Protein AF-A0A956QEX3-F1 (afdb_monomer)

Secondary structure (DSSP, 8-state):
-HHHHHHHHHHHHHHHHHHHHHHHHHHHHHHHHTT-HHHHHHHHHHHHHHHHHHHHT--HHHHHHHHHHHHHHHHHHHH--THHHHHHHHHHHHHHHHTT-SSS-TT-TTSHHHHHHHHHHHHHHHHHHHHHHHHHHHHHHHHHHHHHHHHHHHHHHTT---SSHHHHHHHHHT-B-TTSSBHHHHHHHHS-HHHHTTBTPBP--S--EEE--THHHH-S-TTS--HHHHHHHHHHHSSBTTEEEEEEEETTEEEEEEEEEE-GGG-EEEE---TTSHHHHHHHHHHHHHHHHHHH-TT--HHHHHHHHHHHHHHHHHH--BSB-HHHHHHHHHHHHHHHHTEE--PBPTT--HHHHHHTS-HHHHHHHGGGGBSS--EE-

Mean predicted aligned error: 12.86 Å

Nearest PDB structures (foldseek):
  8twj-assembly1_A  TM=7.775E-01  e=5.749E-11  Pseudomonas syringae
  2nun-assembly1_A  TM=7.610E-01  e=4.253E-11  Pseudomonas savastanoi pv. glycinea
  2nud-assembly2_B  TM=7.488E-01  e=9.501E-11  Pseudomonas savastanoi pv. glycinea
  8two-assembly1_A  TM=7.344E-01  e=5.513E-10  Pseudomonas syringae
  4bes-assembly1_A-2  TM=5.367E-01  e=1.456E-01  Legionella pneumophila subsp. pneumophila str. Philadelphia 1

Foldseek 3Di:
DVVVVLLLVLLLQLVLLVLQLLVLVLQLVVCVVVVNPVSNVSSVVSNVVSNVRNVVSDDPVNVVVVVVVVVLVVVCVVPVDPVSVVVVVVVLVVSLVVLCVDDPPVPDPDVNVVSNVSSVVSVVSVVVSVVSVVVVLVVVLVVQLVQLLVVQLVCLLVVNHDLFDLRLLVSSQQPQGPVRGGVLQSVLVVDDVVCSVQASAFDQDQADKDACDDLNQQFDFPPDHGLQVLLVVQQVVDPDRQKHWAWDDDPNDIATFWIWGQPDVSGIMIRGGRCNPVVSVVSLRVVLRVLLVQLQDLPDDDLSNQLSLQLSLLSQLRHVRGSDDSQSSSVSSSSSSCVSNQKDFAAFHPSDRSSSVSVSDHSNRRSNCVLVRTPDGIDHD

Solvent-accessible surface area (backbone atoms only — not comparable to full-atom values): 19869 Å² total; per-residue (Å²): 106,70,71,56,52,55,49,50,53,28,33,52,50,17,52,54,20,50,48,46,17,48,54,9,52,52,38,22,52,50,10,65,76,65,76,30,66,70,45,19,55,49,10,48,54,39,20,54,54,19,47,55,48,18,60,74,29,56,46,77,65,41,51,53,51,51,49,56,53,48,53,51,50,51,50,33,73,75,64,73,46,74,64,48,61,54,46,50,55,44,48,56,48,48,52,51,43,67,77,54,58,78,76,88,57,77,84,61,91,77,59,65,66,57,51,54,50,53,51,53,48,44,58,50,48,54,55,45,51,56,47,53,57,45,54,56,51,50,54,53,48,54,52,50,52,48,50,23,25,53,53,53,16,51,32,40,65,71,75,59,51,58,95,32,50,69,52,42,48,49,49,43,37,62,22,75,37,100,82,80,39,29,46,41,57,50,54,24,68,73,47,60,77,90,53,25,78,36,49,69,31,75,39,66,68,42,87,48,67,47,70,55,48,68,73,58,19,66,26,28,41,86,97,51,74,28,44,42,57,40,45,51,53,44,22,71,68,23,94,46,86,42,31,24,75,43,62,49,75,60,89,95,41,79,42,82,38,32,31,38,36,56,55,66,97,76,38,40,31,38,38,41,20,61,46,55,45,65,67,60,33,48,55,52,51,55,50,39,26,51,32,49,56,57,41,66,41,87,84,55,52,71,69,58,31,45,27,33,41,25,41,38,41,37,51,43,41,41,48,37,64,25,64,29,61,32,54,62,48,40,54,38,50,48,49,18,45,32,55,43,71,41,34,47,67,49,59,63,28,68,49,52,48,73,45,61,50,37,77,61,39,59,59,70,60,40,12,72,46,36,53,70,47,27,69,38,69,63,41,78,111

pLDDT: mean 80.99, std 20.62, range [28.41, 98.81]

Sequence (381 aa):
VRQTVDGLQAAASHYHARAAAGLGRTLAKTGRWTDSQRLENFGHRVDEGCQRLAERTRNGMTQGLDQAVSDRWHEYKTNGSYAVSRDLARVATEVGTLVVGPETLLGKAGSAGRAAEGLSDLGRAARFEVRAAGFARDGQWGRYANEAVQGLCAEMKAGQAPAGVESALGRLADSPLSNGKSLREYRGSLGDQTDSLQFYATRTRDNLHTPVRGRYAEAGPPGLPSVAERTQTLLAKGEVPGLHLMTGTIGERTIELTRTVDRGAKGAVWHHTPLGNPSTRGQIMDHLDSLYRKSLDPKLGLDQTVASVGEMHWWLAQAMPLERGSASLSDMLARSIFDARGIETGPWKRGVLPDLEAFVTEQGDFAKGYGQLFESAPRWQ

Structure (mmCIF, N/CA/C/O backbone):
data_AF-A0A956QEX3-F1
#
_entry.id   AF-A0A956QEX3-F1
#
loop_
_atom_site.group_PDB
_atom_site.id
_atom_site.type_symbol
_atom_site.label_atom_id
_atom_site.label_alt_id
_atom_site.label_comp_id
_atom_site.label_asym_id
_atom_site.label_entity_id
_atom_site.label_seq_id
_atom_site.pdbx_PDB_ins_code
_atom_site.Cartn_x
_atom_site.Cartn_y
_atom_site.Cartn_z
_atom_site.occupancy
_atom_site.B_iso_or_equiv
_atom_site.auth_seq_id
_atom_site.auth_comp_id
_atom_site.auth_asym_id
_atom_site.auth_atom_id
_atom_site.pdbx_PDB_model_num
ATOM 1 N N . VAL A 1 1 ? 55.744 -12.583 -21.925 1.00 63.16 1 VAL A N 1
ATOM 2 C CA . VAL A 1 1 ? 54.758 -13.695 -21.919 1.00 63.16 1 VAL A CA 1
ATOM 3 C C . VAL A 1 1 ? 54.694 -14.405 -20.570 1.00 63.16 1 VAL A C 1
ATOM 5 O O . VAL A 1 1 ? 53.686 -14.240 -19.905 1.00 63.16 1 VAL A O 1
ATOM 8 N N . ARG A 1 2 ? 55.733 -15.126 -20.106 1.00 70.62 2 ARG A N 1
ATOM 9 C CA . ARG A 1 2 ? 55.703 -15.836 -18.803 1.00 70.62 2 ARG A CA 1
ATOM 10 C C . ARG A 1 2 ? 55.353 -14.923 -17.617 1.00 70.62 2 ARG A C 1
ATOM 12 O O . ARG A 1 2 ? 54.361 -15.162 -16.951 1.00 70.62 2 ARG A O 1
ATOM 19 N N . GLN A 1 3 ? 56.068 -13.805 -17.474 1.00 71.44 3 GLN A N 1
ATOM 20 C CA . GLN A 1 3 ? 55.803 -12.784 -16.449 1.00 71.44 3 GLN A CA 1
ATOM 21 C C . GLN A 1 3 ? 54.365 -12.230 -16.496 1.00 71.44 3 GLN A C 1
ATOM 23 O O . GLN A 1 3 ? 53.767 -11.947 -15.464 1.00 71.44 3 GLN A O 1
ATOM 28 N N . THR A 1 4 ? 53.793 -12.097 -17.695 1.00 61.12 4 THR A N 1
ATOM 29 C CA . THR A 1 4 ? 52.406 -11.653 -17.897 1.00 61.12 4 THR A CA 1
ATOM 30 C C . THR A 1 4 ? 51.409 -12.711 -17.421 1.00 61.12 4 THR A C 1
ATOM 32 O O . THR A 1 4 ? 50.441 -12.378 -16.746 1.00 61.12 4 THR A O 1
ATOM 35 N N . VAL A 1 5 ? 51.660 -13.986 -17.736 1.00 66.44 5 VAL A N 1
ATOM 36 C CA . VAL A 1 5 ? 50.832 -15.122 -17.298 1.00 66.44 5 VAL A CA 1
ATOM 37 C C . VAL A 1 5 ? 50.878 -15.277 -15.777 1.00 66.44 5 VAL A C 1
ATOM 39 O O . VAL A 1 5 ? 49.829 -15.418 -15.153 1.00 66.44 5 VAL A O 1
ATOM 42 N N . ASP A 1 6 ? 52.062 -15.171 -15.173 1.00 73.00 6 ASP A N 1
ATOM 43 C CA . ASP A 1 6 ? 52.233 -15.238 -13.717 1.00 73.00 6 ASP A CA 1
ATOM 44 C C . ASP A 1 6 ? 51.517 -14.060 -13.025 1.00 73.00 6 ASP A C 1
ATOM 46 O O . ASP A 1 6 ? 50.846 -14.230 -12.004 1.00 73.00 6 ASP A O 1
ATOM 50 N N . GLY A 1 7 ? 51.575 -12.867 -13.632 1.00 71.12 7 GLY A N 1
ATOM 51 C CA . GLY A 1 7 ? 50.845 -11.683 -13.177 1.00 71.12 7 GLY A CA 1
ATOM 52 C C . GLY A 1 7 ? 49.322 -11.867 -13.182 1.00 71.12 7 GLY A C 1
ATOM 53 O O . GLY A 1 7 ? 48.661 -11.510 -12.205 1.00 71.12 7 GLY A O 1
ATOM 54 N N . LEU A 1 8 ? 48.776 -12.475 -14.240 1.00 65.62 8 LEU A N 1
ATOM 55 C CA . LEU A 1 8 ? 47.346 -12.781 -14.364 1.00 65.62 8 LEU A CA 1
ATOM 56 C C . LEU A 1 8 ? 46.890 -13.851 -13.362 1.00 65.62 8 LEU A C 1
ATOM 58 O O . LEU A 1 8 ? 45.827 -13.715 -12.761 1.00 65.62 8 LEU A O 1
ATOM 62 N N . GLN A 1 9 ? 47.693 -14.894 -13.137 1.00 70.94 9 GLN A N 1
ATOM 63 C CA . GLN A 1 9 ? 47.381 -15.944 -12.159 1.00 70.94 9 GLN A CA 1
ATOM 64 C C . GLN A 1 9 ? 47.357 -15.411 -10.721 1.00 70.94 9 GLN A C 1
ATOM 66 O O . GLN A 1 9 ? 46.456 -15.746 -9.944 1.00 70.94 9 GLN A O 1
ATOM 71 N N . ALA A 1 10 ? 48.314 -14.550 -10.375 1.00 73.00 10 ALA A N 1
ATOM 72 C CA . ALA A 1 10 ? 48.336 -13.869 -9.086 1.00 73.00 10 ALA A CA 1
ATOM 73 C C . ALA A 1 10 ? 47.133 -12.919 -8.932 1.00 73.00 10 ALA A C 1
ATOM 75 O O . ALA A 1 10 ? 46.484 -12.930 -7.887 1.00 73.00 10 ALA A O 1
ATOM 76 N N . ALA A 1 11 ? 46.749 -12.194 -9.989 1.00 69.81 11 ALA A N 1
ATOM 77 C CA . ALA A 1 11 ? 45.564 -11.339 -9.961 1.00 69.81 11 ALA A CA 1
ATOM 78 C C . ALA A 1 11 ? 44.255 -12.127 -9.787 1.00 69.81 11 ALA A C 1
ATOM 80 O O . ALA A 1 11 ? 43.414 -11.757 -8.967 1.00 69.81 11 ALA A O 1
ATOM 81 N N . ALA A 1 12 ? 44.100 -13.253 -10.486 1.00 71.69 12 ALA A N 1
ATOM 82 C CA . ALA A 1 12 ? 42.951 -14.138 -10.307 1.00 71.69 12 ALA A CA 1
ATOM 83 C C . ALA A 1 12 ? 42.868 -14.681 -8.868 1.00 71.69 12 ALA A C 1
ATOM 85 O O . ALA A 1 12 ? 41.804 -14.645 -8.246 1.00 71.69 12 ALA A O 1
ATOM 86 N N . SER A 1 13 ? 44.002 -15.120 -8.313 1.00 71.75 13 SER A N 1
ATOM 87 C CA . SER A 1 13 ? 44.089 -15.601 -6.928 1.00 71.75 13 SER A CA 1
ATOM 88 C C . SER A 1 13 ? 43.740 -14.504 -5.916 1.00 71.75 13 SER A C 1
ATOM 90 O O . SER A 1 13 ? 43.003 -14.762 -4.964 1.00 71.75 13 SER A O 1
ATOM 92 N N . HIS A 1 14 ? 44.188 -13.268 -6.160 1.00 80.38 14 HIS A N 1
ATOM 93 C CA . HIS A 1 14 ? 43.874 -12.102 -5.334 1.00 80.38 14 HIS A CA 1
ATOM 94 C C . HIS A 1 14 ? 42.371 -11.827 -5.278 1.00 80.38 14 HIS A C 1
ATOM 96 O O . HIS A 1 14 ? 41.802 -11.715 -4.190 1.00 80.38 14 HIS A O 1
ATOM 102 N N . TYR A 1 15 ? 41.698 -11.765 -6.428 1.00 77.62 15 TYR A N 1
ATOM 103 C CA . TYR A 1 15 ? 40.265 -11.469 -6.458 1.00 77.62 15 TYR A CA 1
ATOM 104 C C . TYR A 1 15 ? 39.405 -12.621 -5.939 1.00 77.62 15 TYR A C 1
ATOM 106 O O . TYR A 1 15 ? 38.421 -12.366 -5.244 1.00 77.62 15 TYR A O 1
ATOM 114 N N . HIS A 1 16 ? 39.799 -13.876 -6.176 1.00 73.69 16 HIS A N 1
ATOM 115 C CA . HIS A 1 16 ? 39.132 -15.029 -5.569 1.00 73.69 16 HIS A CA 1
ATOM 116 C C . HIS A 1 16 ? 39.226 -14.984 -4.036 1.00 73.69 16 HIS A C 1
ATOM 118 O O . HIS A 1 16 ? 38.228 -15.156 -3.334 1.00 73.69 16 HIS A O 1
ATOM 124 N N . ALA A 1 17 ? 40.408 -14.657 -3.509 1.00 73.88 17 ALA A N 1
ATOM 125 C CA . ALA A 1 17 ? 40.616 -14.485 -2.082 1.00 73.88 17 ALA A CA 1
ATOM 126 C C . ALA A 1 17 ? 39.803 -13.300 -1.519 1.00 73.88 17 ALA A C 1
ATOM 128 O O . ALA A 1 17 ? 39.129 -13.448 -0.503 1.00 73.88 17 ALA A O 1
ATOM 129 N N . ARG A 1 18 ? 39.742 -12.145 -2.195 1.00 77.06 18 ARG A N 1
ATOM 130 C CA . ARG A 1 18 ? 38.887 -11.021 -1.751 1.00 77.06 18 ARG A CA 1
ATOM 131 C C . ARG A 1 18 ? 37.396 -11.369 -1.727 1.00 77.06 18 ARG A C 1
ATOM 133 O O . ARG A 1 18 ? 36.691 -10.922 -0.821 1.00 77.06 18 ARG A O 1
ATOM 140 N N . ALA A 1 19 ? 36.930 -12.177 -2.678 1.00 72.56 19 ALA A N 1
ATOM 141 C CA . ALA A 1 19 ? 35.553 -12.667 -2.723 1.00 72.56 19 ALA A CA 1
ATOM 142 C C . ALA A 1 19 ? 35.226 -13.560 -1.524 1.00 72.56 19 ALA A C 1
ATOM 144 O O . ALA A 1 19 ? 34.248 -13.334 -0.811 1.00 72.56 19 ALA A O 1
ATOM 145 N N . ALA A 1 20 ? 36.086 -14.549 -1.277 1.00 70.25 20 ALA A N 1
ATOM 146 C CA . ALA A 1 20 ? 35.946 -15.471 -0.160 1.00 70.25 20 ALA A CA 1
ATOM 147 C C . ALA A 1 20 ? 36.034 -14.742 1.192 1.00 70.25 20 ALA A C 1
ATOM 149 O O . ALA A 1 20 ? 35.296 -15.074 2.118 1.00 70.25 20 ALA A O 1
ATOM 150 N N . ALA A 1 21 ? 36.842 -13.680 1.283 1.00 75.06 21 ALA A N 1
ATOM 151 C CA . ALA A 1 21 ? 36.875 -12.817 2.459 1.00 75.06 21 ALA A CA 1
ATOM 152 C C . ALA A 1 21 ? 35.526 -12.108 2.706 1.00 75.06 21 ALA A C 1
ATOM 154 O O . ALA A 1 21 ? 35.063 -12.020 3.843 1.00 75.06 21 ALA A O 1
ATOM 155 N N . GLY A 1 22 ? 34.857 -11.652 1.638 1.00 76.31 22 GLY A N 1
ATOM 156 C CA . GLY A 1 22 ? 33.476 -11.152 1.698 1.00 76.31 22 GLY A CA 1
ATOM 157 C C . GLY A 1 22 ? 32.526 -12.163 2.332 1.00 76.31 22 GLY A C 1
ATOM 158 O O . GLY A 1 22 ? 31.925 -11.873 3.371 1.00 76.31 22 GLY A O 1
ATOM 159 N N . LEU A 1 23 ? 32.504 -13.385 1.790 1.00 70.88 23 LEU A N 1
ATOM 160 C CA . LEU A 1 23 ? 31.685 -14.479 2.318 1.00 70.88 23 LEU A CA 1
ATOM 161 C C . LEU A 1 23 ? 31.961 -14.744 3.803 1.00 70.88 23 LEU A C 1
ATOM 163 O O . LEU A 1 23 ? 31.018 -14.913 4.575 1.00 70.88 23 LEU A O 1
ATOM 167 N N . GLY A 1 24 ? 33.230 -14.711 4.224 1.00 74.81 24 GLY A N 1
ATOM 168 C CA . GLY A 1 24 ? 33.619 -14.800 5.633 1.00 74.81 24 GLY A CA 1
ATOM 169 C C . GLY A 1 24 ? 32.951 -13.733 6.507 1.00 74.81 24 GLY A C 1
ATOM 170 O O . GLY A 1 24 ? 32.326 -14.062 7.517 1.00 74.81 24 GLY A O 1
ATOM 171 N N . ARG A 1 25 ? 32.978 -12.458 6.091 1.00 83.12 25 ARG A N 1
ATOM 172 C CA . ARG A 1 25 ? 32.292 -11.362 6.809 1.00 83.12 25 ARG A CA 1
ATOM 173 C C . ARG A 1 25 ? 30.782 -11.550 6.863 1.00 83.12 25 ARG A C 1
ATOM 175 O O . ARG A 1 25 ? 30.165 -11.224 7.879 1.00 83.12 25 ARG A O 1
ATOM 182 N N . THR A 1 26 ? 30.187 -12.046 5.783 1.00 68.75 26 THR A N 1
ATOM 183 C CA . THR A 1 26 ? 28.751 -12.331 5.725 1.00 68.75 26 THR A CA 1
ATOM 184 C C . THR A 1 26 ? 28.380 -13.441 6.704 1.00 68.75 26 THR A C 1
ATOM 186 O O . THR A 1 26 ? 27.494 -13.234 7.529 1.00 68.75 26 THR A O 1
ATOM 189 N N . LEU A 1 27 ? 29.121 -14.553 6.720 1.00 63.25 27 LEU A N 1
ATOM 190 C CA . LEU A 1 27 ? 28.933 -15.632 7.694 1.00 63.25 27 LEU A CA 1
ATOM 191 C C . LEU A 1 27 ? 29.120 -15.141 9.135 1.00 63.25 27 LEU A C 1
ATOM 193 O O . LEU A 1 27 ? 28.331 -15.500 10.007 1.00 63.25 27 LEU A O 1
ATOM 197 N N . ALA A 1 28 ? 30.107 -14.271 9.378 1.00 73.12 28 ALA A N 1
ATOM 198 C CA . ALA A 1 28 ? 30.342 -13.701 10.700 1.00 73.12 28 ALA A CA 1
ATOM 199 C C . ALA A 1 28 ? 29.139 -12.877 11.194 1.00 73.12 28 ALA A C 1
ATOM 201 O O . ALA A 1 28 ? 28.688 -13.025 12.329 1.00 73.12 28 ALA A O 1
ATOM 202 N N . LYS A 1 29 ? 28.577 -12.035 10.314 1.00 70.69 29 LYS A N 1
ATOM 203 C CA . LYS A 1 29 ? 27.361 -11.256 10.594 1.00 70.69 29 LYS A CA 1
ATOM 204 C C . LYS A 1 29 ? 26.147 -12.149 10.828 1.00 70.69 29 LYS A C 1
ATOM 206 O O . LYS A 1 29 ? 25.413 -11.897 11.775 1.00 70.69 29 LYS A O 1
ATOM 211 N N . THR A 1 30 ? 25.952 -13.180 10.005 1.00 60.84 30 THR A N 1
ATOM 212 C CA . THR A 1 30 ? 24.866 -14.149 10.201 1.00 60.84 30 THR A CA 1
ATOM 213 C C . THR A 1 30 ? 24.994 -14.837 11.553 1.00 60.84 30 THR A C 1
ATOM 215 O O . THR A 1 30 ? 24.006 -14.908 12.269 1.00 60.84 30 THR A O 1
ATOM 218 N N . GLY A 1 31 ? 26.206 -15.249 11.942 1.00 71.00 31 GLY A N 1
ATOM 219 C CA . GLY A 1 31 ? 26.479 -15.807 13.265 1.00 71.00 31 GLY A CA 1
ATOM 220 C C . GLY A 1 31 ? 26.014 -14.896 14.399 1.00 71.00 31 GLY A C 1
ATOM 221 O O . GLY A 1 31 ? 25.285 -15.364 15.266 1.00 71.00 31 GLY A O 1
ATOM 222 N N . ARG A 1 32 ? 26.327 -13.594 14.342 1.00 75.12 32 ARG A N 1
ATOM 223 C CA . ARG A 1 32 ? 25.824 -12.608 15.319 1.00 75.12 32 ARG A CA 1
ATOM 224 C C . ARG A 1 32 ? 24.309 -12.454 15.314 1.00 75.12 32 ARG A C 1
ATOM 226 O O . ARG A 1 32 ? 23.722 -12.246 16.361 1.00 75.12 32 ARG A O 1
ATOM 233 N N . TRP A 1 33 ? 23.669 -12.510 14.150 1.00 63.50 33 TRP A N 1
ATOM 234 C CA . TRP A 1 33 ? 22.211 -12.367 14.062 1.00 63.50 33 TRP A CA 1
ATOM 235 C C . TRP A 1 33 ? 21.452 -13.581 14.580 1.00 63.50 33 TRP A C 1
ATOM 237 O O . TRP A 1 33 ? 20.307 -13.448 14.993 1.00 63.50 33 TRP A O 1
ATOM 247 N N . THR A 1 34 ? 22.069 -14.756 14.518 1.00 62.75 34 THR A N 1
ATOM 248 C CA . THR A 1 34 ? 21.469 -16.017 14.955 1.00 62.75 34 THR A CA 1
ATOM 249 C C . THR A 1 34 ? 22.007 -16.480 16.310 1.00 62.75 34 THR A C 1
ATOM 251 O O . THR A 1 34 ? 21.870 -17.660 16.620 1.00 62.75 34 THR A O 1
ATOM 254 N N . ASP A 1 35 ? 22.723 -15.623 17.047 1.00 80.19 35 ASP A N 1
ATOM 255 C CA . ASP A 1 35 ? 23.435 -15.955 18.294 1.00 80.19 35 ASP A CA 1
ATOM 256 C C . ASP A 1 35 ? 24.294 -17.236 18.204 1.00 80.19 35 ASP A C 1
ATOM 258 O O . ASP A 1 35 ? 24.455 -18.011 19.148 1.00 80.19 35 ASP A O 1
ATOM 262 N N . SER A 1 36 ? 24.878 -17.483 17.029 1.00 82.12 36 SER A N 1
ATOM 263 C CA . SER A 1 36 ? 25.705 -18.652 16.748 1.00 82.12 36 SER A CA 1
ATOM 264 C C . SER A 1 36 ? 27.184 -18.282 16.770 1.00 82.12 36 SER A C 1
ATOM 266 O O . SER A 1 36 ? 27.793 -17.999 15.733 1.00 82.12 36 SER A O 1
ATOM 268 N N . GLN A 1 37 ? 27.800 -18.378 17.951 1.00 86.69 37 GLN A N 1
ATOM 269 C CA . GLN A 1 37 ? 29.233 -18.109 18.133 1.00 86.69 37 GLN A CA 1
ATOM 270 C C . GLN A 1 37 ? 30.115 -18.973 17.216 1.00 86.69 37 GLN A C 1
ATOM 272 O O . GLN A 1 37 ? 31.153 -18.537 16.719 1.00 86.69 37 GLN A O 1
ATOM 277 N N . ARG A 1 38 ? 29.703 -20.221 16.951 1.00 76.69 38 ARG A N 1
ATOM 278 C CA . ARG A 1 38 ? 30.427 -21.133 16.053 1.00 76.69 38 ARG A CA 1
ATOM 279 C C . ARG A 1 38 ? 30.448 -20.610 14.617 1.00 76.69 38 ARG A C 1
ATOM 281 O O . ARG A 1 38 ? 31.499 -20.674 13.974 1.00 76.69 38 ARG A O 1
ATOM 288 N N . LEU A 1 39 ? 29.307 -20.128 14.125 1.00 63.81 39 LEU A N 1
ATOM 289 C CA . LEU A 1 39 ? 29.172 -19.573 12.781 1.00 63.81 39 LEU A CA 1
ATOM 290 C C . LEU A 1 39 ? 29.911 -18.237 12.668 1.00 63.81 39 LEU A C 1
ATOM 292 O O . LEU A 1 39 ? 30.625 -18.020 11.691 1.00 63.81 39 LEU A O 1
ATOM 296 N N . GLU A 1 40 ? 29.821 -17.403 13.707 1.00 82.38 40 GLU A N 1
ATOM 297 C CA . GLU A 1 40 ? 30.564 -16.149 13.794 1.00 82.38 40 GLU A CA 1
ATOM 298 C C . GLU A 1 40 ? 32.078 -16.385 13.688 1.00 82.38 40 GLU A C 1
ATOM 300 O O . GLU A 1 40 ? 32.745 -15.854 12.796 1.00 82.38 40 GLU A O 1
ATOM 305 N N . ASN A 1 41 ? 32.611 -17.267 14.537 1.00 82.31 41 ASN A N 1
ATOM 306 C CA . ASN A 1 41 ? 34.034 -17.600 14.571 1.00 82.31 41 ASN A CA 1
ATOM 307 C C . ASN A 1 41 ? 34.514 -18.242 13.261 1.00 82.31 41 ASN A C 1
ATOM 309 O O . ASN A 1 41 ? 35.653 -18.034 12.843 1.00 82.31 41 ASN A O 1
ATOM 313 N N . PHE A 1 42 ? 33.672 -19.053 12.614 1.00 77.31 42 PHE A N 1
ATOM 314 C CA . PHE A 1 42 ? 33.988 -19.620 11.304 1.00 77.31 42 PHE A CA 1
ATOM 315 C C . PHE A 1 42 ? 34.092 -18.530 10.233 1.00 77.31 42 PHE A C 1
ATOM 317 O O . PHE A 1 42 ? 35.080 -18.507 9.499 1.00 77.31 42 PHE A O 1
ATOM 324 N N . GLY A 1 43 ? 33.136 -17.598 10.198 1.00 75.94 43 GLY A N 1
ATOM 325 C CA . GLY A 1 43 ? 33.168 -16.453 9.292 1.00 75.94 43 GLY A CA 1
ATOM 326 C C . GLY A 1 43 ? 34.429 -15.602 9.455 1.00 75.94 43 GLY A C 1
ATOM 327 O O . GLY A 1 43 ? 35.091 -15.303 8.462 1.00 75.94 43 GLY A O 1
ATOM 328 N N . HIS A 1 44 ? 34.828 -15.304 10.697 1.00 89.81 44 HIS A N 1
ATOM 329 C CA . HIS A 1 44 ? 36.069 -14.573 10.983 1.00 89.81 44 HIS A CA 1
ATOM 330 C C . HIS A 1 44 ? 37.320 -15.291 10.461 1.00 89.81 44 HIS A C 1
ATOM 332 O O . HIS A 1 44 ? 38.145 -14.675 9.790 1.00 89.81 44 HIS A O 1
ATOM 338 N N . ARG A 1 45 ? 37.443 -16.609 10.682 1.00 83.00 45 ARG A N 1
ATOM 339 C CA . ARG A 1 45 ? 38.593 -17.379 10.173 1.00 83.00 45 ARG A CA 1
ATOM 340 C C . ARG A 1 45 ? 38.677 -17.376 8.647 1.00 83.00 45 ARG A C 1
ATOM 342 O O . ARG A 1 45 ? 39.781 -17.304 8.106 1.00 83.00 45 ARG A O 1
ATOM 349 N N . VAL A 1 46 ? 37.533 -17.473 7.967 1.00 67.56 46 VAL A N 1
ATOM 350 C CA . VAL A 1 46 ? 37.463 -17.399 6.501 1.00 67.56 46 VAL A CA 1
ATOM 351 C C . VAL A 1 46 ? 37.872 -16.007 6.021 1.00 67.56 46 VAL A C 1
ATOM 353 O O . VAL A 1 46 ? 38.737 -15.909 5.154 1.00 67.56 46 VAL A O 1
ATOM 356 N N . ASP A 1 47 ? 37.326 -14.942 6.618 1.00 84.69 47 ASP A N 1
ATOM 357 C CA . ASP A 1 47 ? 37.672 -13.557 6.273 1.00 84.69 47 ASP A CA 1
ATOM 358 C C . ASP A 1 47 ? 39.178 -13.308 6.398 1.00 84.69 47 ASP A C 1
ATOM 360 O O . ASP A 1 47 ? 39.841 -12.966 5.420 1.00 84.69 47 ASP A O 1
ATOM 364 N N . GLU A 1 48 ? 39.752 -13.587 7.566 1.00 86.19 48 GLU A N 1
ATOM 365 C CA . GLU A 1 48 ? 41.173 -13.366 7.822 1.00 86.19 48 GLU A CA 1
ATOM 366 C C . GLU A 1 48 ? 42.090 -14.213 6.929 1.00 86.19 48 GLU A C 1
ATOM 368 O O 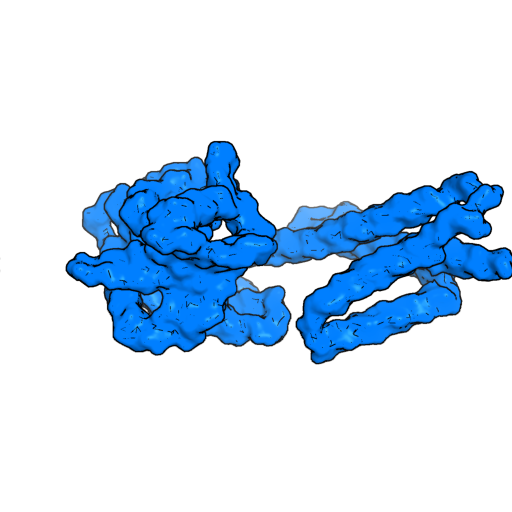. GLU A 1 48 ? 43.099 -13.723 6.414 1.00 86.19 48 GLU A O 1
ATOM 373 N N . GLY A 1 49 ? 41.770 -15.499 6.745 1.00 80.50 49 GLY A N 1
ATOM 374 C CA . GLY A 1 49 ? 42.560 -16.400 5.906 1.00 80.50 49 GLY A CA 1
ATOM 375 C C . GLY A 1 49 ? 42.614 -15.925 4.458 1.00 80.50 49 GLY A C 1
ATOM 376 O O . GLY A 1 49 ? 43.683 -15.892 3.843 1.00 80.50 49 GLY A O 1
ATOM 377 N N . CYS A 1 50 ? 41.470 -15.490 3.943 1.00 78.88 50 CYS A N 1
ATOM 378 C CA . CYS A 1 50 ? 41.333 -15.004 2.585 1.00 78.88 50 CYS A CA 1
ATOM 379 C C . CYS A 1 50 ? 41.910 -13.590 2.402 1.00 78.88 50 CYS A C 1
ATOM 381 O O . CYS A 1 50 ? 42.532 -13.331 1.376 1.00 78.88 50 CYS A O 1
ATOM 383 N N . GLN A 1 51 ? 41.827 -12.703 3.398 1.00 82.69 51 GLN A N 1
ATOM 384 C CA . GLN A 1 51 ? 42.537 -11.416 3.371 1.00 82.69 51 GLN A CA 1
ATOM 385 C C . GLN A 1 51 ? 44.057 -11.609 3.292 1.00 82.69 51 GLN A C 1
ATOM 387 O O . GLN A 1 51 ? 44.718 -10.984 2.463 1.00 82.69 51 GLN A O 1
ATOM 392 N N . ARG A 1 52 ? 44.618 -12.530 4.091 1.00 86.12 52 ARG A N 1
ATOM 393 C CA . ARG A 1 52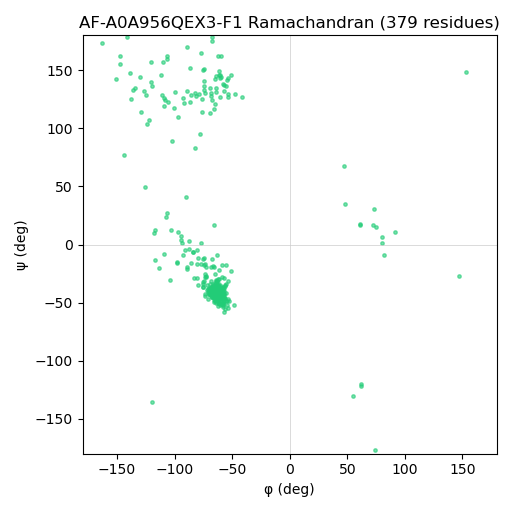 ? 46.054 -12.856 4.030 1.00 86.12 52 ARG A CA 1
ATOM 394 C C . ARG A 1 52 ? 46.462 -13.416 2.671 1.00 86.12 52 ARG A C 1
ATOM 396 O O . ARG A 1 52 ? 47.536 -13.079 2.178 1.00 86.12 52 ARG A O 1
ATOM 403 N N . LEU A 1 53 ? 45.634 -14.274 2.072 1.00 71.62 53 LEU A N 1
ATOM 404 C CA . LEU A 1 53 ? 45.896 -14.806 0.735 1.00 71.62 53 LEU A CA 1
ATOM 405 C C . LEU A 1 53 ? 45.852 -13.695 -0.321 1.00 71.62 53 LEU A C 1
ATOM 407 O O . LEU A 1 53 ? 46.777 -13.611 -1.122 1.00 71.62 53 LEU A O 1
ATOM 411 N N . ALA A 1 54 ? 44.844 -12.818 -0.268 1.00 76.81 54 ALA A N 1
ATOM 412 C CA . ALA A 1 54 ? 44.722 -11.686 -1.181 1.00 76.81 54 ALA A CA 1
ATOM 413 C C . ALA A 1 54 ? 45.966 -10.789 -1.136 1.00 76.81 54 ALA A C 1
ATOM 415 O O . ALA A 1 54 ? 46.508 -10.458 -2.191 1.00 76.81 54 ALA A O 1
ATOM 416 N N . G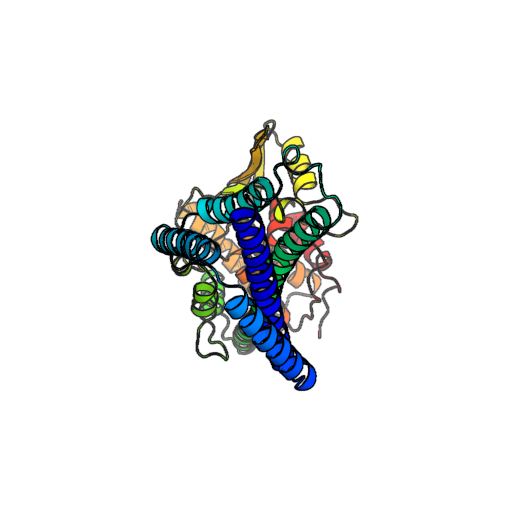LU A 1 55 ? 46.460 -10.454 0.059 1.00 84.50 55 GLU A N 1
ATOM 417 C CA . GLU A 1 55 ? 47.654 -9.615 0.204 1.00 84.50 55 GLU A CA 1
ATOM 418 C C . GLU A 1 55 ? 48.914 -10.309 -0.336 1.00 84.50 55 GLU A C 1
ATOM 420 O O . GLU A 1 55 ? 49.701 -9.691 -1.046 1.00 84.50 55 GLU A O 1
ATOM 425 N N . ARG A 1 56 ? 49.079 -11.619 -0.096 1.00 81.88 56 ARG A N 1
ATOM 426 C CA . ARG A 1 56 ? 50.219 -12.396 -0.629 1.00 81.88 56 ARG A CA 1
ATOM 427 C C . ARG A 1 56 ? 50.236 -12.482 -2.152 1.00 81.88 56 ARG A C 1
ATOM 429 O O . ARG A 1 56 ? 51.305 -12.596 -2.741 1.00 81.88 56 ARG A O 1
ATOM 436 N N . THR A 1 57 ? 49.066 -12.476 -2.785 1.00 78.50 57 THR A N 1
ATOM 437 C CA . THR A 1 57 ? 48.929 -12.557 -4.247 1.00 78.50 57 THR A CA 1
ATOM 438 C C . THR A 1 57 ? 48.817 -11.185 -4.910 1.00 78.50 57 THR A C 1
ATOM 440 O O . THR A 1 57 ? 48.617 -11.098 -6.121 1.00 78.50 57 THR A O 1
ATOM 443 N N . ARG A 1 58 ? 48.927 -10.103 -4.132 1.00 85.44 58 ARG A N 1
ATOM 444 C CA . ARG A 1 58 ? 48.871 -8.732 -4.630 1.00 85.44 58 ARG A CA 1
ATOM 445 C C . ARG A 1 58 ? 50.113 -8.423 -5.469 1.00 85.44 58 ARG A C 1
ATOM 447 O O . ARG A 1 58 ? 51.243 -8.658 -5.057 1.00 85.44 58 ARG A O 1
ATOM 454 N N . ASN A 1 59 ? 49.897 -7.873 -6.655 1.00 84.12 59 ASN A N 1
ATOM 455 C CA . ASN A 1 59 ? 50.936 -7.439 -7.587 1.00 84.12 59 ASN A CA 1
ATOM 456 C C . ASN A 1 59 ? 50.544 -6.124 -8.293 1.00 84.12 59 ASN A C 1
ATOM 458 O O . ASN A 1 59 ? 49.443 -5.603 -8.098 1.00 84.12 59 ASN A O 1
ATOM 462 N N . GLY A 1 60 ? 51.417 -5.596 -9.157 1.00 78.50 60 GLY A N 1
ATOM 463 C CA . GLY A 1 60 ? 51.151 -4.343 -9.881 1.00 78.50 60 GLY A CA 1
ATOM 464 C C . GLY A 1 60 ? 49.869 -4.356 -10.732 1.00 78.50 60 GLY A C 1
ATOM 465 O O . GLY A 1 60 ? 49.217 -3.327 -10.876 1.00 78.50 60 GLY A O 1
ATOM 466 N N . MET A 1 61 ? 49.443 -5.522 -11.232 1.00 70.44 61 MET A N 1
ATOM 467 C CA . MET A 1 61 ? 48.205 -5.662 -12.009 1.00 70.44 61 MET A CA 1
ATOM 468 C C . MET A 1 61 ? 46.957 -5.561 -11.120 1.00 70.44 61 MET A C 1
ATOM 470 O O . MET A 1 61 ? 46.010 -4.861 -11.470 1.00 70.44 61 MET A O 1
ATOM 474 N N . THR A 1 62 ? 46.972 -6.192 -9.941 1.00 73.50 62 THR A N 1
ATOM 475 C CA . THR A 1 62 ? 45.888 -6.047 -8.948 1.00 73.50 62 THR A CA 1
ATOM 476 C C . THR A 1 62 ? 45.775 -4.624 -8.418 1.00 73.50 62 THR A C 1
ATOM 478 O O . THR A 1 62 ? 44.671 -4.138 -8.228 1.00 73.50 62 THR A O 1
ATOM 481 N N . GLN A 1 63 ? 46.898 -3.919 -8.244 1.00 77.62 63 GLN A N 1
ATOM 482 C CA . GLN A 1 63 ? 46.889 -2.520 -7.810 1.00 77.62 63 GLN A CA 1
ATOM 483 C C . GLN A 1 63 ? 46.240 -1.607 -8.858 1.00 77.62 63 GLN A C 1
ATOM 485 O O . GLN A 1 63 ? 45.421 -0.766 -8.500 1.00 77.62 63 GLN A O 1
ATOM 490 N N . GLY A 1 64 ? 46.549 -1.807 -10.145 1.00 73.00 64 GLY A N 1
ATOM 491 C CA . GLY A 1 64 ? 45.919 -1.053 -11.232 1.00 73.00 64 GLY A CA 1
ATOM 492 C C . GLY A 1 64 ? 44.411 -1.304 -11.342 1.00 73.00 64 GLY A C 1
ATOM 493 O O . GLY A 1 64 ? 43.640 -0.361 -11.508 1.00 73.00 64 GLY A O 1
ATOM 494 N N . LEU A 1 65 ? 43.977 -2.559 -11.195 1.00 67.69 65 LEU A N 1
ATOM 495 C CA . LEU A 1 65 ? 42.555 -2.917 -11.195 1.00 67.69 65 LEU A CA 1
ATOM 496 C C . LEU A 1 65 ? 41.821 -2.382 -9.955 1.00 67.69 65 LEU A C 1
ATOM 498 O O . LEU A 1 65 ? 40.725 -1.840 -10.085 1.00 67.69 65 LEU A O 1
ATOM 502 N N . ASP A 1 66 ? 42.429 -2.471 -8.770 1.00 72.62 66 ASP A N 1
ATOM 503 C CA . ASP A 1 66 ? 41.875 -1.913 -7.533 1.00 72.62 66 ASP A CA 1
ATOM 504 C C . ASP A 1 66 ? 41.699 -0.396 -7.626 1.00 72.62 66 ASP A C 1
ATOM 506 O O . ASP A 1 66 ? 40.658 0.123 -7.218 1.00 72.62 66 ASP A O 1
ATOM 510 N N . GLN A 1 67 ? 42.680 0.302 -8.203 1.00 73.56 67 GLN A N 1
ATOM 511 C CA . GLN A 1 67 ? 42.597 1.738 -8.446 1.00 73.56 67 GLN A CA 1
ATOM 512 C C . GLN A 1 67 ? 41.466 2.064 -9.426 1.00 73.56 67 GLN A C 1
ATOM 514 O O . GLN A 1 67 ? 40.619 2.893 -9.113 1.00 73.56 67 GLN A O 1
ATOM 519 N N . ALA A 1 68 ? 41.371 1.350 -10.552 1.00 64.12 68 ALA A N 1
ATOM 520 C CA . ALA A 1 68 ? 40.308 1.563 -11.535 1.00 64.12 68 ALA A CA 1
ATOM 521 C C . ALA A 1 68 ? 38.902 1.334 -10.947 1.00 64.12 68 ALA A C 1
ATOM 523 O O . ALA A 1 68 ? 37.977 2.102 -11.215 1.00 64.12 68 ALA A O 1
ATOM 524 N N . VAL A 1 69 ? 38.732 0.301 -10.114 1.00 64.44 69 VAL A N 1
ATOM 525 C CA . VAL A 1 69 ? 37.472 0.044 -9.399 1.00 64.44 69 VAL A CA 1
ATOM 526 C C . VAL A 1 69 ? 37.193 1.140 -8.369 1.00 64.44 69 VAL A C 1
ATOM 528 O O . VAL A 1 69 ? 36.053 1.592 -8.265 1.00 64.44 69 VAL A O 1
ATOM 531 N N . SER A 1 70 ? 38.209 1.587 -7.627 1.00 68.44 70 SER A N 1
ATOM 532 C CA . SER A 1 70 ? 38.089 2.671 -6.646 1.00 68.44 70 SER A CA 1
ATOM 533 C C . SER A 1 70 ? 37.679 3.991 -7.301 1.00 68.44 70 SER A C 1
ATOM 535 O O . SER A 1 70 ? 36.755 4.645 -6.820 1.00 68.44 70 SER A O 1
ATOM 537 N N . ASP A 1 71 ? 38.302 4.349 -8.423 1.00 66.69 71 ASP A N 1
ATOM 538 C CA . ASP A 1 71 ? 38.005 5.571 -9.174 1.00 66.69 71 ASP A CA 1
ATOM 539 C C . ASP A 1 71 ? 36.568 5.547 -9.706 1.00 66.69 71 ASP A C 1
ATOM 541 O O . ASP A 1 71 ? 35.813 6.502 -9.520 1.00 66.69 71 ASP A O 1
ATOM 545 N N . ARG A 1 72 ? 36.134 4.410 -10.267 1.00 59.88 72 ARG A N 1
ATOM 546 C CA . ARG A 1 72 ? 34.745 4.221 -10.718 1.00 59.88 72 ARG A CA 1
ATOM 547 C C . ARG A 1 72 ? 33.739 4.215 -9.573 1.00 59.88 72 ARG A C 1
ATOM 549 O O . ARG A 1 72 ? 32.625 4.710 -9.726 1.00 59.88 72 ARG A O 1
ATOM 556 N N . TRP A 1 73 ? 34.103 3.670 -8.418 1.00 51.81 73 TRP A N 1
ATOM 557 C CA . TRP A 1 73 ? 33.258 3.700 -7.227 1.00 51.81 73 TRP A CA 1
ATOM 558 C C . TRP A 1 73 ? 33.133 5.112 -6.643 1.00 51.81 73 TRP A C 1
ATOM 560 O O . TRP A 1 73 ? 32.058 5.499 -6.183 1.00 51.81 73 TRP A O 1
ATOM 570 N N . HIS A 1 74 ? 34.210 5.897 -6.678 1.00 61.66 74 HIS A N 1
ATOM 571 C CA . HIS A 1 74 ? 34.178 7.308 -6.315 1.00 61.66 74 HIS A CA 1
ATOM 572 C C . HIS A 1 74 ? 33.281 8.095 -7.279 1.00 61.66 74 HIS A C 1
ATOM 574 O O . HIS A 1 74 ? 32.391 8.812 -6.831 1.00 61.66 74 HIS A O 1
ATOM 580 N N . GLU A 1 75 ? 33.420 7.868 -8.587 1.00 52.12 75 GLU A N 1
ATOM 581 C CA . GLU A 1 75 ? 32.538 8.432 -9.613 1.00 52.12 75 GLU A CA 1
ATOM 582 C C . GLU A 1 75 ? 31.062 8.049 -9.384 1.00 52.12 75 GLU A C 1
ATOM 584 O O . GLU A 1 75 ? 30.189 8.912 -9.451 1.00 52.12 75 GLU A O 1
ATOM 589 N N . TYR A 1 76 ? 30.769 6.788 -9.034 1.00 51.22 76 TYR A N 1
ATOM 590 C CA . TYR A 1 76 ? 29.418 6.340 -8.663 1.00 51.22 76 TYR A CA 1
ATOM 591 C C . TYR A 1 76 ? 28.854 7.126 -7.479 1.00 51.22 76 TYR A C 1
ATOM 593 O O . TYR A 1 76 ? 27.735 7.633 -7.555 1.00 51.22 76 TYR A O 1
ATOM 601 N N . LYS A 1 77 ? 29.626 7.238 -6.392 1.00 47.66 77 LYS A N 1
ATOM 602 C CA . LYS A 1 77 ? 29.204 7.952 -5.181 1.00 47.66 77 LYS A CA 1
ATOM 603 C C . LYS A 1 77 ? 28.941 9.432 -5.437 1.00 47.66 77 LYS A C 1
ATOM 605 O O . LYS A 1 77 ? 28.045 9.991 -4.816 1.00 47.66 77 LYS A O 1
ATOM 610 N N . THR A 1 78 ? 29.706 10.043 -6.335 1.00 52.50 78 THR A N 1
ATOM 611 C CA . THR A 1 78 ? 29.575 11.464 -6.670 1.00 52.50 78 THR A CA 1
ATOM 612 C C . THR A 1 78 ? 28.421 11.720 -7.644 1.00 52.50 78 THR A C 1
ATOM 614 O O . THR A 1 78 ? 27.737 12.731 -7.515 1.00 52.50 78 THR A O 1
ATOM 617 N N . ASN A 1 79 ? 28.155 10.800 -8.580 1.00 45.28 79 ASN A N 1
ATOM 618 C CA . ASN A 1 79 ? 27.246 11.051 -9.706 1.00 45.28 79 ASN A CA 1
ATOM 619 C C . ASN A 1 79 ? 25.905 10.291 -9.647 1.00 45.28 79 ASN A C 1
ATOM 621 O O . ASN A 1 79 ? 25.044 10.530 -10.491 1.00 45.28 79 ASN A O 1
ATOM 625 N N . GLY A 1 80 ? 25.708 9.358 -8.706 1.00 37.59 80 GLY A N 1
ATOM 626 C CA . GLY A 1 80 ? 24.415 8.697 -8.447 1.00 37.59 80 GLY A CA 1
ATOM 627 C C . GLY A 1 80 ? 23.822 7.886 -9.612 1.00 37.59 80 GLY A C 1
ATOM 628 O O . GLY A 1 80 ? 22.628 7.592 -9.622 1.00 37.59 80 GLY A O 1
ATOM 629 N N . SER A 1 81 ? 24.616 7.535 -10.629 1.00 43.09 81 SER A N 1
ATOM 630 C CA . SER A 1 81 ? 24.100 6.934 -11.864 1.00 43.09 81 SER A CA 1
ATOM 631 C C . SER A 1 81 ? 24.084 5.403 -11.823 1.00 43.09 81 SER A C 1
ATOM 633 O O . SER A 1 81 ? 25.124 4.746 -11.745 1.00 43.09 81 SER A O 1
ATOM 635 N N . TYR A 1 82 ? 22.891 4.826 -12.008 1.00 39.16 82 TYR A N 1
ATOM 636 C CA . TYR A 1 82 ? 22.637 3.390 -12.232 1.00 39.16 82 TYR A CA 1
ATOM 637 C C . TYR A 1 82 ? 23.414 2.806 -13.434 1.00 39.16 82 TYR A C 1
ATOM 639 O O . TYR A 1 82 ? 23.573 1.587 -13.546 1.00 39.16 82 TYR A O 1
ATOM 647 N N . ALA A 1 83 ? 23.922 3.656 -14.339 1.00 39.34 83 ALA A N 1
ATOM 648 C CA . ALA A 1 83 ? 24.790 3.238 -15.439 1.00 39.34 83 ALA A CA 1
ATOM 649 C C . ALA A 1 83 ? 26.112 2.637 -14.931 1.00 39.34 83 ALA A C 1
ATOM 651 O O . ALA A 1 83 ? 26.618 1.693 -15.534 1.00 39.34 83 ALA A O 1
ATOM 652 N N . VAL A 1 84 ? 26.613 3.095 -13.778 1.00 37.47 84 VAL A N 1
ATOM 653 C CA . VAL A 1 84 ? 27.901 2.651 -13.231 1.00 37.47 84 VAL A CA 1
ATOM 654 C C . VAL A 1 84 ? 27.821 1.241 -12.648 1.00 37.47 84 VAL A C 1
ATOM 656 O O . VAL A 1 84 ? 28.778 0.492 -12.765 1.00 37.47 84 VAL A O 1
ATOM 659 N N . SER A 1 85 ? 26.683 0.807 -12.095 1.00 39.00 85 SER A N 1
ATOM 660 C CA . SER A 1 85 ? 26.502 -0.581 -11.625 1.00 39.00 85 SER A CA 1
ATOM 661 C C . SER A 1 85 ? 26.499 -1.576 -12.791 1.00 39.00 85 SER A C 1
ATOM 663 O O . SER A 1 85 ? 27.067 -2.666 -12.699 1.00 39.00 85 SER A O 1
ATOM 665 N N . ARG A 1 86 ? 25.884 -1.174 -13.912 1.00 40.41 86 ARG A N 1
ATOM 666 C CA . ARG A 1 86 ? 25.918 -1.917 -15.174 1.00 40.41 86 ARG A CA 1
ATOM 667 C C . ARG A 1 86 ? 27.331 -1.937 -15.747 1.00 40.41 86 ARG A C 1
ATOM 669 O O . ARG A 1 86 ? 27.756 -2.990 -16.200 1.00 40.41 86 ARG A O 1
ATOM 676 N N . ASP A 1 87 ? 28.060 -0.829 -15.666 1.00 43.47 87 ASP A N 1
ATOM 677 C CA . ASP A 1 87 ? 29.442 -0.742 -16.134 1.00 43.47 87 ASP A CA 1
ATOM 678 C C . ASP A 1 87 ? 30.425 -1.465 -15.204 1.00 43.47 87 ASP A C 1
ATOM 680 O O . ASP A 1 87 ? 31.396 -2.010 -15.695 1.00 43.47 87 ASP A O 1
ATOM 684 N N . LEU A 1 88 ? 30.163 -1.595 -13.899 1.00 42.56 88 LEU A N 1
ATOM 685 C CA . LEU A 1 88 ? 30.965 -2.420 -12.984 1.00 42.56 88 LEU A CA 1
ATOM 686 C C . LEU A 1 88 ? 30.762 -3.912 -13.266 1.00 42.56 88 LEU A C 1
ATOM 688 O O . LEU A 1 88 ? 31.724 -4.674 -13.309 1.00 42.56 88 LEU A O 1
ATOM 692 N N . ALA A 1 89 ? 29.514 -4.328 -13.505 1.00 44.50 89 ALA A N 1
ATOM 693 C CA . ALA A 1 89 ? 29.203 -5.677 -13.968 1.00 44.50 89 ALA A CA 1
ATOM 694 C C . ALA A 1 89 ? 29.784 -5.933 -15.368 1.00 44.50 89 ALA A C 1
ATOM 696 O O . ALA A 1 89 ? 30.288 -7.025 -15.628 1.00 44.50 89 ALA A O 1
ATOM 697 N N . ARG A 1 90 ? 29.771 -4.922 -16.247 1.00 46.28 90 ARG A N 1
ATOM 698 C CA . ARG A 1 90 ? 30.386 -4.965 -17.576 1.00 46.28 90 ARG A CA 1
ATOM 699 C C . ARG A 1 90 ? 31.900 -5.044 -17.483 1.00 46.28 90 ARG A C 1
ATOM 701 O O . ARG A 1 90 ? 32.440 -5.910 -18.130 1.00 46.28 90 ARG A O 1
ATOM 708 N N . VAL A 1 91 ? 32.565 -4.260 -16.638 1.00 46.31 91 VAL A N 1
ATOM 709 C CA . VAL A 1 91 ? 34.015 -4.303 -16.389 1.00 46.31 91 VAL A CA 1
ATOM 710 C C . VAL A 1 91 ? 34.409 -5.637 -15.765 1.00 46.31 91 VAL A C 1
ATOM 712 O O . VAL A 1 91 ? 35.379 -6.238 -16.198 1.00 46.31 91 VAL A O 1
ATOM 715 N N . ALA A 1 92 ? 33.641 -6.167 -14.811 1.00 48.78 92 ALA A N 1
ATOM 716 C CA . ALA A 1 92 ? 33.873 -7.508 -14.272 1.00 48.78 92 ALA A CA 1
ATOM 717 C C . ALA A 1 92 ? 33.706 -8.598 -15.348 1.00 48.78 92 ALA A C 1
ATOM 719 O O . ALA A 1 92 ? 34.474 -9.558 -15.382 1.00 48.78 92 ALA A O 1
ATOM 720 N N . THR A 1 93 ? 32.739 -8.427 -16.255 1.00 46.66 93 THR A N 1
ATOM 721 C CA . THR A 1 93 ? 32.529 -9.312 -17.412 1.00 46.66 93 THR A CA 1
ATOM 722 C C . THR A 1 93 ? 33.627 -9.136 -18.460 1.00 46.66 93 THR A C 1
ATOM 724 O O . THR A 1 93 ? 34.117 -10.129 -18.971 1.00 46.66 93 THR A O 1
ATOM 727 N N . GLU A 1 94 ? 34.065 -7.907 -18.727 1.00 45.81 94 GLU A N 1
ATOM 728 C CA . GLU A 1 94 ? 35.090 -7.520 -19.699 1.00 45.81 94 GLU A CA 1
ATOM 729 C C . GLU A 1 94 ? 36.469 -7.989 -19.245 1.00 45.81 94 GLU A C 1
ATOM 731 O O . GLU A 1 94 ? 37.205 -8.556 -20.042 1.00 45.81 94 GLU A O 1
ATOM 736 N N . VAL A 1 95 ? 36.794 -7.844 -17.958 1.00 46.16 95 VAL A N 1
ATOM 737 C CA . VAL A 1 95 ? 37.965 -8.453 -17.312 1.00 46.16 95 VAL A CA 1
ATOM 738 C C . VAL A 1 95 ? 37.847 -9.975 -17.365 1.00 46.16 95 VAL A C 1
ATOM 740 O O . VAL A 1 95 ? 38.812 -10.641 -17.726 1.00 46.16 95 VAL A O 1
ATOM 743 N N . GLY A 1 96 ? 36.659 -10.531 -17.111 1.00 45.88 96 GLY A N 1
ATOM 744 C CA . GLY A 1 96 ? 36.379 -11.953 -17.311 1.00 45.88 96 GLY A CA 1
ATOM 745 C C . GLY A 1 96 ? 36.620 -12.422 -18.751 1.00 45.88 96 GLY A C 1
ATOM 746 O O . GLY A 1 96 ? 37.186 -13.489 -18.945 1.00 45.88 96 GLY A O 1
ATOM 747 N N . THR A 1 97 ? 36.276 -11.622 -19.762 1.00 43.75 97 THR A N 1
ATOM 748 C CA . THR A 1 97 ? 36.483 -11.946 -21.184 1.00 43.75 97 THR A CA 1
ATOM 749 C C . THR A 1 97 ? 37.889 -11.621 -21.690 1.00 43.75 97 THR A C 1
ATOM 751 O O . THR A 1 97 ? 38.379 -12.310 -22.573 1.00 43.75 97 THR A O 1
ATOM 754 N N . LEU A 1 98 ? 38.583 -10.627 -21.127 1.00 41.03 98 LEU A N 1
ATOM 755 C CA . LEU A 1 98 ? 39.972 -10.275 -21.462 1.00 41.03 98 LEU A CA 1
ATOM 756 C C . LEU A 1 98 ? 40.965 -11.278 -20.864 1.00 41.03 98 LEU A C 1
ATOM 758 O O . LEU A 1 98 ? 41.993 -11.568 -21.468 1.00 41.03 98 LEU A O 1
ATOM 762 N N . VAL A 1 99 ? 40.637 -11.851 -19.704 1.00 43.38 99 VAL A N 1
ATOM 763 C CA . VAL A 1 99 ? 41.361 -12.988 -19.113 1.00 43.38 99 VAL A CA 1
ATOM 764 C C . VAL A 1 99 ? 41.042 -14.299 -19.858 1.00 43.38 99 VAL A C 1
ATOM 766 O O . VAL A 1 99 ? 41.812 -15.256 -19.778 1.00 43.38 99 VAL A O 1
ATOM 769 N N . VAL A 1 100 ? 39.949 -14.334 -20.633 1.00 43.47 100 VAL A N 1
ATOM 770 C CA . VAL A 1 100 ? 39.445 -15.504 -21.376 1.00 43.47 100 VAL A CA 1
ATOM 771 C C . VAL A 1 100 ? 39.267 -15.169 -22.869 1.00 43.47 100 VAL A C 1
ATOM 773 O O . VAL A 1 100 ? 38.237 -15.443 -23.477 1.00 43.47 100 VAL A O 1
ATOM 776 N N . GLY A 1 101 ? 40.291 -14.575 -23.489 1.00 37.56 101 GLY A N 1
ATOM 777 C CA . GLY A 1 101 ? 40.428 -14.563 -24.948 1.00 37.56 101 GLY A CA 1
ATOM 778 C C . GLY A 1 101 ? 40.753 -15.984 -25.451 1.00 37.56 101 GLY A C 1
ATOM 779 O O . GLY A 1 101 ? 41.838 -16.469 -25.123 1.00 37.56 101 GLY A O 1
ATOM 780 N N . PRO A 1 102 ? 39.874 -16.681 -26.205 1.00 40.75 102 PRO A N 1
ATOM 781 C CA . PRO A 1 102 ? 39.939 -18.144 -26.327 1.00 40.75 102 PRO A CA 1
ATOM 782 C C . PRO A 1 102 ? 40.957 -18.732 -27.310 1.00 40.75 102 PRO A C 1
ATOM 784 O O . PRO A 1 102 ? 41.083 -19.948 -27.333 1.00 40.75 102 PRO A O 1
ATOM 787 N N . GLU A 1 103 ? 41.696 -17.954 -28.107 1.00 39.28 103 GLU A N 1
ATOM 788 C CA . GLU A 1 103 ? 42.472 -18.543 -29.221 1.00 39.28 103 GLU A CA 1
ATOM 789 C C . GLU A 1 103 ? 43.998 -18.458 -29.081 1.00 39.28 103 GLU A C 1
ATOM 791 O O . GLU A 1 103 ? 44.716 -19.294 -29.623 1.00 39.28 103 GLU A O 1
ATOM 796 N N . THR A 1 104 ? 44.536 -17.556 -28.257 1.00 40.38 104 THR A N 1
ATOM 797 C CA . THR A 1 104 ? 45.996 -17.439 -28.047 1.00 40.38 104 THR A CA 1
ATOM 798 C C . THR A 1 104 ? 46.536 -18.291 -26.890 1.00 40.38 104 THR A C 1
ATOM 800 O O . THR A 1 104 ? 47.748 -18.367 -26.690 1.00 40.38 104 THR A O 1
ATOM 803 N N . LEU A 1 105 ? 45.659 -18.966 -26.135 1.00 38.34 105 LEU A N 1
ATOM 804 C CA . LEU A 1 105 ? 46.007 -19.832 -24.994 1.00 38.34 105 LEU A CA 1
ATOM 805 C C . LEU A 1 105 ? 45.626 -21.310 -25.193 1.00 38.34 105 LEU A C 1
ATOM 807 O O . LEU A 1 105 ? 45.731 -22.100 -24.251 1.00 38.34 105 LEU A O 1
ATOM 811 N N . LEU A 1 106 ? 45.271 -21.722 -26.416 1.00 37.12 106 LEU A N 1
ATOM 812 C CA . LEU A 1 106 ? 44.927 -23.109 -26.788 1.00 37.12 106 LEU A CA 1
ATOM 813 C C . LEU A 1 106 ? 46.091 -24.120 -26.688 1.00 37.12 106 LEU A C 1
ATOM 815 O O . LEU A 1 106 ? 46.006 -25.228 -27.205 1.00 37.12 106 LEU A O 1
ATOM 819 N N . GLY A 1 107 ? 47.172 -23.786 -25.977 1.00 39.41 107 GLY A N 1
ATOM 820 C CA . GLY A 1 107 ? 48.283 -24.698 -25.708 1.00 39.41 107 GLY A CA 1
ATOM 821 C C . GLY A 1 107 ? 48.257 -25.395 -24.343 1.00 39.41 107 GLY A C 1
ATOM 822 O O . GLY A 1 107 ? 49.013 -26.346 -24.160 1.00 39.41 107 GLY A O 1
ATOM 823 N N . LYS A 1 108 ? 47.465 -24.946 -23.352 1.00 39.91 108 LYS A N 1
ATOM 824 C CA . LYS A 1 108 ? 47.501 -25.521 -21.984 1.00 39.91 108 LYS A CA 1
ATOM 825 C C . LYS A 1 108 ? 46.120 -25.570 -21.323 1.00 39.91 108 LYS A C 1
ATOM 827 O O . LYS A 1 108 ? 45.784 -24.758 -20.463 1.00 39.91 108 LYS A O 1
ATOM 832 N N . ALA A 1 109 ? 45.322 -26.550 -21.737 1.00 42.12 109 ALA A N 1
ATOM 833 C CA . ALA A 1 109 ? 44.008 -26.848 -21.178 1.00 42.12 109 ALA A CA 1
ATOM 834 C C . ALA A 1 109 ? 44.106 -27.388 -19.736 1.00 42.12 109 ALA A C 1
ATOM 836 O O . ALA A 1 109 ? 44.838 -28.335 -19.462 1.00 42.12 109 ALA A O 1
ATOM 837 N N . GLY A 1 110 ? 43.350 -26.778 -18.814 1.00 38.22 110 GLY A N 1
ATOM 838 C CA . GLY A 1 110 ? 43.109 -27.299 -17.461 1.00 38.22 110 GLY A CA 1
ATOM 839 C C . GLY A 1 110 ? 42.935 -26.233 -16.371 1.00 38.22 110 GLY A C 1
ATOM 840 O O . GLY A 1 110 ? 42.269 -26.479 -15.367 1.00 38.22 110 GLY A O 1
ATOM 841 N N . SER A 1 111 ? 43.511 -25.040 -16.527 1.00 42.78 111 SER A N 1
ATOM 842 C CA . SER A 1 111 ? 43.451 -23.960 -15.521 1.00 42.78 111 SER A CA 1
ATOM 843 C C . SER A 1 111 ? 42.480 -22.829 -15.885 1.00 42.78 111 SER A C 1
ATOM 845 O O . SER A 1 111 ? 41.852 -22.270 -14.991 1.00 42.78 111 SER A O 1
ATOM 847 N N . ALA A 1 112 ? 42.281 -22.543 -17.176 1.00 38.59 112 ALA A N 1
ATOM 848 C CA . ALA A 1 112 ? 41.394 -21.470 -17.642 1.00 38.59 112 ALA A CA 1
ATOM 849 C C . ALA A 1 112 ? 39.897 -21.743 -17.379 1.00 38.59 112 ALA A C 1
ATOM 851 O O . ALA A 1 112 ? 39.174 -20.837 -16.972 1.00 38.59 112 ALA A O 1
ATOM 852 N N . GLY A 1 113 ? 39.441 -22.996 -17.516 1.00 38.72 113 GLY A N 1
ATOM 853 C CA . GLY A 1 113 ? 38.055 -23.380 -17.199 1.00 38.72 113 GLY A CA 1
ATOM 854 C C . GLY A 1 113 ? 37.702 -23.167 -15.721 1.00 38.72 113 GLY A C 1
ATOM 855 O O . GLY A 1 113 ? 36.661 -22.601 -15.407 1.00 38.72 113 GLY A O 1
ATOM 856 N N . ARG A 1 114 ? 38.637 -23.492 -14.816 1.00 41.50 114 ARG A N 1
ATOM 857 C CA . ARG A 1 114 ? 38.474 -23.292 -13.364 1.00 41.50 114 ARG A CA 1
ATOM 858 C C . ARG A 1 114 ? 38.447 -21.812 -12.965 1.00 41.50 114 ARG A C 1
ATOM 860 O O . ARG A 1 114 ? 37.765 -21.444 -12.014 1.00 41.50 114 ARG A O 1
ATOM 867 N N . ALA A 1 115 ? 39.155 -20.950 -13.698 1.00 39.62 115 ALA A N 1
ATOM 868 C CA . ALA A 1 115 ? 39.113 -19.504 -13.478 1.00 39.62 115 ALA A CA 1
ATOM 869 C C . ALA A 1 115 ? 37.774 -18.883 -13.926 1.00 39.62 115 ALA A C 1
ATOM 871 O O . ALA A 1 115 ? 37.233 -18.027 -13.226 1.00 39.62 115 ALA A O 1
ATOM 872 N N . ALA A 1 116 ? 37.206 -19.344 -15.047 1.00 40.97 116 ALA A N 1
ATOM 873 C CA . ALA A 1 116 ? 35.890 -18.910 -15.522 1.00 40.97 116 ALA A CA 1
ATOM 874 C C . ALA A 1 116 ? 34.751 -19.359 -14.585 1.00 40.97 116 ALA A C 1
ATOM 876 O O . ALA A 1 116 ? 33.844 -18.578 -14.286 1.00 40.97 116 ALA A O 1
ATOM 877 N N . GLU A 1 117 ? 34.830 -20.582 -14.051 1.00 42.56 117 GLU A N 1
ATOM 878 C CA . GLU A 1 117 ? 33.921 -21.071 -13.005 1.00 42.56 117 GLU A CA 1
ATOM 879 C C . GLU A 1 117 ? 34.023 -20.224 -11.729 1.00 42.56 117 GLU A C 1
ATOM 881 O O . GLU A 1 117 ? 33.004 -19.739 -11.235 1.00 42.56 117 GLU A O 1
ATOM 886 N N . GLY A 1 118 ? 35.245 -19.927 -11.271 1.00 41.44 118 GLY A N 1
ATOM 887 C CA . GLY A 1 118 ? 35.481 -19.089 -10.094 1.00 41.44 118 GLY A CA 1
ATOM 888 C C . GLY A 1 118 ? 34.950 -17.654 -10.222 1.00 41.44 118 GLY A C 1
ATOM 889 O O . GLY A 1 118 ? 34.480 -17.090 -9.235 1.00 41.44 118 GLY A O 1
ATOM 890 N N . LEU A 1 119 ? 34.974 -17.063 -11.423 1.00 42.84 119 LEU A N 1
ATOM 891 C CA . LEU A 1 119 ? 34.401 -15.735 -11.696 1.00 42.84 119 LEU A CA 1
ATOM 892 C C . LEU A 1 119 ? 32.864 -15.759 -11.770 1.00 42.84 119 LEU A C 1
ATOM 894 O O . LEU A 1 119 ? 32.202 -14.839 -11.282 1.00 42.84 119 LEU A O 1
ATOM 898 N N . SER A 1 120 ? 32.284 -16.830 -12.317 1.00 42.22 120 SER A N 1
ATOM 899 C CA . SER A 1 120 ? 30.836 -17.069 -12.282 1.00 42.22 120 SER A CA 1
ATOM 900 C C . SER A 1 120 ? 30.338 -17.247 -10.842 1.00 42.22 120 SER A C 1
ATOM 902 O O . SER A 1 120 ? 29.328 -16.653 -10.449 1.00 42.22 120 SER A O 1
ATOM 904 N N . ASP A 1 121 ? 31.097 -17.970 -10.016 1.00 42.00 121 ASP A N 1
ATOM 905 C CA . ASP A 1 121 ? 30.847 -18.123 -8.581 1.00 42.00 121 ASP A CA 1
ATOM 906 C C . ASP A 1 121 ? 30.975 -16.810 -7.814 1.00 42.00 121 ASP A C 1
ATOM 908 O O . ASP A 1 121 ? 30.158 -16.532 -6.942 1.00 42.00 121 ASP A O 1
ATOM 912 N N . LEU A 1 122 ? 31.912 -15.946 -8.197 1.00 42.44 122 LEU A N 1
ATOM 913 C CA . LEU A 1 122 ? 32.055 -14.576 -7.697 1.00 42.44 122 LEU A CA 1
ATOM 914 C C . LEU A 1 122 ? 30.822 -13.715 -8.009 1.00 42.44 122 LEU A C 1
ATOM 916 O O . LEU A 1 122 ? 30.272 -13.056 -7.126 1.00 42.44 122 LEU A O 1
ATOM 920 N N . GLY A 1 123 ? 30.331 -13.774 -9.250 1.00 40.66 123 GLY A N 1
ATOM 921 C CA . GLY A 1 123 ? 29.089 -13.115 -9.647 1.00 40.66 123 GLY A CA 1
ATOM 922 C C . GLY A 1 123 ? 27.859 -13.685 -8.930 1.00 40.66 123 GLY A C 1
ATOM 923 O O . GLY A 1 123 ? 26.894 -12.959 -8.682 1.00 40.66 123 GLY A O 1
ATOM 924 N N . ARG A 1 124 ? 27.859 -14.977 -8.577 1.00 39.66 124 ARG A N 1
ATOM 925 C CA . ARG A 1 124 ? 26.811 -15.611 -7.755 1.00 39.66 124 ARG A CA 1
ATOM 926 C C . ARG A 1 124 ? 26.908 -15.191 -6.284 1.00 39.66 124 ARG A C 1
ATOM 928 O O . ARG A 1 124 ? 25.891 -14.816 -5.708 1.00 39.66 124 ARG A O 1
ATOM 935 N N . ALA A 1 125 ? 28.108 -15.172 -5.711 1.00 32.94 125 ALA A N 1
ATOM 936 C CA . ALA A 1 125 ? 28.385 -14.789 -4.329 1.00 32.94 125 ALA A CA 1
ATOM 937 C C . ALA A 1 125 ? 28.090 -13.304 -4.066 1.00 32.94 125 ALA A C 1
ATOM 939 O O . ALA A 1 125 ? 27.400 -12.983 -3.104 1.00 32.94 125 ALA A O 1
ATOM 940 N N . ALA A 1 126 ? 28.493 -12.399 -4.962 1.00 36.47 126 ALA A N 1
ATOM 941 C CA . ALA A 1 126 ? 28.164 -10.975 -4.854 1.00 36.47 126 ALA A CA 1
ATOM 942 C C . ALA A 1 126 ? 26.645 -10.727 -4.935 1.00 36.47 126 ALA A C 1
ATOM 944 O O . ALA A 1 126 ? 26.089 -9.936 -4.173 1.00 36.47 126 ALA A O 1
ATOM 945 N N . ARG A 1 127 ? 25.936 -11.463 -5.807 1.00 39.03 127 ARG A N 1
ATOM 946 C CA . ARG A 1 127 ? 24.462 -11.447 -5.853 1.00 39.03 127 ARG A CA 1
ATOM 947 C C . ARG A 1 127 ? 23.841 -12.010 -4.573 1.00 39.03 127 ARG A C 1
ATOM 949 O O . ARG A 1 127 ? 22.783 -11.535 -4.165 1.00 39.03 127 ARG A O 1
ATOM 956 N N . PHE A 1 128 ? 24.482 -12.990 -3.941 1.00 31.11 128 PHE A N 1
ATOM 957 C CA . PHE A 1 128 ? 24.048 -13.557 -2.669 1.00 31.11 128 PHE A CA 1
ATOM 958 C C . PHE A 1 128 ? 24.240 -12.578 -1.501 1.00 31.11 128 PHE A C 1
ATOM 960 O O . PHE A 1 128 ? 23.312 -12.415 -0.720 1.00 31.11 128 PHE A O 1
ATOM 967 N N . GLU A 1 129 ? 25.361 -11.855 -1.411 1.00 32.78 129 GLU A N 1
ATOM 968 C CA . GLU A 1 129 ? 25.592 -10.849 -0.358 1.00 32.78 129 GLU A CA 1
ATOM 969 C C . GLU A 1 129 ? 24.635 -9.657 -0.451 1.00 32.78 129 GLU A C 1
ATOM 971 O O . GLU A 1 129 ? 24.072 -9.235 0.560 1.00 32.78 129 GLU A O 1
ATOM 976 N N . VAL A 1 130 ? 24.388 -9.148 -1.663 1.00 36.09 130 VAL A N 1
ATOM 977 C CA . VAL A 1 130 ? 23.388 -8.091 -1.887 1.00 36.09 130 VAL A CA 1
ATOM 978 C C . VAL A 1 130 ? 21.993 -8.580 -1.483 1.00 36.09 130 VAL A C 1
ATOM 980 O O . VAL A 1 130 ? 21.239 -7.841 -0.851 1.00 36.09 130 VAL A O 1
ATOM 983 N N . ARG A 1 131 ? 21.659 -9.844 -1.781 1.00 33.38 131 ARG A N 1
ATOM 984 C CA . ARG A 1 131 ? 20.395 -10.459 -1.352 1.00 33.38 131 ARG A CA 1
ATOM 985 C C . ARG A 1 131 ? 20.331 -10.656 0.162 1.00 33.38 131 ARG A C 1
ATOM 987 O O . ARG A 1 131 ? 19.320 -10.296 0.742 1.00 33.38 131 ARG A O 1
ATOM 994 N N . ALA A 1 132 ? 21.379 -11.161 0.810 1.00 28.41 132 ALA A N 1
ATOM 995 C CA . ALA A 1 132 ? 21.422 -11.388 2.257 1.00 28.41 132 ALA A CA 1
ATOM 996 C C . ALA A 1 132 ? 21.341 -10.076 3.057 1.00 28.41 132 ALA A C 1
ATOM 998 O O . ALA A 1 132 ? 20.625 -10.000 4.054 1.00 28.41 132 ALA A O 1
ATOM 999 N N . ALA A 1 133 ? 22.007 -9.014 2.589 1.00 34.38 133 ALA A N 1
ATOM 1000 C CA . ALA A 1 133 ? 21.861 -7.672 3.148 1.00 34.38 133 ALA A CA 1
ATOM 1001 C C . ALA A 1 133 ? 20.452 -7.094 2.919 1.00 34.38 133 ALA A C 1
ATOM 1003 O O . ALA A 1 133 ? 19.942 -6.391 3.788 1.00 34.38 133 ALA A O 1
ATOM 1004 N N . GLY A 1 134 ? 19.817 -7.413 1.784 1.00 37.12 134 GLY A N 1
ATOM 1005 C CA . GLY A 1 134 ? 18.405 -7.124 1.523 1.00 37.12 134 GLY A CA 1
ATOM 1006 C C . GLY A 1 134 ? 17.476 -7.844 2.502 1.00 37.12 134 GLY A C 1
ATOM 1007 O O . GLY A 1 134 ? 16.726 -7.184 3.206 1.00 37.12 134 GLY A O 1
ATOM 1008 N N . PHE A 1 135 ? 17.612 -9.164 2.654 1.00 31.33 135 PHE A N 1
ATOM 1009 C CA . PHE A 1 135 ? 16.791 -9.980 3.559 1.00 31.33 135 PHE A CA 1
ATOM 1010 C C . PHE A 1 135 ? 16.887 -9.540 5.027 1.00 31.33 135 PHE A C 1
ATOM 1012 O O . PHE A 1 135 ? 15.887 -9.532 5.740 1.00 31.33 135 PHE A O 1
ATOM 1019 N N . ALA A 1 136 ? 18.069 -9.129 5.486 1.00 38.19 136 ALA A N 1
ATOM 1020 C CA . ALA A 1 136 ? 18.242 -8.608 6.840 1.00 38.19 136 ALA A CA 1
ATOM 1021 C C . ALA A 1 136 ? 17.585 -7.238 7.054 1.00 38.19 136 ALA A C 1
ATOM 1023 O O . ALA A 1 136 ? 17.022 -6.974 8.117 1.00 38.19 136 ALA A O 1
ATOM 1024 N N . ARG A 1 137 ? 17.639 -6.369 6.036 1.00 54.06 137 ARG A N 1
ATOM 1025 C CA . ARG A 1 137 ? 16.911 -5.091 6.029 1.00 54.06 137 ARG A CA 1
ATOM 1026 C C . ARG A 1 137 ? 15.400 -5.322 5.965 1.00 54.06 137 ARG A C 1
ATOM 1028 O O . ARG A 1 137 ? 14.663 -4.616 6.647 1.00 54.06 137 ARG A O 1
ATOM 1035 N N . ASP A 1 138 ? 14.954 -6.333 5.224 1.00 59.34 138 ASP A N 1
ATOM 1036 C CA . ASP A 1 138 ? 13.542 -6.707 5.112 1.00 59.34 138 ASP A CA 1
ATOM 1037 C C . ASP A 1 138 ? 12.996 -7.241 6.449 1.00 59.34 138 ASP A C 1
ATOM 1039 O O . ASP A 1 138 ? 11.883 -6.890 6.842 1.00 59.34 138 ASP A O 1
ATOM 1043 N N . GLY A 1 139 ? 13.802 -7.996 7.208 1.00 74.06 139 GLY A N 1
ATOM 1044 C CA . GLY A 1 139 ? 13.438 -8.459 8.553 1.00 74.06 139 GLY A CA 1
ATOM 1045 C C . GLY A 1 139 ? 13.270 -7.321 9.569 1.00 74.06 139 GLY A C 1
ATOM 1046 O O . GLY A 1 139 ? 12.304 -7.304 10.332 1.00 74.06 139 GLY A O 1
ATOM 1047 N N . GLN A 1 140 ? 14.168 -6.329 9.555 1.00 85.00 140 GLN A N 1
ATOM 1048 C CA . GLN A 1 140 ? 14.034 -5.144 10.414 1.00 85.00 140 GLN A CA 1
ATOM 1049 C C . GLN A 1 140 ? 12.847 -4.266 10.010 1.00 85.00 140 GLN A C 1
ATOM 1051 O O . GLN A 1 140 ? 12.128 -3.772 10.877 1.00 85.00 140 GLN A O 1
ATOM 1056 N N . TRP A 1 141 ? 12.614 -4.098 8.706 1.00 86.19 141 TRP A N 1
ATOM 1057 C CA . TRP A 1 141 ? 11.455 -3.366 8.205 1.00 86.19 141 TRP A CA 1
ATOM 1058 C C . TRP A 1 141 ? 10.142 -3.985 8.689 1.00 86.19 141 TRP A C 1
ATOM 1060 O O . TRP A 1 141 ? 9.300 -3.258 9.205 1.00 86.19 141 TRP A O 1
ATOM 1070 N N . GLY A 1 142 ? 9.988 -5.310 8.586 1.00 87.31 142 GLY A N 1
ATOM 1071 C CA . GLY A 1 142 ? 8.784 -6.000 9.057 1.00 87.31 142 GLY A CA 1
ATOM 1072 C C . GLY A 1 142 ? 8.508 -5.755 10.542 1.00 87.31 142 GLY A C 1
ATOM 1073 O O . GLY A 1 142 ? 7.377 -5.452 10.919 1.00 87.31 142 GLY A O 1
ATOM 1074 N N . ARG A 1 143 ? 9.554 -5.791 11.378 1.00 90.62 143 ARG A N 1
ATOM 1075 C CA . ARG A 1 143 ? 9.443 -5.460 12.804 1.00 90.62 143 ARG A CA 1
ATOM 1076 C C . ARG A 1 143 ? 8.971 -4.020 13.024 1.00 90.62 143 ARG A C 1
ATOM 1078 O O . ARG A 1 143 ? 8.015 -3.812 13.761 1.00 90.62 143 ARG A O 1
ATOM 1085 N N . TYR A 1 144 ? 9.617 -3.037 12.400 1.00 94.12 144 TYR A N 1
ATOM 1086 C CA . TYR A 1 144 ? 9.280 -1.624 12.611 1.00 94.12 144 TYR A CA 1
ATOM 1087 C C . TYR A 1 144 ? 7.926 -1.228 12.023 1.00 94.12 144 TYR A C 1
ATOM 1089 O O . TYR A 1 144 ? 7.212 -0.423 12.616 1.00 94.12 144 TYR A O 1
ATOM 1097 N N . ALA A 1 145 ? 7.536 -1.825 10.896 1.00 91.75 145 ALA A N 1
ATOM 1098 C CA . ALA A 1 145 ? 6.187 -1.683 10.371 1.00 91.75 145 ALA A CA 1
ATOM 1099 C C . ALA A 1 145 ? 5.157 -2.209 11.382 1.00 91.75 145 ALA A C 1
ATOM 1101 O O . ALA A 1 145 ? 4.172 -1.529 11.653 1.00 91.75 145 ALA A O 1
ATOM 1102 N N . ASN A 1 146 ? 5.412 -3.366 12.004 1.00 92.44 146 ASN A N 1
ATOM 1103 C CA . ASN A 1 146 ? 4.535 -3.895 13.044 1.00 92.44 146 ASN A CA 1
ATOM 1104 C C . ASN A 1 146 ? 4.491 -2.996 14.294 1.00 92.44 146 ASN A C 1
ATOM 1106 O O . ASN A 1 146 ? 3.411 -2.763 14.820 1.00 92.44 146 ASN A O 1
ATOM 1110 N N . GLU A 1 147 ? 5.623 -2.445 14.748 1.00 95.88 147 GLU A N 1
ATOM 1111 C CA . GLU A 1 147 ? 5.651 -1.482 15.868 1.00 95.88 147 GLU A CA 1
ATOM 1112 C C . GLU A 1 147 ? 4.743 -0.267 15.595 1.00 95.88 147 GLU A C 1
ATOM 1114 O O . GLU A 1 147 ? 3.920 0.088 16.439 1.00 95.88 147 GLU A O 1
ATOM 1119 N N . ALA A 1 148 ? 4.822 0.314 14.394 1.00 96.75 148 ALA A N 1
ATOM 1120 C CA . ALA A 1 148 ? 3.955 1.419 13.987 1.00 96.75 148 ALA A CA 1
ATOM 1121 C C . ALA A 1 148 ? 2.469 1.011 13.896 1.00 96.75 148 ALA A C 1
ATOM 1123 O O . ALA A 1 148 ? 1.599 1.749 14.360 1.00 96.75 148 ALA A O 1
ATOM 1124 N N . VAL A 1 149 ? 2.170 -0.183 13.361 1.00 96.94 149 VAL A N 1
ATOM 1125 C CA . VAL A 1 149 ? 0.800 -0.727 13.304 1.00 96.94 149 VAL A CA 1
ATOM 1126 C C . VAL A 1 149 ? 0.197 -0.862 14.701 1.00 96.94 149 VAL A C 1
ATOM 1128 O O . VAL A 1 149 ? -0.934 -0.421 14.916 1.00 96.94 149 VAL A O 1
ATOM 1131 N N . GLN A 1 150 ? 0.952 -1.434 15.645 1.00 96.69 150 GLN A N 1
ATOM 1132 C CA . GLN A 1 150 ? 0.510 -1.623 17.027 1.00 96.69 150 GLN A CA 1
ATOM 1133 C C . GLN A 1 150 ? 0.326 -0.286 17.755 1.00 96.69 150 GLN A C 1
ATOM 1135 O O . GLN A 1 150 ? -0.643 -0.130 18.496 1.00 96.69 150 GLN A O 1
ATOM 1140 N N . GLY A 1 151 ? 1.201 0.694 17.504 1.00 97.25 151 GLY A N 1
ATOM 1141 C CA . GLY A 1 151 ? 1.058 2.052 18.034 1.00 97.25 151 GLY A CA 1
ATOM 1142 C C . GLY A 1 151 ? -0.259 2.707 17.610 1.00 97.25 151 GLY A C 1
ATOM 1143 O O . GLY A 1 151 ? -1.042 3.125 18.463 1.00 97.25 151 GLY A O 1
ATOM 1144 N N . LEU A 1 152 ? -0.554 2.719 16.305 1.00 98.19 152 LEU A N 1
ATOM 1145 C CA . LEU A 1 152 ? -1.809 3.281 15.798 1.00 98.19 152 LEU A CA 1
ATOM 1146 C C . LEU A 1 152 ? -3.042 2.487 16.275 1.00 98.19 152 LEU A C 1
ATOM 1148 O O . LEU A 1 152 ? -4.058 3.081 16.632 1.00 98.19 152 LEU A O 1
ATOM 1152 N N . CYS A 1 153 ? -2.959 1.154 16.323 1.00 97.69 153 CYS A N 1
ATOM 1153 C CA . CYS A 1 153 ? -4.023 0.297 16.858 1.00 97.69 153 CYS A CA 1
ATOM 1154 C C . CYS A 1 153 ? -4.356 0.641 18.321 1.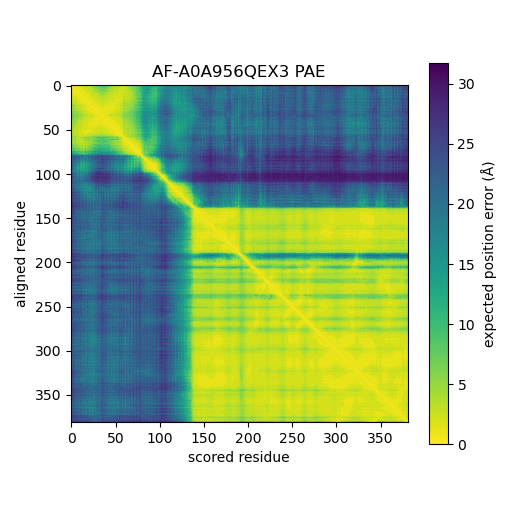00 97.69 153 CYS A C 1
ATOM 1156 O O . CYS A 1 153 ? -5.531 0.755 18.680 1.00 97.69 153 CYS A O 1
ATOM 1158 N N . ALA A 1 154 ? -3.338 0.850 19.162 1.00 97.75 154 ALA A N 1
ATOM 1159 C CA . ALA A 1 154 ? -3.529 1.234 20.557 1.00 97.75 154 ALA A CA 1
ATOM 1160 C C . ALA A 1 154 ? -4.253 2.584 20.689 1.00 97.75 154 ALA A C 1
ATOM 1162 O O . ALA A 1 154 ? -5.184 2.701 21.486 1.00 97.75 154 ALA A O 1
ATOM 1163 N N . GLU A 1 155 ? -3.890 3.572 19.866 1.00 98.12 155 GLU A N 1
ATOM 1164 C CA . GLU A 1 155 ? -4.577 4.870 19.812 1.00 98.12 155 GLU A CA 1
ATOM 1165 C C . GLU A 1 155 ? -6.049 4.715 19.405 1.00 98.12 155 GLU A C 1
ATOM 1167 O O . GLU A 1 155 ? -6.940 5.264 20.057 1.00 98.12 155 GLU A O 1
ATOM 1172 N N . MET A 1 156 ? -6.336 3.910 18.377 1.00 98.00 156 MET A N 1
ATOM 1173 C CA . MET A 1 156 ? -7.708 3.635 17.939 1.00 98.00 156 MET A CA 1
ATOM 1174 C C . MET A 1 156 ? -8.543 2.972 19.043 1.00 98.00 156 MET A C 1
ATOM 1176 O O . MET A 1 156 ? -9.659 3.419 19.315 1.00 98.00 156 MET A O 1
ATOM 1180 N N . LYS A 1 157 ? -7.998 1.954 19.726 1.00 96.56 157 LYS A N 1
ATOM 1181 C CA . LYS A 1 157 ? -8.660 1.270 20.854 1.00 96.56 157 LYS A CA 1
ATOM 1182 C C . LYS A 1 157 ? -8.908 2.196 22.044 1.00 96.56 157 LYS A C 1
ATOM 1184 O O . LYS A 1 157 ? -9.907 2.035 22.740 1.00 96.56 157 LYS A O 1
ATOM 1189 N N . ALA A 1 158 ? -8.038 3.180 22.258 1.00 97.69 158 ALA A N 1
ATOM 1190 C CA . ALA A 1 158 ? -8.194 4.196 23.296 1.00 97.69 158 ALA A CA 1
ATOM 1191 C C . ALA A 1 158 ? -9.218 5.296 22.939 1.00 97.69 158 ALA A C 1
ATOM 1193 O O . ALA A 1 158 ? -9.393 6.236 23.713 1.00 97.69 158 ALA A O 1
ATOM 1194 N N . GLY A 1 159 ? -9.878 5.222 21.775 1.00 96.81 159 GLY A N 1
ATOM 1195 C CA . GLY A 1 159 ? -10.775 6.278 21.294 1.00 96.81 159 GLY A CA 1
ATOM 1196 C C . GLY A 1 159 ? -10.036 7.536 20.823 1.00 96.81 159 GLY A C 1
ATOM 1197 O O . GLY A 1 159 ? -10.644 8.593 20.692 1.00 96.81 159 GLY A O 1
ATOM 1198 N N . GLN A 1 160 ? -8.731 7.425 20.566 1.00 97.94 160 GLN A N 1
ATOM 1199 C CA . GLN A 1 160 ? -7.843 8.496 20.105 1.00 97.94 160 GLN A CA 1
ATOM 1200 C C . GLN A 1 160 ? -7.472 8.318 18.626 1.00 97.94 160 GLN A C 1
ATOM 1202 O O . GLN A 1 160 ? -6.404 8.739 18.188 1.00 97.94 160 GLN A O 1
ATOM 1207 N N . ALA A 1 161 ? -8.344 7.669 17.849 1.00 97.19 161 ALA A N 1
ATOM 1208 C CA . ALA A 1 161 ? -8.129 7.477 16.423 1.00 97.19 161 ALA A CA 1
ATOM 1209 C C . ALA A 1 161 ? -7.908 8.837 15.723 1.00 97.19 161 ALA A C 1
ATOM 1211 O O . ALA A 1 161 ? -8.659 9.783 15.985 1.00 97.19 161 ALA A O 1
ATOM 1212 N N . PRO A 1 162 ? -6.930 8.943 14.803 1.00 98.00 162 PRO A N 1
ATOM 1213 C CA . PRO A 1 162 ? -6.763 10.127 13.965 1.00 98.00 162 PRO A CA 1
ATOM 1214 C C . PRO A 1 162 ? -8.072 10.525 13.272 1.00 98.00 162 PRO A C 1
ATOM 1216 O O . PRO A 1 162 ? -8.855 9.657 12.896 1.00 98.00 162 PRO A O 1
ATOM 1219 N N . ALA A 1 163 ? -8.312 11.824 13.077 1.00 96.69 163 ALA A N 1
ATOM 1220 C CA . ALA A 1 163 ? -9.605 12.340 12.596 1.00 96.69 163 ALA A CA 1
ATOM 1221 C C . ALA A 1 163 ? -9.966 11.939 11.147 1.00 96.69 163 ALA A C 1
ATOM 1223 O O . ALA A 1 163 ? -11.136 12.018 10.746 1.00 96.69 163 ALA A O 1
ATOM 1224 N N . GLY A 1 164 ? -8.964 11.521 10.373 1.00 97.50 164 GLY A N 1
ATOM 1225 C CA . GLY A 1 164 ? -9.076 11.185 8.960 1.00 97.50 164 GLY A CA 1
ATOM 1226 C C . GLY A 1 164 ? -7.886 10.368 8.462 1.00 97.50 164 GLY A C 1
ATOM 1227 O O . GLY A 1 164 ? -6.892 10.172 9.174 1.00 97.50 164 GLY A O 1
ATOM 1228 N N . VAL A 1 165 ? -7.988 9.907 7.221 1.00 97.94 165 VAL A N 1
ATOM 1229 C CA . VAL A 1 165 ? -7.049 8.976 6.593 1.00 97.94 165 VAL A CA 1
ATOM 1230 C C . VAL A 1 165 ? -5.649 9.582 6.460 1.00 97.94 165 VAL A C 1
ATOM 1232 O O . VAL A 1 165 ? -4.666 8.918 6.770 1.00 97.94 165 VAL A O 1
ATOM 1235 N N . GLU A 1 166 ? -5.525 10.860 6.079 1.00 96.56 166 GLU A N 1
ATOM 1236 C CA . GLU A 1 166 ? -4.218 11.520 5.928 1.00 96.56 166 GLU A CA 1
ATOM 1237 C C . GLU A 1 166 ? -3.498 11.640 7.264 1.00 96.56 166 GLU A C 1
ATOM 1239 O O . GLU A 1 166 ? -2.296 11.395 7.352 1.00 96.56 166 GLU A O 1
ATOM 1244 N N . SER A 1 167 ? -4.250 11.966 8.316 1.00 97.81 167 SER A N 1
ATOM 1245 C CA . SER A 1 167 ? -3.717 12.038 9.671 1.00 97.81 167 SER A CA 1
ATOM 1246 C C . SER A 1 167 ? -3.264 10.657 10.151 1.00 97.81 167 SER A C 1
ATOM 1248 O O . SER A 1 167 ? -2.190 10.551 10.738 1.00 97.81 167 SER A O 1
ATOM 1250 N N . ALA A 1 168 ? -4.005 9.592 9.829 1.00 98.44 168 ALA A N 1
ATOM 1251 C CA . ALA A 1 168 ? -3.607 8.223 10.150 1.00 98.44 168 ALA A CA 1
ATOM 1252 C C . ALA A 1 168 ? -2.341 7.779 9.397 1.00 98.44 168 ALA A C 1
ATOM 1254 O O . ALA A 1 168 ? -1.427 7.221 10.006 1.00 98.44 168 ALA A O 1
ATOM 1255 N N . LEU A 1 169 ? -2.232 8.080 8.099 1.00 98.12 169 LEU A N 1
ATOM 1256 C CA . LEU A 1 169 ? -1.021 7.806 7.316 1.00 98.12 169 LEU A CA 1
ATOM 1257 C C . LEU A 1 169 ? 0.183 8.599 7.847 1.00 98.12 169 LEU A C 1
ATOM 1259 O O . LEU A 1 169 ? 1.269 8.040 7.993 1.00 98.12 169 LEU A O 1
ATOM 1263 N N . GLY A 1 170 ? -0.009 9.878 8.186 1.00 96.94 170 GLY A N 1
ATOM 1264 C CA . GLY A 1 170 ? 1.012 10.701 8.834 1.00 96.94 170 GLY A CA 1
ATOM 1265 C C . GLY A 1 170 ? 1.450 10.114 10.177 1.00 96.94 170 GLY A C 1
ATOM 1266 O O . GLY A 1 170 ? 2.643 9.984 10.434 1.00 96.94 170 GLY A O 1
ATOM 1267 N N . ARG A 1 171 ? 0.496 9.651 10.994 1.00 97.81 171 ARG A N 1
ATOM 1268 C CA . ARG A 1 171 ? 0.777 9.014 12.285 1.00 97.81 171 ARG A CA 1
ATOM 1269 C C . ARG A 1 171 ? 1.591 7.729 12.141 1.00 97.81 171 ARG A C 1
ATOM 1271 O O . ARG A 1 171 ? 2.525 7.527 12.912 1.00 97.81 171 ARG A O 1
ATOM 1278 N N . LEU A 1 172 ? 1.304 6.898 11.137 1.00 97.75 172 LEU A N 1
ATOM 1279 C CA . LEU A 1 172 ? 2.121 5.718 10.818 1.00 97.75 172 LEU A CA 1
ATOM 1280 C C . LEU A 1 172 ? 3.529 6.109 10.359 1.00 97.75 172 LEU A C 1
ATOM 1282 O O . LEU A 1 172 ? 4.511 5.532 10.823 1.00 97.75 172 LEU A O 1
ATOM 1286 N N . ALA A 1 173 ? 3.642 7.097 9.469 1.00 96.38 173 ALA A N 1
ATOM 1287 C CA . ALA A 1 173 ? 4.929 7.585 8.981 1.00 96.38 173 ALA A CA 1
ATOM 1288 C C . ALA A 1 173 ? 5.805 8.128 10.121 1.00 96.38 173 ALA A C 1
ATOM 1290 O O . ALA A 1 173 ? 7.005 7.863 10.162 1.00 96.38 173 ALA A O 1
ATOM 1291 N N . ASP A 1 174 ? 5.202 8.841 11.065 1.00 96.75 174 ASP A N 1
ATOM 1292 C CA . ASP A 1 174 ? 5.908 9.507 12.159 1.00 96.75 174 ASP A CA 1
ATOM 1293 C C . ASP A 1 174 ? 5.901 8.675 13.456 1.00 96.75 174 ASP A C 1
ATOM 1295 O O . ASP A 1 174 ? 6.310 9.156 14.513 1.00 96.75 174 ASP A O 1
ATOM 1299 N N . SER A 1 175 ? 5.472 7.408 13.381 1.00 96.56 175 SER A N 1
ATOM 1300 C CA . SER A 1 175 ? 5.455 6.490 14.521 1.00 96.56 175 SER A CA 1
ATOM 1301 C C . SER A 1 175 ? 6.869 6.280 15.067 1.00 96.56 175 SER A C 1
ATOM 1303 O O . SER A 1 175 ? 7.763 5.922 14.288 1.00 96.56 175 SER A O 1
ATOM 1305 N N . PRO A 1 176 ? 7.093 6.479 16.380 1.00 96.38 176 PRO A N 1
ATOM 1306 C CA . PRO A 1 176 ? 8.390 6.246 16.993 1.00 96.38 176 PRO A CA 1
ATOM 1307 C C . PRO A 1 176 ? 8.696 4.748 17.015 1.00 96.38 176 PRO A C 1
ATOM 1309 O O . PRO A 1 176 ? 7.852 3.931 17.379 1.00 96.38 176 PRO A O 1
ATOM 1312 N N . LEU A 1 177 ? 9.919 4.393 16.638 1.00 95.56 177 LEU A N 1
ATOM 1313 C CA . LEU A 1 177 ? 10.401 3.019 16.595 1.00 95.56 177 LEU A CA 1
ATOM 1314 C C . LEU A 1 177 ? 11.375 2.748 17.736 1.00 95.56 177 LEU A C 1
ATOM 1316 O O . LEU A 1 177 ? 12.045 3.648 18.252 1.00 95.56 177 LEU A O 1
ATOM 1320 N N . SER A 1 178 ? 11.559 1.471 18.060 1.00 94.62 178 SER A N 1
ATOM 1321 C CA . SER A 1 178 ? 12.457 1.046 19.136 1.00 94.62 178 SER A CA 1
ATOM 1322 C C . SER A 1 178 ? 13.939 1.394 18.910 1.00 94.62 178 SER A C 1
ATOM 1324 O O . SER A 1 178 ? 14.760 1.167 19.794 1.00 94.62 178 SER A O 1
ATOM 1326 N N . ASN A 1 179 ? 14.324 1.864 17.719 1.00 92.75 179 ASN A N 1
ATOM 1327 C CA . ASN A 1 179 ? 15.686 2.305 17.400 1.00 92.75 179 ASN A CA 1
ATOM 1328 C C . ASN A 1 179 ? 15.898 3.820 17.567 1.00 92.75 179 ASN A C 1
ATOM 1330 O O . ASN A 1 179 ? 16.950 4.324 17.174 1.00 92.75 179 ASN A O 1
ATOM 1334 N N . GLY A 1 180 ? 14.908 4.537 18.108 1.00 95.31 180 GLY A N 1
ATOM 1335 C CA . GLY A 1 180 ? 14.969 5.980 18.336 1.00 95.31 180 GLY A CA 1
ATOM 1336 C C . GLY A 1 180 ? 14.701 6.839 17.098 1.00 95.31 180 GLY A C 1
ATOM 1337 O O . GLY A 1 180 ? 14.867 8.050 17.178 1.00 95.31 180 GLY A O 1
ATOM 1338 N N . LYS A 1 181 ? 14.303 6.238 15.969 1.00 94.12 181 LYS A N 1
ATOM 1339 C CA . LYS A 1 181 ? 13.862 6.943 14.756 1.00 94.12 181 LYS A CA 1
ATOM 1340 C C . LYS A 1 181 ? 12.350 6.840 14.584 1.00 94.12 181 LYS A C 1
ATOM 1342 O O . LYS A 1 181 ? 11.732 5.927 15.124 1.00 94.12 181 LYS A O 1
ATOM 1347 N N . SER A 1 182 ? 11.765 7.700 13.760 1.00 94.88 182 SER A N 1
ATOM 1348 C CA . SER A 1 182 ? 10.439 7.453 13.186 1.00 94.88 182 SER A CA 1
ATOM 1349 C C . SER A 1 182 ? 10.490 6.438 12.038 1.00 94.88 182 SER A C 1
ATOM 1351 O O . SER A 1 182 ? 11.552 6.171 11.460 1.00 94.88 182 SER A O 1
ATOM 1353 N N . LEU A 1 183 ? 9.337 5.888 11.645 1.00 92.25 183 LEU A N 1
ATOM 1354 C CA . LEU A 1 183 ? 9.236 5.025 10.463 1.00 92.25 183 LEU A CA 1
ATOM 1355 C C . LEU A 1 183 ? 9.722 5.733 9.188 1.00 92.25 183 LEU A C 1
ATOM 1357 O O . LEU A 1 183 ? 10.428 5.126 8.375 1.00 92.25 183 LEU A O 1
ATOM 1361 N N . ARG A 1 184 ? 9.393 7.019 9.029 1.00 93.00 184 ARG A N 1
ATOM 1362 C CA . ARG A 1 184 ? 9.849 7.893 7.940 1.00 93.00 184 ARG A CA 1
ATOM 1363 C C . ARG A 1 184 ? 11.368 8.016 7.929 1.00 93.00 184 ARG A C 1
ATOM 1365 O O . ARG A 1 184 ? 11.989 7.761 6.900 1.00 93.00 184 ARG A O 1
ATOM 1372 N N . GLU A 1 185 ? 11.975 8.343 9.066 1.00 91.62 185 GLU A N 1
ATOM 1373 C CA . GLU A 1 185 ? 13.431 8.481 9.203 1.00 91.62 185 GLU A CA 1
ATOM 1374 C C . GLU A 1 185 ? 14.160 7.156 8.965 1.00 91.62 185 GLU A C 1
ATOM 1376 O O . GLU A 1 185 ? 15.187 7.110 8.279 1.00 91.62 185 GLU A O 1
ATOM 1381 N N . TYR A 1 186 ? 13.628 6.054 9.502 1.00 91.00 186 TYR A N 1
ATOM 1382 C CA . TYR A 1 186 ? 14.180 4.726 9.267 1.00 91.00 186 TYR A CA 1
ATOM 1383 C C . TYR A 1 186 ? 14.128 4.376 7.780 1.00 91.00 186 TYR A C 1
ATOM 1385 O O . TYR A 1 186 ? 15.160 4.026 7.201 1.00 91.00 186 TYR A O 1
ATOM 1393 N N . ARG A 1 187 ? 12.965 4.535 7.135 1.00 86.94 187 ARG A N 1
ATOM 1394 C CA . ARG A 1 187 ? 12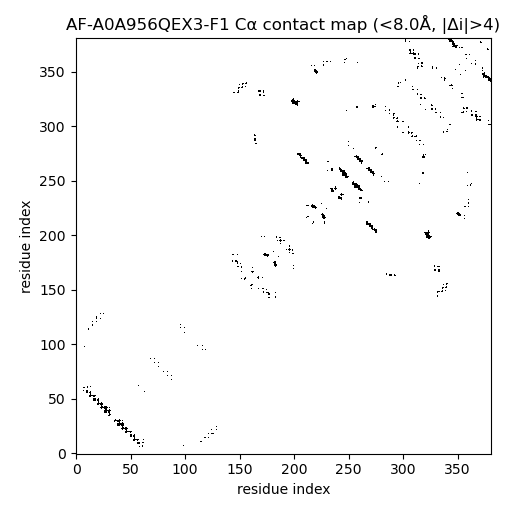.796 4.227 5.711 1.00 86.94 187 ARG A CA 1
ATOM 1395 C C . ARG A 1 187 ? 13.667 5.117 4.829 1.00 86.94 187 ARG A C 1
ATOM 1397 O O . ARG A 1 187 ? 14.318 4.601 3.921 1.00 86.94 187 ARG A O 1
ATOM 1404 N N . GLY A 1 188 ? 13.746 6.408 5.142 1.00 86.62 188 GLY A N 1
ATOM 1405 C CA . GLY A 1 188 ? 14.647 7.353 4.487 1.00 86.62 188 GLY A CA 1
ATOM 1406 C C . GLY A 1 188 ? 16.114 6.933 4.598 1.00 86.62 188 GLY A C 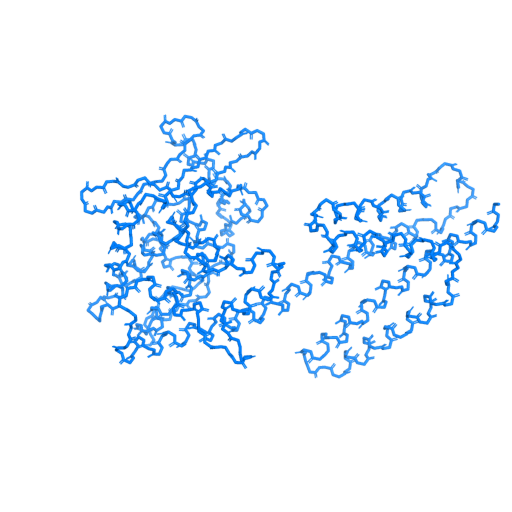1
ATOM 1407 O O . GLY A 1 188 ? 16.851 7.051 3.626 1.00 86.62 188 GLY A O 1
ATOM 1408 N N . SER A 1 189 ? 16.522 6.343 5.728 1.00 85.12 189 SER A N 1
ATOM 1409 C CA . SER A 1 189 ? 17.891 5.840 5.920 1.00 85.12 189 SER A CA 1
ATOM 1410 C C . SER A 1 189 ? 18.225 4.544 5.167 1.00 85.12 189 SER A C 1
ATOM 1412 O O . SER A 1 189 ? 19.397 4.175 5.094 1.00 85.12 189 SER A O 1
ATOM 1414 N N . LEU A 1 190 ? 17.226 3.849 4.606 1.00 81.12 190 LEU A N 1
ATOM 1415 C CA . LEU A 1 190 ? 17.434 2.654 3.777 1.00 81.12 190 LEU A CA 1
ATOM 1416 C C . LEU A 1 190 ? 17.625 2.974 2.285 1.00 81.12 190 LEU A C 1
ATOM 1418 O O . LEU A 1 190 ? 18.145 2.121 1.560 1.00 81.12 190 LEU A O 1
ATOM 1422 N N . GLY A 1 191 ? 17.167 4.144 1.826 1.00 68.00 191 GLY A N 1
ATOM 1423 C CA . GLY A 1 191 ? 17.272 4.588 0.433 1.00 68.00 191 GLY A CA 1
ATOM 1424 C C . GLY A 1 191 ? 18.565 5.352 0.133 1.00 68.00 191 GLY A C 1
ATOM 1425 O O . GLY A 1 191 ? 19.301 5.726 1.045 1.00 68.00 191 GLY A O 1
ATOM 1426 N N . ASP A 1 192 ? 18.828 5.613 -1.151 1.00 59.34 192 ASP A N 1
ATOM 1427 C CA . ASP A 1 192 ? 19.802 6.641 -1.539 1.00 59.34 192 ASP A CA 1
ATOM 1428 C C . ASP A 1 192 ? 19.299 8.020 -1.079 1.00 59.34 192 ASP A C 1
ATOM 1430 O O . ASP A 1 192 ? 18.092 8.285 -1.067 1.00 59.34 192 ASP A O 1
ATOM 1434 N N . GLN A 1 193 ? 20.219 8.906 -0.680 1.00 53.56 193 GLN A N 1
ATOM 1435 C CA . GLN A 1 193 ? 19.889 10.184 -0.029 1.00 53.56 193 GLN A CA 1
ATOM 1436 C C . GLN A 1 193 ? 18.897 11.046 -0.829 1.00 53.56 193 GLN A C 1
ATOM 1438 O O . GLN A 1 193 ? 18.071 11.730 -0.227 1.00 53.56 193 GLN A O 1
ATOM 1443 N N . THR A 1 194 ? 18.916 10.962 -2.161 1.00 53.38 194 THR A N 1
ATOM 1444 C CA . THR A 1 194 ? 18.027 11.700 -3.072 1.00 53.38 194 THR A CA 1
ATOM 1445 C C . 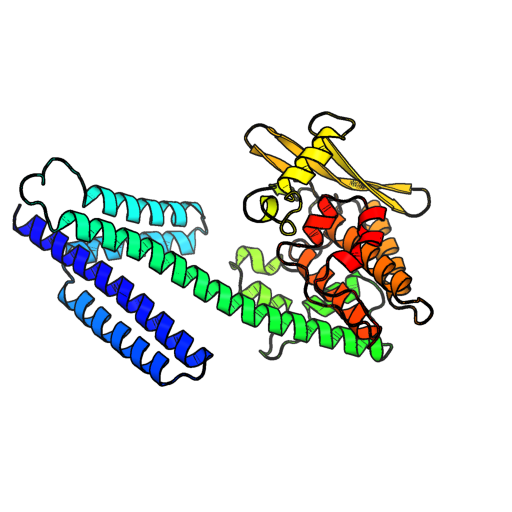THR A 1 194 ? 16.544 11.321 -2.962 1.00 53.38 194 THR A C 1
ATOM 1447 O O . THR A 1 194 ? 15.686 12.156 -3.240 1.00 53.38 194 THR A O 1
ATOM 1450 N N . ASP A 1 195 ? 16.225 10.107 -2.503 1.00 61.75 195 ASP A N 1
ATOM 1451 C CA . ASP A 1 195 ? 14.847 9.606 -2.374 1.00 61.75 195 ASP A CA 1
ATOM 1452 C C . ASP A 1 195 ? 14.274 9.743 -0.955 1.00 61.75 195 ASP A C 1
ATOM 1454 O O . ASP A 1 195 ? 13.067 9.598 -0.745 1.00 61.75 195 ASP A O 1
ATOM 1458 N N . SER A 1 196 ? 15.134 9.983 0.035 1.00 64.94 196 SER A N 1
ATOM 1459 C CA . SER A 1 196 ? 14.767 9.965 1.457 1.00 64.94 196 SER A CA 1
ATOM 1460 C C . SER A 1 196 ? 13.703 11.008 1.821 1.00 64.94 196 SER A C 1
ATOM 1462 O O . SER A 1 196 ? 12.798 10.705 2.595 1.00 64.94 196 SER A O 1
ATOM 1464 N N . LEU A 1 197 ? 13.752 12.190 1.195 1.00 71.06 197 LEU A N 1
ATOM 1465 C CA . LEU A 1 197 ? 12.786 13.276 1.401 1.00 71.06 197 LEU A CA 1
ATOM 1466 C C . LEU A 1 197 ? 11.416 13.002 0.761 1.00 71.06 197 LEU A C 1
ATOM 1468 O O . LEU A 1 197 ? 10.441 13.664 1.103 1.00 71.06 197 LEU A O 1
ATOM 1472 N N . GLN A 1 198 ? 11.326 12.044 -0.167 1.00 79.25 198 GLN A N 1
ATOM 1473 C CA . GLN A 1 198 ? 10.078 11.733 -0.872 1.00 79.25 198 GLN A CA 1
ATOM 1474 C C . GLN A 1 198 ? 9.236 10.679 -0.144 1.00 79.25 198 GLN A C 1
ATOM 1476 O O . GLN A 1 198 ? 8.035 10.571 -0.394 1.00 79.25 198 GLN A O 1
ATOM 1481 N N . PHE A 1 199 ? 9.832 9.888 0.756 1.00 83.12 199 PHE A N 1
ATOM 1482 C CA . PHE A 1 199 ? 9.073 8.898 1.517 1.00 83.12 199 PHE A CA 1
ATOM 1483 C C . PHE A 1 199 ? 8.060 9.576 2.434 1.00 83.12 199 PHE A C 1
ATOM 1485 O O . PHE A 1 199 ? 8.405 10.368 3.311 1.00 83.12 199 PHE A O 1
ATOM 1492 N N . TYR A 1 200 ? 6.794 9.231 2.209 1.00 87.69 200 TYR A N 1
ATOM 1493 C CA . TYR A 1 200 ? 5.643 9.729 2.956 1.00 87.69 200 TYR A CA 1
ATOM 1494 C C . TYR A 1 200 ? 5.445 11.249 2.884 1.00 87.69 200 TYR A C 1
ATOM 1496 O O . TYR A 1 200 ? 4.734 11.828 3.707 1.00 87.69 200 TYR A O 1
ATOM 1504 N N . ALA A 1 201 ? 6.061 11.909 1.903 1.00 89.69 201 ALA A N 1
ATOM 1505 C CA . ALA A 1 201 ? 5.673 13.255 1.517 1.00 89.69 201 ALA A CA 1
ATOM 1506 C C . ALA A 1 201 ?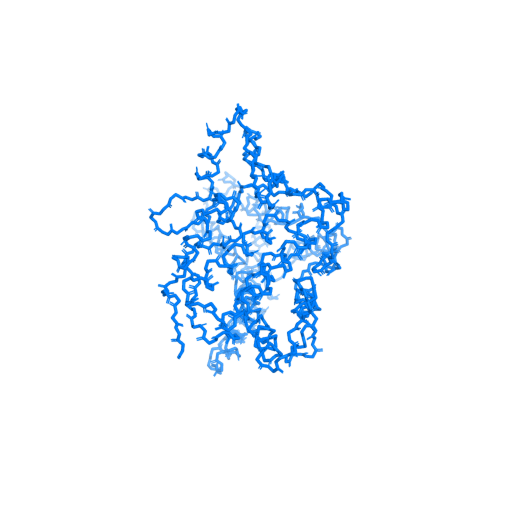 4.354 13.192 0.742 1.00 89.69 201 ALA A C 1
ATOM 1508 O O . ALA A 1 201 ? 4.157 12.289 -0.077 1.00 89.69 201 ALA A O 1
ATOM 1509 N N . THR A 1 202 ? 3.463 14.150 0.981 1.00 91.00 202 THR A N 1
ATOM 1510 C CA . THR A 1 202 ? 2.228 14.286 0.207 1.00 91.00 202 THR A CA 1
ATOM 1511 C C . THR A 1 202 ? 2.546 14.438 -1.274 1.00 91.00 202 THR A C 1
ATOM 1513 O O . THR A 1 202 ? 3.388 15.252 -1.654 1.00 91.00 202 THR A O 1
ATOM 1516 N N . ARG A 1 203 ? 1.855 13.662 -2.112 1.00 91.19 203 ARG A N 1
ATOM 1517 C CA . ARG A 1 203 ? 1.990 13.736 -3.562 1.00 91.19 203 ARG A CA 1
ATOM 1518 C C . ARG A 1 203 ? 1.445 15.059 -4.079 1.00 91.19 203 ARG A C 1
ATOM 1520 O O . ARG A 1 203 ? 0.270 15.362 -3.877 1.00 91.19 203 ARG A O 1
ATOM 1527 N N . THR A 1 204 ? 2.287 15.793 -4.794 1.00 86.31 204 THR A N 1
ATOM 1528 C CA . THR A 1 204 ? 1.912 17.028 -5.502 1.00 86.31 204 THR A CA 1
ATOM 1529 C C . THR A 1 204 ? 2.095 16.904 -7.012 1.00 86.31 204 THR A C 1
ATOM 1531 O O . THR A 1 204 ? 1.590 17.733 -7.764 1.00 86.31 204 THR A O 1
ATOM 1534 N N . ARG A 1 205 ? 2.793 15.860 -7.482 1.00 83.94 205 ARG A N 1
ATOM 1535 C CA . ARG A 1 205 ? 3.058 15.626 -8.907 1.00 83.94 205 ARG A CA 1
ATOM 1536 C C . ARG A 1 205 ? 1.965 14.799 -9.581 1.00 83.94 205 ARG A C 1
ATOM 1538 O O . ARG A 1 205 ? 1.658 13.691 -9.144 1.00 83.94 205 ARG A O 1
ATOM 1545 N N . ASP A 1 206 ? 1.497 15.255 -10.739 1.00 85.50 206 ASP A N 1
ATOM 1546 C CA . ASP A 1 206 ? 0.540 14.499 -11.562 1.00 85.50 206 ASP A CA 1
ATOM 1547 C C . ASP A 1 206 ? 1.188 13.409 -12.418 1.00 85.50 206 ASP A C 1
ATOM 1549 O O . ASP A 1 206 ? 0.595 12.361 -12.648 1.00 85.50 206 ASP A O 1
ATOM 1553 N N . ASN A 1 207 ? 2.448 13.583 -12.816 1.00 79.50 207 ASN A N 1
ATOM 1554 C CA . ASN A 1 207 ? 3.095 12.730 -13.819 1.00 79.50 207 ASN A CA 1
ATOM 1555 C C . ASN A 1 207 ? 3.811 11.496 -13.240 1.00 79.50 207 ASN A C 1
ATOM 1557 O O . ASN A 1 207 ? 4.907 11.140 -13.690 1.00 79.50 207 ASN A O 1
ATOM 1561 N N . LEU A 1 208 ? 3.215 10.828 -12.247 1.00 87.56 208 LEU A N 1
ATOM 1562 C CA . LEU A 1 208 ? 3.755 9.562 -11.751 1.00 87.56 208 LEU A CA 1
ATOM 1563 C C . LEU A 1 208 ? 3.312 8.414 -12.652 1.00 87.56 208 LEU A C 1
ATOM 1565 O O . LEU A 1 208 ? 2.133 8.252 -12.962 1.00 87.56 208 LEU A O 1
ATOM 1569 N N . HIS A 1 209 ? 4.279 7.599 -13.055 1.00 93.88 209 HIS A N 1
ATOM 1570 C CA . HIS A 1 209 ? 4.014 6.411 -13.843 1.00 93.88 209 HIS A CA 1
ATOM 1571 C C . HIS A 1 209 ? 4.862 5.239 -13.368 1.00 93.88 209 HIS A C 1
ATOM 1573 O O . HIS A 1 209 ? 5.987 5.403 -12.893 1.00 93.88 209 HIS A O 1
ATOM 1579 N N . THR A 1 210 ? 4.320 4.035 -13.483 1.00 94.50 210 THR A N 1
ATOM 1580 C CA . THR A 1 210 ? 4.990 2.800 -13.083 1.00 94.50 210 THR A CA 1
ATOM 1581 C C . THR A 1 210 ? 4.923 1.792 -14.222 1.00 94.50 210 THR A C 1
ATOM 1583 O O . THR A 1 210 ? 3.837 1.347 -14.585 1.00 94.50 210 THR A O 1
ATOM 1586 N N . PRO A 1 211 ? 6.071 1.433 -14.825 1.00 96.38 211 PRO A N 1
ATOM 1587 C CA . PRO A 1 211 ? 6.112 0.368 -15.815 1.00 96.38 211 PRO A CA 1
ATOM 1588 C C . PRO A 1 211 ? 5.742 -0.982 -15.193 1.00 96.38 211 PRO A C 1
ATOM 1590 O O . PRO A 1 211 ? 6.292 -1.353 -14.152 1.00 96.38 211 PRO A O 1
ATOM 1593 N N . VAL A 1 212 ? 4.883 -1.742 -15.869 1.00 96.06 212 VAL A N 1
ATOM 1594 C CA . VAL A 1 212 ? 4.477 -3.092 -15.457 1.00 96.06 212 VAL A CA 1
ATOM 1595 C C . VAL A 1 212 ? 5.549 -4.082 -15.912 1.00 96.06 212 VAL A C 1
ATOM 1597 O O . VAL A 1 212 ? 5.480 -4.661 -16.993 1.00 96.06 212 VAL A O 1
ATOM 1600 N N . ARG A 1 213 ? 6.621 -4.214 -15.122 1.00 93.94 213 ARG A N 1
ATOM 1601 C CA . ARG A 1 213 ? 7.788 -5.050 -15.457 1.00 93.94 213 ARG A CA 1
ATOM 1602 C C . ARG A 1 213 ? 8.455 -5.661 -14.229 1.00 93.94 213 ARG A C 1
ATOM 1604 O O . ARG A 1 213 ? 8.297 -5.167 -13.112 1.00 93.94 213 ARG A O 1
ATOM 1611 N N . GLY A 1 214 ? 9.262 -6.698 -14.456 1.00 93.25 214 GLY A N 1
ATOM 1612 C CA . GLY A 1 214 ? 9.994 -7.402 -13.401 1.00 93.25 214 GLY A CA 1
ATOM 1613 C C . GLY A 1 214 ? 9.047 -7.901 -12.312 1.00 93.25 214 GLY A C 1
ATOM 1614 O O . GLY A 1 214 ? 7.995 -8.455 -12.614 1.00 93.25 214 GLY A O 1
ATOM 1615 N N . ARG A 1 215 ? 9.368 -7.616 -11.046 1.00 88.50 215 ARG A N 1
ATOM 1616 C CA . ARG A 1 215 ? 8.570 -8.082 -9.900 1.00 88.50 215 ARG A CA 1
ATOM 1617 C C . ARG A 1 215 ? 7.110 -7.624 -9.918 1.00 88.50 215 ARG A C 1
ATOM 1619 O O . ARG A 1 215 ? 6.277 -8.322 -9.362 1.00 88.50 215 ARG A O 1
ATOM 1626 N N . TYR A 1 216 ? 6.795 -6.481 -10.532 1.00 89.44 216 TYR A N 1
ATOM 1627 C CA . TYR A 1 216 ? 5.404 -6.024 -10.638 1.00 89.44 216 TYR A CA 1
ATOM 1628 C C . TYR A 1 216 ? 4.626 -6.816 -11.682 1.00 89.44 216 TYR A C 1
ATOM 1630 O O . TYR A 1 216 ? 3.461 -7.109 -11.469 1.00 89.44 216 TYR A O 1
ATOM 1638 N N . ALA A 1 217 ? 5.274 -7.184 -12.789 1.00 91.88 217 ALA A N 1
ATOM 1639 C CA . ALA A 1 217 ? 4.663 -8.009 -13.825 1.00 91.88 217 ALA A CA 1
ATOM 1640 C C . ALA A 1 217 ? 4.425 -9.444 -13.337 1.00 91.88 217 ALA A C 1
ATOM 1642 O O . ALA A 1 217 ? 3.380 -10.016 -13.621 1.00 91.88 217 ALA A O 1
ATOM 1643 N N . GLU A 1 218 ? 5.388 -9.993 -12.594 1.00 92.38 218 GLU A N 1
ATOM 1644 C CA . GLU A 1 218 ? 5.391 -11.372 -12.089 1.00 92.38 218 GLU A CA 1
ATOM 1645 C C . GLU A 1 218 ? 4.526 -11.578 -10.835 1.00 92.38 218 GLU A C 1
ATOM 1647 O O . GLU A 1 218 ? 4.307 -12.720 -10.433 1.00 92.38 218 GLU A O 1
ATOM 1652 N N . ALA A 1 219 ? 4.066 -10.501 -10.190 1.00 90.81 219 ALA A N 1
ATOM 1653 C CA . ALA A 1 219 ? 3.209 -10.598 -9.014 1.00 90.81 219 ALA A CA 1
ATOM 1654 C C . ALA A 1 219 ? 1.896 -11.313 -9.358 1.00 90.81 219 ALA A C 1
ATOM 1656 O O . ALA A 1 219 ? 1.369 -11.182 -10.461 1.00 90.81 219 ALA A O 1
ATOM 1657 N N . GLY A 1 220 ? 1.366 -12.072 -8.411 1.00 87.75 220 GLY A N 1
ATOM 1658 C CA . GLY A 1 220 ? 0.163 -12.870 -8.585 1.00 87.75 220 GLY A CA 1
ATOM 1659 C C . GLY A 1 220 ? 0.155 -14.088 -7.657 1.00 87.75 220 GLY A C 1
ATOM 1660 O O . GLY A 1 220 ? 1.219 -14.639 -7.347 1.00 87.75 220 GLY A O 1
ATOM 1661 N N . PRO A 1 221 ? -1.025 -14.533 -7.200 1.00 86.12 221 PRO A N 1
ATOM 1662 C CA . PRO A 1 221 ? -1.149 -15.778 -6.453 1.00 86.12 221 PRO A CA 1
ATOM 1663 C C . PRO A 1 221 ? -0.688 -16.983 -7.296 1.00 86.12 221 PRO A C 1
ATOM 1665 O O . PRO A 1 221 ? -0.949 -17.018 -8.501 1.00 86.12 221 PRO A O 1
ATOM 1668 N N . PRO A 1 222 ? -0.078 -18.022 -6.693 1.00 84.62 222 PRO A N 1
ATOM 1669 C CA . PRO A 1 222 ? 0.220 -19.267 -7.390 1.00 84.62 222 PRO A CA 1
ATOM 1670 C C . PRO A 1 222 ? -1.024 -19.859 -8.063 1.00 84.62 222 PRO A C 1
ATOM 1672 O O . PRO A 1 222 ? -2.060 -20.028 -7.422 1.00 84.62 222 PRO A O 1
ATOM 1675 N N . GLY A 1 223 ? -0.906 -20.196 -9.349 1.00 89.19 223 GLY A N 1
ATOM 1676 C CA . GLY A 1 223 ? -1.995 -20.789 -10.132 1.00 89.19 223 GLY A CA 1
ATOM 1677 C C . GLY A 1 223 ? -3.033 -19.794 -10.660 1.00 89.19 223 GLY A C 1
ATOM 1678 O O . GLY A 1 223 ? -3.970 -20.218 -11.331 1.00 89.19 223 GLY A O 1
ATOM 1679 N N . LEU A 1 224 ? -2.870 -18.494 -10.396 1.00 90.81 224 LEU A N 1
ATOM 1680 C CA . LEU A 1 224 ? -3.678 -17.433 -10.991 1.00 90.81 224 LEU A CA 1
ATOM 1681 C C . LEU A 1 224 ? -2.849 -16.605 -11.982 1.00 90.81 224 LEU A C 1
ATOM 1683 O O . LEU A 1 224 ? -1.620 -16.583 -11.874 1.00 90.81 224 LEU A O 1
ATOM 1687 N N . PRO A 1 225 ? -3.499 -15.927 -12.948 1.00 95.56 225 PRO A N 1
ATOM 1688 C CA . PRO A 1 225 ? -2.796 -15.056 -13.876 1.00 95.56 225 PRO A CA 1
ATOM 1689 C C . PRO A 1 225 ? -2.009 -13.970 -13.139 1.00 95.56 225 PRO A C 1
ATOM 1691 O O . PRO A 1 225 ? -2.499 -13.329 -12.201 1.00 95.56 225 PRO A O 1
ATOM 1694 N N . SER A 1 226 ? -0.791 -13.742 -13.607 1.00 95.88 226 SER A N 1
ATOM 1695 C CA . SER A 1 226 ? 0.077 -12.673 -13.139 1.00 95.88 226 SER A CA 1
ATOM 1696 C C . SER A 1 226 ? -0.562 -11.296 -13.344 1.00 95.88 226 SER A C 1
ATOM 1698 O O . SER A 1 226 ? -1.493 -11.105 -14.132 1.00 95.88 226 SER A O 1
ATOM 1700 N N . VAL A 1 227 ? -0.046 -10.293 -12.642 1.00 95.31 227 VAL A N 1
ATOM 1701 C CA . VAL A 1 227 ? -0.449 -8.895 -12.802 1.00 95.31 227 VAL A CA 1
ATOM 1702 C C . VAL A 1 227 ? -0.227 -8.433 -14.240 1.00 95.31 227 VAL A C 1
ATOM 1704 O O . VAL A 1 227 ? -1.075 -7.723 -14.773 1.00 95.31 227 VAL A O 1
ATOM 1707 N N . ALA A 1 228 ? 0.842 -8.868 -14.916 1.00 95.62 228 ALA A N 1
ATOM 1708 C CA . ALA A 1 228 ? 1.039 -8.559 -16.332 1.00 95.62 228 ALA A CA 1
ATOM 1709 C C . ALA A 1 228 ? -0.067 -9.144 -17.223 1.00 95.62 228 ALA A C 1
ATOM 1711 O O . ALA A 1 228 ? -0.624 -8.422 -18.046 1.00 95.62 228 ALA A O 1
ATOM 1712 N N . GLU A 1 229 ? -0.429 -10.415 -17.043 1.00 96.75 229 GLU A N 1
ATOM 1713 C CA . GLU A 1 229 ? -1.498 -11.060 -17.823 1.00 96.75 229 GLU A CA 1
ATOM 1714 C C . GLU A 1 229 ? -2.864 -10.408 -17.564 1.00 96.75 229 GLU A C 1
ATOM 1716 O O . GLU A 1 229 ? -3.635 -10.155 -18.495 1.00 96.75 229 GLU A O 1
ATOM 1721 N N . ARG A 1 230 ? -3.153 -10.050 -16.308 1.00 96.75 230 ARG A N 1
ATOM 1722 C CA . ARG A 1 230 ? -4.381 -9.321 -15.953 1.00 96.75 230 ARG A CA 1
ATOM 1723 C C . ARG A 1 230 ? -4.387 -7.897 -16.496 1.00 96.75 230 ARG A C 1
ATOM 1725 O O . ARG A 1 230 ? -5.413 -7.449 -16.994 1.00 96.75 230 ARG A O 1
ATOM 1732 N N . THR A 1 231 ? -3.238 -7.228 -16.513 1.00 96.31 231 THR A N 1
ATOM 1733 C CA . THR A 1 231 ? -3.074 -5.918 -17.160 1.00 96.31 231 THR A CA 1
ATOM 1734 C C . THR A 1 231 ? -3.385 -6.005 -18.657 1.00 96.31 231 THR A C 1
ATOM 1736 O O . THR A 1 231 ? -4.112 -5.166 -19.178 1.00 96.31 231 THR A O 1
ATOM 1739 N N . GLN A 1 232 ? -2.902 -7.042 -19.351 1.00 95.94 232 GLN A N 1
ATOM 1740 C CA . GLN A 1 232 ? -3.236 -7.268 -20.765 1.00 95.94 232 GLN A CA 1
ATOM 1741 C C . GLN A 1 232 ? -4.728 -7.548 -20.965 1.00 95.94 232 GLN A C 1
ATOM 1743 O O . GLN A 1 232 ? -5.337 -7.036 -21.901 1.00 95.94 232 GLN A O 1
ATOM 1748 N N . THR A 1 233 ? -5.344 -8.296 -20.047 1.00 95.81 233 THR A N 1
ATOM 1749 C CA . THR A 1 233 ? -6.794 -8.531 -20.058 1.00 95.81 233 THR A CA 1
ATOM 1750 C C . THR A 1 233 ? -7.578 -7.223 -19.924 1.00 95.81 233 THR A C 1
ATOM 1752 O O . THR A 1 233 ? -8.562 -7.032 -20.633 1.00 95.81 233 THR A O 1
ATOM 1755 N N . LEU A 1 234 ? -7.147 -6.304 -19.055 1.00 93.94 234 LEU A N 1
ATOM 1756 C CA . LEU A 1 234 ? -7.764 -4.981 -18.927 1.00 93.94 234 LEU A CA 1
ATOM 1757 C C . LEU A 1 234 ? -7.585 -4.133 -20.188 1.00 93.94 234 LEU A C 1
ATOM 1759 O O . LEU A 1 234 ? -8.552 -3.558 -20.679 1.00 93.94 234 LEU A O 1
ATOM 1763 N N . LEU A 1 235 ? -6.375 -4.107 -20.753 1.00 94.56 235 LEU A N 1
ATOM 1764 C CA . LEU A 1 235 ? -6.078 -3.390 -21.998 1.00 94.56 235 LEU A CA 1
ATOM 1765 C C . LEU A 1 235 ? -6.922 -3.890 -23.178 1.00 94.56 235 LEU A C 1
ATOM 1767 O O . LEU A 1 235 ? -7.333 -3.088 -24.011 1.00 94.56 235 LEU A O 1
ATOM 1771 N N . ALA A 1 236 ? -7.211 -5.192 -23.232 1.00 93.50 236 ALA A N 1
ATOM 1772 C CA . ALA A 1 236 ? -8.078 -5.788 -24.247 1.00 93.50 236 ALA A CA 1
ATOM 1773 C C . ALA A 1 236 ? -9.572 -5.473 -24.039 1.00 93.50 236 ALA A C 1
ATOM 1775 O O . ALA A 1 236 ? -10.337 -5.499 -24.999 1.00 93.50 236 ALA A O 1
ATOM 1776 N N . LYS A 1 237 ? -9.992 -5.192 -22.797 1.00 91.56 237 LYS A N 1
ATOM 1777 C CA . LYS A 1 237 ? -11.366 -4.790 -22.446 1.00 91.56 237 LYS A CA 1
ATOM 1778 C C . LYS A 1 237 ? -11.618 -3.289 -22.595 1.00 91.56 237 LYS A C 1
ATOM 1780 O O . LYS A 1 237 ? -12.771 -2.873 -22.550 1.00 91.56 237 LYS A O 1
ATOM 1785 N N . GLY A 1 238 ? -10.563 -2.483 -22.689 1.00 87.75 238 GLY A N 1
ATOM 1786 C CA . GLY A 1 238 ? -10.673 -1.034 -22.792 1.00 87.75 238 GLY A CA 1
ATOM 1787 C C . GLY A 1 238 ? -11.452 -0.593 -24.030 1.00 87.75 238 GLY A C 1
ATOM 1788 O O . GLY A 1 238 ? -11.320 -1.186 -25.098 1.00 87.75 238 GLY A O 1
ATOM 1789 N N . GLU A 1 239 ? -12.238 0.477 -23.896 1.00 84.81 239 GLU A N 1
ATOM 1790 C CA . GLU A 1 239 ? -12.984 1.071 -25.018 1.00 84.81 239 GLU A CA 1
ATOM 1791 C C . GLU A 1 239 ? -12.053 1.568 -26.133 1.00 84.81 239 GLU A C 1
ATOM 1793 O O . GLU A 1 239 ? -12.407 1.573 -27.311 1.00 84.81 239 GLU A O 1
ATOM 1798 N N . VAL A 1 240 ? -10.839 1.973 -25.752 1.00 87.62 240 VAL A N 1
ATOM 1799 C CA . VAL A 1 240 ? -9.782 2.396 -26.665 1.00 87.62 240 VAL A CA 1
ATOM 1800 C C . VAL A 1 240 ? -8.704 1.309 -26.691 1.00 87.62 240 VAL A C 1
ATOM 1802 O O . VAL A 1 240 ? -8.152 0.983 -25.638 1.00 87.62 240 VAL A O 1
ATOM 1805 N N . PRO A 1 241 ? -8.345 0.764 -27.869 1.00 91.19 241 PRO A N 1
ATOM 1806 C CA . PRO A 1 241 ? -7.311 -0.261 -27.968 1.00 91.19 241 PRO A CA 1
ATOM 1807 C C . PRO A 1 241 ? -5.996 0.165 -27.302 1.00 91.19 241 PRO A C 1
ATOM 1809 O O . PRO A 1 241 ? -5.450 1.227 -27.606 1.00 91.19 241 PRO A O 1
ATOM 1812 N N . GLY A 1 242 ? -5.481 -0.674 -26.399 1.00 90.50 242 GLY A N 1
ATOM 1813 C CA . GLY A 1 242 ? -4.233 -0.402 -25.679 1.00 90.50 242 GLY A CA 1
ATOM 1814 C C . GLY A 1 242 ? -4.362 0.644 -24.566 1.00 90.50 242 GLY A C 1
ATOM 1815 O O . GLY A 1 242 ? -3.346 1.137 -24.073 1.00 90.50 242 GLY A O 1
ATOM 1816 N N . LEU A 1 243 ? -5.582 0.980 -24.148 1.00 95.44 243 LEU A N 1
ATOM 1817 C CA . LEU A 1 243 ? -5.855 1.911 -23.062 1.00 95.44 243 LEU A CA 1
ATOM 1818 C C . LEU A 1 243 ? -6.986 1.372 -22.185 1.00 95.44 243 LEU A C 1
ATOM 1820 O O . LEU A 1 243 ? -8.090 1.133 -22.655 1.00 95.44 243 LEU A O 1
ATOM 1824 N N . HIS A 1 244 ? -6.734 1.263 -20.887 1.00 97.06 244 HIS A N 1
ATOM 1825 C CA . HIS A 1 244 ? -7.768 0.967 -19.902 1.00 97.06 244 HIS A CA 1
ATOM 1826 C C . HIS A 1 244 ? -7.742 2.016 -18.794 1.00 97.06 244 HIS A C 1
ATOM 1828 O O . HIS A 1 244 ? -6.676 2.350 -18.273 1.00 97.06 244 HIS A O 1
ATOM 1834 N N . LEU A 1 245 ? -8.908 2.553 -18.449 1.00 97.12 245 LEU A N 1
ATOM 1835 C CA . LEU A 1 245 ? -9.064 3.566 -17.417 1.00 97.12 245 LEU A CA 1
ATOM 1836 C C . LEU A 1 245 ? -9.763 2.949 -16.213 1.00 97.12 245 LEU A C 1
ATOM 1838 O O . LEU A 1 245 ? -10.908 2.528 -16.329 1.00 97.12 245 LEU A O 1
ATOM 1842 N N . MET A 1 246 ? -9.086 2.948 -15.067 1.00 97.50 246 MET A N 1
ATOM 1843 C CA . MET A 1 246 ? -9.733 2.603 -13.814 1.00 97.50 246 MET A CA 1
ATOM 1844 C C . MET A 1 246 ? -10.625 3.761 -13.372 1.00 97.50 246 MET A C 1
ATOM 1846 O O . MET A 1 246 ? -10.206 4.924 -13.403 1.00 97.50 246 MET A O 1
ATOM 1850 N N . THR A 1 247 ? -11.832 3.446 -12.918 1.00 97.31 247 THR A N 1
ATOM 1851 C CA . THR A 1 247 ? -12.769 4.433 -12.379 1.00 97.31 247 THR A CA 1
ATOM 1852 C C . THR A 1 247 ? -13.307 3.986 -11.032 1.00 97.31 247 THR A C 1
ATOM 1854 O O . THR A 1 247 ? -13.546 2.800 -10.831 1.00 97.31 247 THR A O 1
ATOM 1857 N N . GLY A 1 248 ? -13.521 4.933 -10.124 1.00 97.19 248 GLY A N 1
ATOM 1858 C CA . GLY A 1 248 ? -14.248 4.695 -8.877 1.00 97.19 248 GLY A CA 1
ATOM 1859 C C . GLY A 1 248 ? -15.470 5.600 -8.779 1.00 97.19 248 GLY A C 1
ATOM 1860 O O . GLY A 1 248 ? -15.518 6.655 -9.415 1.00 97.19 248 GLY A O 1
ATOM 1861 N N . THR A 1 249 ? -16.461 5.213 -7.981 1.00 97.56 249 THR A N 1
ATOM 1862 C CA . THR A 1 249 ? -17.699 5.992 -7.821 1.00 97.56 249 THR A CA 1
ATOM 1863 C C . THR A 1 249 ? -17.789 6.602 -6.425 1.00 97.56 249 THR A C 1
ATOM 1865 O O . THR A 1 249 ? -17.669 5.896 -5.427 1.00 97.56 249 THR A O 1
ATOM 1868 N N . ILE A 1 250 ? -18.039 7.913 -6.352 1.00 97.00 250 ILE A N 1
ATOM 1869 C CA . ILE A 1 250 ? -18.294 8.655 -5.110 1.00 97.00 250 ILE A CA 1
ATOM 1870 C C . ILE A 1 250 ? -19.667 9.325 -5.229 1.00 97.00 250 ILE A C 1
ATOM 1872 O O . ILE A 1 250 ? -19.842 10.293 -5.975 1.00 97.00 250 ILE A O 1
ATOM 1876 N N . GLY A 1 251 ? -20.657 8.808 -4.498 1.00 94.62 251 GLY A N 1
ATOM 1877 C CA . GLY A 1 251 ? -22.053 9.221 -4.674 1.00 94.62 251 GLY A CA 1
ATOM 1878 C C . GLY A 1 251 ? -22.537 8.888 -6.087 1.00 94.62 251 GLY A C 1
ATOM 1879 O O . GLY A 1 251 ? -22.468 7.739 -6.503 1.00 94.62 251 GLY A O 1
ATOM 1880 N N . GLU A 1 252 ? -22.988 9.893 -6.835 1.00 95.00 252 GLU A N 1
ATOM 1881 C CA . GLU A 1 252 ? -23.405 9.748 -8.242 1.00 95.00 252 GLU A CA 1
ATOM 1882 C C . GLU A 1 252 ? -22.278 10.061 -9.243 1.00 95.00 252 GLU A C 1
ATOM 1884 O O . GLU A 1 252 ? -22.488 10.038 -10.455 1.00 95.00 252 GLU A O 1
ATOM 1889 N N . ARG A 1 253 ? -21.075 10.401 -8.761 1.00 95.81 253 ARG A N 1
ATOM 1890 C CA . ARG A 1 253 ? -19.967 10.844 -9.613 1.00 95.81 253 ARG A CA 1
ATOM 1891 C C . ARG A 1 253 ? -18.992 9.709 -9.872 1.00 95.81 253 ARG A C 1
ATOM 1893 O O . ARG A 1 253 ? -18.498 9.084 -8.936 1.00 95.81 253 ARG A O 1
ATOM 1900 N N . THR A 1 254 ? -18.642 9.526 -11.137 1.00 96.94 254 THR A N 1
ATOM 1901 C CA . THR A 1 254 ? -17.510 8.695 -11.550 1.00 96.94 254 THR A CA 1
ATOM 1902 C C . THR A 1 254 ? -16.233 9.529 -11.524 1.00 96.94 254 THR A C 1
ATOM 1904 O O . THR A 1 254 ? -16.185 10.624 -12.085 1.00 96.94 254 THR A O 1
ATOM 1907 N N . ILE A 1 255 ? -15.202 9.014 -10.861 1.00 97.12 255 ILE A N 1
ATOM 1908 C CA . ILE A 1 255 ? -13.877 9.616 -10.750 1.00 97.12 255 ILE A CA 1
ATOM 1909 C C . ILE A 1 255 ? -12.901 8.784 -11.577 1.00 97.12 255 ILE A C 1
ATOM 1911 O O . ILE A 1 255 ? -12.789 7.574 -11.381 1.00 97.12 255 ILE A O 1
ATOM 1915 N N . GLU A 1 256 ? -12.189 9.439 -12.490 1.00 96.12 256 GLU A N 1
ATOM 1916 C CA . GLU A 1 256 ? -11.092 8.824 -13.237 1.00 96.12 256 GLU A CA 1
ATOM 1917 C C . GLU A 1 256 ? -9.865 8.642 -12.335 1.00 96.12 256 GLU A C 1
ATOM 1919 O O . GLU A 1 256 ? -9.437 9.583 -11.660 1.00 96.12 256 GLU A O 1
ATOM 1924 N N . LEU A 1 257 ? -9.294 7.438 -12.339 1.00 97.06 257 LEU A N 1
ATOM 1925 C CA . LEU A 1 257 ? -8.158 7.058 -11.500 1.00 97.06 257 LEU A CA 1
ATOM 1926 C C . LEU A 1 257 ? -6.961 6.632 -12.361 1.00 97.06 257 LEU A C 1
ATOM 1928 O O . LEU A 1 257 ? -6.600 7.304 -13.331 1.00 97.06 257 LEU A O 1
ATOM 1932 N N . THR A 1 258 ? -6.302 5.534 -11.991 1.00 97.19 258 THR A N 1
ATOM 1933 C CA . THR A 1 258 ? -5.122 5.030 -12.685 1.00 97.19 258 THR A CA 1
ATOM 1934 C C . THR A 1 258 ? -5.471 4.619 -14.108 1.00 97.19 258 THR A C 1
ATOM 1936 O O . THR A 1 258 ? -6.409 3.865 -14.365 1.00 97.19 258 THR A O 1
ATOM 1939 N N . ARG A 1 259 ? -4.660 5.079 -15.054 1.00 97.25 259 ARG A N 1
ATOM 1940 C CA . ARG A 1 259 ? -4.778 4.753 -16.469 1.00 97.25 259 ARG A CA 1
ATOM 1941 C C . ARG A 1 259 ? -3.687 3.770 -16.869 1.00 97.25 259 ARG A C 1
ATOM 1943 O O . ARG A 1 259 ? -2.502 4.064 -16.747 1.00 97.25 259 ARG A O 1
ATOM 1950 N N . THR A 1 260 ? -4.071 2.625 -17.406 1.00 97.56 260 THR A N 1
ATOM 1951 C CA . THR A 1 260 ? -3.152 1.638 -17.976 1.00 97.56 260 THR A CA 1
ATOM 1952 C C . THR A 1 260 ? -2.999 1.889 -19.469 1.00 97.56 260 THR A C 1
ATOM 1954 O O . THR A 1 260 ? -3.992 1.934 -20.190 1.00 97.56 260 THR A O 1
ATOM 1957 N N . VAL A 1 261 ? -1.762 2.033 -19.943 1.00 97.19 261 VAL A N 1
ATOM 1958 C CA . VAL A 1 261 ? -1.445 2.284 -21.356 1.00 97.19 261 VAL A CA 1
ATOM 1959 C C . VAL A 1 261 ? -0.475 1.226 -21.864 1.00 97.19 261 VAL A C 1
ATOM 1961 O O . VAL A 1 261 ? 0.586 1.024 -21.269 1.00 97.19 261 VAL A O 1
ATOM 1964 N N . ASP A 1 262 ? -0.802 0.588 -22.984 1.00 96.44 262 ASP A N 1
ATOM 1965 C CA . ASP A 1 262 ? 0.137 -0.241 -23.733 1.00 96.44 262 ASP A CA 1
ATOM 1966 C C . ASP A 1 262 ? 1.104 0.644 -24.532 1.00 96.44 262 ASP A C 1
ATOM 1968 O O . ASP A 1 262 ? 0.703 1.505 -25.316 1.00 96.44 262 ASP A O 1
ATOM 1972 N N . ARG A 1 263 ? 2.409 0.440 -24.337 1.00 95.25 263 ARG A N 1
ATOM 1973 C CA . ARG A 1 263 ? 3.467 1.141 -25.080 1.00 95.25 263 ARG A CA 1
ATOM 1974 C C . ARG A 1 263 ? 4.163 0.230 -26.092 1.00 95.25 263 ARG A C 1
ATOM 1976 O O . ARG A 1 263 ? 5.320 0.487 -26.453 1.00 95.25 263 ARG A O 1
ATOM 1983 N N . GLY A 1 264 ? 3.491 -0.836 -26.527 1.00 93.75 264 GLY A N 1
ATOM 1984 C CA . GLY A 1 264 ? 3.985 -1.804 -27.498 1.00 93.75 264 GLY A CA 1
ATOM 1985 C C . GLY A 1 264 ? 5.235 -2.506 -26.978 1.00 93.75 264 GLY A C 1
ATOM 1986 O O . GLY A 1 264 ? 5.238 -3.092 -25.900 1.00 93.75 264 GLY A O 1
ATOM 1987 N N . ALA A 1 265 ? 6.354 -2.378 -27.696 1.00 91.38 265 ALA A N 1
ATOM 1988 C CA . ALA A 1 265 ? 7.623 -3.013 -27.318 1.00 91.38 265 ALA A CA 1
ATOM 1989 C C . ALA A 1 265 ? 8.159 -2.601 -25.928 1.00 91.38 265 ALA A C 1
ATOM 1991 O O . ALA A 1 265 ? 9.023 -3.280 -25.377 1.00 91.38 265 ALA A O 1
ATOM 1992 N N . LYS A 1 266 ? 7.675 -1.490 -25.351 1.00 90.19 266 LYS A N 1
ATOM 1993 C CA . LYS A 1 266 ? 8.053 -1.043 -23.996 1.00 90.19 266 LYS A CA 1
ATOM 1994 C C . LYS A 1 266 ? 7.180 -1.647 -22.885 1.00 90.19 266 LYS A C 1
ATOM 1996 O O . LYS A 1 266 ? 7.478 -1.403 -21.715 1.00 90.19 266 LYS A O 1
ATOM 2001 N N . GLY A 1 267 ? 6.157 -2.425 -23.238 1.00 93.81 267 GLY A N 1
ATOM 2002 C CA . GLY A 1 267 ? 5.189 -3.012 -22.315 1.00 93.81 267 GLY A CA 1
ATOM 2003 C C . GLY A 1 267 ? 4.177 -2.004 -21.766 1.00 93.81 267 GLY A C 1
ATOM 2004 O O . GLY A 1 267 ? 4.175 -0.826 -22.134 1.00 93.81 267 GLY A O 1
ATOM 2005 N N . ALA A 1 268 ? 3.321 -2.479 -20.863 1.00 96.44 268 ALA A N 1
ATOM 2006 C CA . ALA A 1 268 ? 2.293 -1.665 -20.229 1.00 96.44 268 ALA A CA 1
ATOM 2007 C C . ALA A 1 268 ? 2.869 -0.722 -19.157 1.00 96.44 268 ALA A C 1
ATOM 2009 O O . ALA A 1 268 ? 3.868 -1.019 -18.489 1.00 96.44 268 ALA A O 1
ATOM 2010 N N . VAL A 1 269 ? 2.215 0.421 -18.971 1.00 97.44 269 VAL A N 1
ATOM 2011 C CA . VAL A 1 269 ? 2.542 1.418 -17.947 1.00 97.44 269 VAL A CA 1
ATOM 2012 C C . VAL A 1 269 ? 1.265 1.868 -17.247 1.00 97.44 269 VAL A C 1
ATOM 2014 O O . VAL A 1 269 ? 0.281 2.192 -17.907 1.00 97.44 269 VAL A O 1
ATOM 2017 N N . TRP A 1 270 ? 1.308 1.949 -15.919 1.00 97.56 270 TRP A N 1
ATOM 2018 C CA . TRP A 1 270 ? 0.292 2.637 -15.126 1.00 97.56 270 TRP A CA 1
ATOM 2019 C C . TRP A 1 270 ? 0.642 4.114 -15.008 1.00 97.56 270 TRP A C 1
ATOM 2021 O O . TRP A 1 270 ? 1.729 4.457 -14.548 1.00 97.56 270 TRP A O 1
ATOM 2031 N N . HIS A 1 271 ? -0.267 4.976 -15.438 1.00 96.75 271 HIS A N 1
ATOM 2032 C CA . HIS A 1 271 ? -0.270 6.411 -15.204 1.00 96.75 271 HIS A CA 1
ATOM 2033 C C . HIS A 1 271 ? -1.189 6.676 -14.016 1.00 96.75 271 HIS A C 1
ATOM 2035 O O . HIS A 1 271 ? -2.399 6.486 -14.112 1.00 96.75 271 HIS A O 1
ATOM 2041 N N . HIS A 1 272 ? -0.604 7.055 -12.886 1.00 96.19 272 HIS A N 1
ATOM 2042 C CA . HIS A 1 272 ? -1.314 7.118 -11.611 1.00 96.19 272 HIS A CA 1
ATOM 2043 C C . HIS A 1 272 ? -2.252 8.316 -11.540 1.00 96.19 272 HIS A C 1
ATOM 2045 O O . HIS A 1 272 ? -1.945 9.366 -12.105 1.00 96.19 272 HIS A O 1
ATOM 2051 N N . THR A 1 273 ? -3.329 8.178 -10.764 1.00 95.81 273 THR A N 1
ATOM 2052 C CA . THR A 1 273 ? -4.361 9.208 -10.548 1.00 95.81 273 THR A CA 1
ATOM 2053 C C . THR A 1 273 ? -3.761 10.617 -10.386 1.00 95.81 273 THR A C 1
ATOM 2055 O O . THR A 1 273 ? -2.858 10.788 -9.556 1.00 95.81 273 THR A O 1
ATOM 2058 N N . PRO A 1 274 ? -4.215 11.626 -11.153 1.00 91.62 274 PRO A N 1
ATOM 2059 C CA . PRO A 1 274 ? -3.690 12.989 -11.082 1.00 91.62 274 PRO A CA 1
ATOM 2060 C C . PRO A 1 274 ? -4.258 13.737 -9.863 1.00 91.62 274 PRO A C 1
ATOM 2062 O O . PRO A 1 274 ? -5.357 14.293 -9.900 1.00 91.62 274 PRO A O 1
ATOM 2065 N N . LEU A 1 275 ? -3.515 13.732 -8.753 1.00 91.38 275 LEU A N 1
ATOM 2066 C CA . LEU A 1 275 ? -3.909 14.376 -7.489 1.00 91.38 275 LEU A CA 1
ATOM 2067 C C . LEU A 1 275 ? -3.516 15.861 -7.372 1.00 91.38 275 LEU A C 1
ATOM 2069 O O . LEU A 1 275 ? -3.738 16.471 -6.327 1.00 91.38 275 LEU A O 1
ATOM 2073 N N . GLY A 1 276 ? -2.925 16.447 -8.409 1.00 86.19 276 GLY A N 1
ATOM 2074 C CA . GLY A 1 276 ? -2.564 17.860 -8.492 1.00 86.19 276 GLY A CA 1
ATOM 2075 C C . GLY A 1 276 ? -3.772 18.775 -8.681 1.00 86.19 276 GLY A C 1
ATOM 2076 O O . GLY A 1 276 ? -3.693 19.954 -8.348 1.00 86.19 276 GLY A O 1
ATOM 2077 N N . ASN A 1 277 ? -4.917 18.243 -9.132 1.00 87.44 277 ASN A N 1
ATOM 2078 C CA . ASN A 1 277 ? -6.192 18.956 -9.088 1.00 87.44 277 ASN A CA 1
ATOM 2079 C C . ASN A 1 277 ? -6.752 18.949 -7.648 1.00 87.44 277 ASN A C 1
ATOM 2081 O O . ASN A 1 277 ? -7.162 17.884 -7.170 1.00 87.44 277 ASN A O 1
ATOM 2085 N N . PRO A 1 278 ? -6.857 20.110 -6.965 1.00 88.81 278 PRO A N 1
ATOM 2086 C CA . PRO A 1 278 ? -7.322 20.161 -5.579 1.00 88.81 278 PRO A CA 1
ATOM 2087 C C . PRO A 1 278 ? -8.761 19.672 -5.390 1.00 88.81 278 PRO A C 1
ATOM 2089 O O . PRO A 1 278 ? -9.083 19.126 -4.340 1.00 88.81 278 PRO A O 1
ATOM 2092 N N . SER A 1 279 ? -9.626 19.835 -6.399 1.00 91.56 279 SER A N 1
ATOM 2093 C CA . SER A 1 279 ? -11.020 19.385 -6.329 1.00 91.56 279 SER A CA 1
ATOM 2094 C C . SER A 1 279 ? -11.117 17.861 -6.367 1.00 91.56 279 SER A C 1
ATOM 2096 O O . SER A 1 279 ? -11.790 17.275 -5.521 1.00 91.56 279 SER A O 1
ATOM 2098 N N . THR A 1 280 ? -10.406 17.216 -7.298 1.00 91.19 280 THR A N 1
ATOM 2099 C CA . THR A 1 280 ? -10.352 15.748 -7.392 1.00 91.19 280 THR A CA 1
ATOM 2100 C C . THR A 1 280 ? -9.702 15.150 -6.152 1.00 91.19 280 THR A C 1
ATOM 2102 O O . THR A 1 280 ? -10.242 14.214 -5.566 1.00 91.19 280 THR A O 1
ATOM 2105 N N . ARG A 1 281 ? -8.576 15.724 -5.703 1.00 94.50 281 ARG A N 1
ATOM 2106 C CA . ARG A 1 281 ? -7.917 15.296 -4.466 1.00 94.50 281 ARG A CA 1
ATOM 2107 C C . ARG A 1 281 ? -8.863 15.406 -3.274 1.00 94.50 281 ARG A C 1
ATOM 2109 O O . ARG A 1 281 ? -9.020 14.422 -2.564 1.00 94.50 281 ARG A O 1
ATOM 2116 N N . GLY A 1 282 ? -9.491 16.567 -3.075 1.00 95.50 282 GLY A N 1
ATOM 2117 C CA . GLY A 1 282 ? -10.421 16.794 -1.968 1.00 95.50 282 GLY A CA 1
ATOM 2118 C C . GLY A 1 282 ? -11.542 15.757 -1.945 1.00 95.50 282 GLY A C 1
ATOM 2119 O O . GLY A 1 282 ? -11.735 15.098 -0.934 1.00 95.50 282 GLY A O 1
ATOM 2120 N N . GLN A 1 283 ? -12.182 15.506 -3.092 1.00 96.88 283 GLN A N 1
ATOM 2121 C CA . GLN A 1 283 ? -13.240 14.494 -3.212 1.00 96.88 283 GLN A CA 1
ATOM 2122 C C . GLN A 1 283 ? -12.771 13.088 -2.819 1.00 96.88 283 GLN A C 1
ATOM 2124 O O . GLN A 1 283 ? -13.469 12.390 -2.085 1.00 96.88 283 GLN A O 1
ATOM 2129 N N . ILE A 1 284 ? -11.591 12.671 -3.290 1.00 97.81 284 ILE A N 1
ATOM 2130 C CA . ILE A 1 284 ? -11.024 11.358 -2.961 1.00 97.81 284 ILE A CA 1
ATOM 2131 C C . ILE A 1 284 ? -10.684 11.271 -1.468 1.00 97.81 284 ILE A C 1
ATOM 2133 O O . ILE A 1 284 ? -11.004 10.267 -0.833 1.00 97.81 284 ILE A O 1
ATOM 2137 N N . MET A 1 285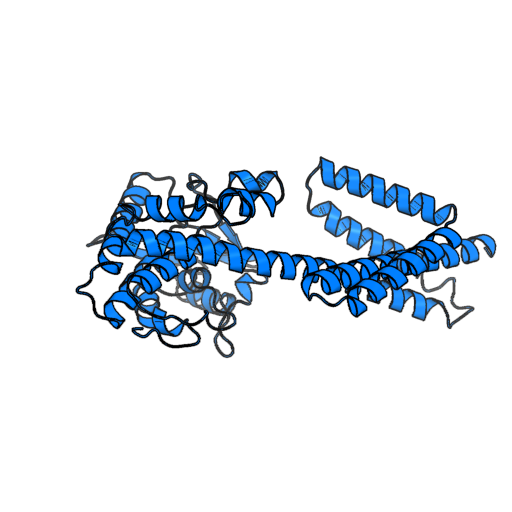 ? -10.058 12.304 -0.893 1.00 97.81 285 MET A N 1
ATOM 2138 C CA . MET A 1 285 ? -9.665 12.288 0.519 1.00 97.81 285 MET A CA 1
ATOM 2139 C C . MET A 1 285 ? -10.877 12.343 1.453 1.00 97.81 285 MET A C 1
ATOM 2141 O O . MET A 1 285 ? -10.914 11.583 2.415 1.00 97.81 285 MET A O 1
ATOM 2145 N N . ASP A 1 286 ? -11.904 13.133 1.132 1.00 98.25 286 ASP A N 1
ATOM 2146 C CA . ASP A 1 286 ? -13.163 13.174 1.886 1.00 98.25 286 ASP A CA 1
ATOM 2147 C C . ASP A 1 286 ? -13.881 11.814 1.859 1.00 98.25 286 ASP A C 1
ATOM 2149 O O . ASP A 1 286 ? -14.431 11.353 2.866 1.00 98.25 286 ASP A O 1
ATOM 2153 N N . HIS A 1 287 ? -13.855 11.134 0.708 1.00 98.56 287 HIS A N 1
ATOM 2154 C CA . HIS A 1 287 ? -14.413 9.792 0.578 1.00 98.56 287 HIS A CA 1
ATOM 2155 C C . HIS A 1 287 ? -13.621 8.759 1.386 1.00 98.56 287 HIS A C 1
ATOM 2157 O O . HIS A 1 287 ? -14.213 7.974 2.129 1.00 98.56 287 HIS A O 1
ATOM 2163 N N . LEU A 1 288 ? -12.289 8.793 1.311 1.00 98.69 288 LEU A N 1
ATOM 2164 C CA . LEU A 1 288 ? -11.424 7.945 2.129 1.00 98.69 288 LEU A CA 1
ATOM 2165 C C . LEU A 1 288 ? -11.620 8.190 3.630 1.00 98.69 288 LEU A C 1
ATOM 2167 O O . LEU A 1 288 ? -11.629 7.236 4.401 1.00 98.69 288 LEU A O 1
ATOM 2171 N N . ASP A 1 289 ? -11.838 9.434 4.047 1.00 98.69 289 ASP A N 1
ATOM 2172 C CA . ASP A 1 289 ? -12.183 9.798 5.421 1.00 98.69 289 ASP A CA 1
ATOM 2173 C C . ASP A 1 289 ? -13.502 9.158 5.876 1.00 98.69 289 ASP A C 1
ATOM 2175 O O . ASP A 1 289 ? -13.611 8.657 6.999 1.00 98.69 289 ASP A O 1
ATOM 2179 N N . SER A 1 290 ? -14.509 9.146 5.000 1.00 98.56 290 SER A N 1
ATOM 2180 C CA . SER A 1 290 ? -15.776 8.455 5.251 1.00 98.56 290 SER A CA 1
ATOM 2181 C C . SER A 1 290 ? -15.573 6.944 5.403 1.00 98.56 290 SER A C 1
ATOM 2183 O O . SER A 1 290 ? -16.039 6.359 6.384 1.00 98.56 290 SER A O 1
ATOM 2185 N N . LEU A 1 291 ? -14.820 6.320 4.489 1.00 98.62 291 LEU A N 1
ATOM 2186 C CA . LEU A 1 291 ? -14.498 4.890 4.538 1.00 98.62 291 LEU A CA 1
ATOM 2187 C C . LEU A 1 291 ? -13.675 4.520 5.774 1.00 98.62 291 LEU A C 1
ATOM 2189 O O . LEU A 1 291 ? -13.926 3.488 6.395 1.00 98.62 291 LEU A O 1
ATOM 2193 N N . TYR A 1 292 ? -12.728 5.366 6.168 1.00 98.75 292 TYR A N 1
ATOM 2194 C CA . TYR A 1 292 ? -11.920 5.183 7.365 1.00 98.75 292 TYR A CA 1
ATOM 2195 C C . TYR A 1 292 ? -12.791 5.175 8.631 1.00 98.75 292 TYR A C 1
ATOM 2197 O O . TYR A 1 292 ? -12.737 4.221 9.409 1.00 98.75 292 TYR A O 1
ATOM 2205 N N . ARG A 1 293 ? -13.677 6.171 8.799 1.00 98.56 293 ARG A N 1
ATOM 2206 C CA . ARG A 1 293 ? -14.624 6.220 9.932 1.00 98.56 293 ARG A CA 1
ATOM 2207 C C . ARG A 1 293 ? -15.579 5.029 9.928 1.00 98.56 293 ARG A C 1
ATOM 2209 O O . ARG A 1 293 ? -15.784 4.413 10.971 1.00 98.56 293 ARG A O 1
ATOM 2216 N N . LYS A 1 294 ? -16.123 4.677 8.759 1.00 98.44 294 LYS A N 1
ATOM 2217 C CA . LYS A 1 294 ? -16.988 3.503 8.576 1.00 98.44 294 LYS A CA 1
ATOM 2218 C C . LYS A 1 294 ? -16.275 2.221 9.009 1.00 98.44 294 LYS A C 1
ATOM 2220 O O . LYS A 1 294 ? -16.842 1.441 9.762 1.00 98.44 294 LYS A O 1
ATOM 2225 N N . SER A 1 295 ? -15.021 2.033 8.603 1.00 98.50 295 SER A N 1
ATOM 2226 C CA . SER A 1 295 ? -14.233 0.832 8.917 1.00 98.50 295 SER A CA 1
ATOM 2227 C C . SER A 1 295 ? -13.919 0.675 10.411 1.00 98.50 295 SER A C 1
ATOM 2229 O O . SER A 1 295 ? -13.614 -0.428 10.860 1.00 98.50 295 SER A O 1
ATOM 2231 N N . LEU A 1 296 ? -14.017 1.755 11.193 1.00 98.31 296 LEU A N 1
ATOM 2232 C CA . LEU A 1 296 ? -13.851 1.744 12.647 1.00 98.31 296 LEU A CA 1
ATOM 2233 C C . LEU A 1 296 ? -15.172 1.570 13.421 1.00 98.31 296 LEU A C 1
ATOM 2235 O O . LEU A 1 296 ? -15.122 1.346 14.631 1.00 98.31 296 LEU A O 1
ATOM 2239 N N . ASP A 1 297 ? -16.340 1.634 12.772 1.00 98.00 297 ASP A N 1
ATOM 2240 C CA . ASP A 1 297 ? -17.645 1.645 13.452 1.00 98.00 297 ASP A CA 1
ATOM 2241 C C . ASP A 1 297 ? -17.936 0.316 14.189 1.00 98.00 297 ASP A C 1
ATOM 2243 O O . ASP A 1 297 ? -18.065 -0.725 13.539 1.00 98.00 297 ASP A O 1
ATOM 2247 N N . PRO A 1 298 ? -18.069 0.294 15.542 1.00 97.12 298 PRO A N 1
ATOM 2248 C CA . PRO A 1 298 ? -18.387 -0.903 16.355 1.00 97.12 298 PRO A CA 1
ATOM 2249 C C . PRO A 1 298 ? -19.607 -1.683 15.886 1.00 97.12 298 PRO A C 1
ATOM 2251 O O . PRO A 1 298 ? -19.674 -2.880 16.141 1.00 97.12 298 PRO A O 1
ATOM 2254 N N . LYS A 1 299 ? -20.521 -1.053 15.153 1.00 97.94 299 LYS A N 1
ATOM 2255 C CA . LYS A 1 299 ? -21.758 -1.679 14.691 1.00 97.94 299 LYS A CA 1
ATOM 2256 C C . LYS A 1 299 ? -21.585 -2.558 13.453 1.00 97.94 299 LYS A C 1
ATOM 2258 O O . LYS A 1 299 ? -22.483 -3.349 13.173 1.00 97.94 299 LYS A O 1
ATOM 2263 N N . LEU A 1 300 ? -20.483 -2.436 12.707 1.00 97.88 300 LEU A N 1
ATOM 2264 C CA . LEU A 1 300 ? -20.256 -3.276 11.531 1.00 97.88 300 LEU A CA 1
ATOM 2265 C C . LEU A 1 300 ? -19.869 -4.703 11.921 1.00 97.88 300 LEU A C 1
ATOM 2267 O O . LEU A 1 300 ? -18.962 -4.920 12.730 1.00 97.88 300 LEU A O 1
ATOM 2271 N N . GLY A 1 301 ? -20.516 -5.674 11.272 1.00 98.12 301 GLY A N 1
ATOM 2272 C CA . GLY A 1 301 ? -20.114 -7.077 11.330 1.00 98.12 301 GLY A CA 1
ATOM 2273 C C . GLY A 1 301 ? -18.772 -7.329 10.632 1.00 98.12 301 GLY A C 1
ATOM 2274 O O . GLY A 1 301 ? -18.201 -6.436 10.000 1.00 98.12 301 GLY A O 1
ATOM 2275 N N . LEU A 1 302 ? -18.277 -8.568 10.719 1.00 98.19 302 LEU A N 1
ATOM 2276 C CA . LEU A 1 302 ? -16.970 -8.965 10.180 1.00 98.19 302 LEU A CA 1
ATOM 2277 C C . LEU A 1 302 ? -16.863 -8.674 8.679 1.00 98.19 302 LEU A C 1
ATOM 2279 O O . LEU A 1 302 ? -16.016 -7.886 8.268 1.00 98.19 302 LEU A O 1
ATOM 2283 N N . ASP A 1 303 ? -17.769 -9.239 7.878 1.00 97.88 303 ASP A N 1
ATOM 2284 C CA . ASP A 1 303 ? -17.744 -9.105 6.416 1.00 97.88 303 ASP A CA 1
ATOM 2285 C C . ASP A 1 303 ? -17.890 -7.648 5.965 1.00 97.88 303 ASP A C 1
ATOM 2287 O O . ASP A 1 303 ? -17.216 -7.204 5.038 1.00 97.88 303 ASP A O 1
ATOM 2291 N N . GLN A 1 304 ? -18.731 -6.873 6.657 1.00 98.25 304 GLN A N 1
ATOM 2292 C CA . GLN A 1 304 ? -18.919 -5.447 6.378 1.00 98.25 304 GLN A CA 1
ATOM 2293 C C . GLN A 1 304 ? -17.660 -4.638 6.698 1.00 98.25 304 GLN A C 1
ATOM 2295 O O . GLN A 1 304 ? -17.298 -3.742 5.936 1.00 98.25 304 GLN A O 1
ATOM 2300 N N . THR A 1 305 ? -16.982 -4.963 7.802 1.00 98.50 305 THR A N 1
ATOM 2301 C CA . THR A 1 305 ? -15.714 -4.335 8.184 1.00 98.50 305 THR A CA 1
ATOM 2302 C C . THR A 1 305 ? -14.629 -4.672 7.161 1.00 98.50 305 THR A C 1
ATOM 2304 O O . THR A 1 305 ? -13.975 -3.768 6.649 1.00 98.50 305 THR A O 1
ATOM 2307 N N . VAL A 1 306 ? -14.479 -5.951 6.795 1.00 98.56 306 VAL A N 1
ATOM 2308 C CA . VAL A 1 306 ? -13.496 -6.417 5.800 1.00 98.56 306 VAL A CA 1
ATOM 2309 C C . VAL A 1 306 ? -13.728 -5.765 4.440 1.00 98.56 306 VAL A C 1
ATOM 2311 O O . VAL A 1 306 ? -12.773 -5.267 3.847 1.00 98.56 306 VAL A O 1
ATOM 2314 N N . ALA A 1 307 ? -14.975 -5.709 3.968 1.00 98.31 307 ALA A N 1
ATOM 2315 C CA . ALA A 1 307 ? -15.309 -5.052 2.708 1.00 98.31 307 ALA A CA 1
ATOM 2316 C C . ALA A 1 307 ? -15.027 -3.540 2.753 1.00 98.31 307 ALA A C 1
ATOM 2318 O O . ALA A 1 307 ? -14.467 -3.000 1.804 1.00 98.31 307 ALA A O 1
ATOM 2319 N N . SER A 1 308 ? -15.349 -2.865 3.864 1.00 98.62 308 SER A N 1
ATOM 2320 C CA . SER A 1 308 ? -15.077 -1.430 4.046 1.00 98.62 308 SER A CA 1
ATOM 2321 C C . SER A 1 308 ? -13.575 -1.118 4.051 1.00 98.62 308 SER A C 1
ATOM 2323 O O . SER A 1 308 ? -13.137 -0.175 3.393 1.00 98.62 308 SER A O 1
ATOM 2325 N N . VAL A 1 309 ? -12.767 -1.936 4.736 1.00 98.75 309 VAL A N 1
ATOM 2326 C CA . VAL A 1 309 ? -11.300 -1.812 4.716 1.00 98.75 309 VAL A CA 1
ATOM 2327 C C . VAL A 1 309 ? -10.747 -2.113 3.322 1.00 98.75 309 VAL A C 1
ATOM 2329 O O . VAL A 1 309 ? -9.845 -1.414 2.866 1.00 98.75 309 VAL A O 1
ATOM 2332 N N . GLY A 1 310 ? -11.291 -3.117 2.629 1.00 98.69 310 GLY A N 1
ATOM 2333 C CA . GLY A 1 310 ? -10.905 -3.449 1.258 1.00 98.69 310 GLY A CA 1
ATOM 2334 C C . GLY A 1 310 ? -11.179 -2.312 0.279 1.00 98.69 310 GLY A C 1
ATOM 2335 O O . GLY A 1 310 ? -10.300 -1.943 -0.495 1.00 98.69 310 GLY A O 1
ATOM 2336 N N . GLU A 1 311 ? -12.357 -1.699 0.362 1.00 98.81 311 GLU A N 1
ATOM 2337 C CA . GLU A 1 311 ? -12.715 -0.521 -0.430 1.00 98.81 311 GLU A CA 1
ATOM 2338 C C . GLU A 1 311 ? -11.775 0.660 -0.139 1.00 98.81 311 GLU A C 1
ATOM 2340 O O . GLU A 1 311 ? -11.241 1.273 -1.063 1.00 98.81 311 GLU A O 1
ATOM 2345 N N . MET A 1 312 ? -11.489 0.935 1.138 1.00 98.81 312 MET A N 1
ATOM 2346 C CA . MET A 1 312 ? -10.533 1.976 1.531 1.00 98.81 312 MET A CA 1
ATOM 2347 C C . MET A 1 312 ? -9.125 1.706 0.977 1.00 98.81 312 MET A C 1
ATOM 2349 O O . MET A 1 312 ? -8.487 2.616 0.445 1.00 98.81 312 MET A O 1
ATOM 2353 N N . HIS A 1 313 ? -8.629 0.468 1.076 1.00 98.75 313 HIS A N 1
ATOM 2354 C CA . HIS A 1 313 ? -7.310 0.096 0.559 1.00 98.75 313 HIS A CA 1
ATOM 2355 C C . HIS A 1 313 ? -7.259 0.238 -0.967 1.00 98.75 313 HIS A C 1
ATOM 2357 O O . HIS A 1 313 ? -6.284 0.772 -1.494 1.00 98.75 313 HIS A O 1
ATOM 2363 N N . TRP A 1 314 ? -8.322 -0.151 -1.676 1.00 98.81 314 TRP A N 1
ATOM 2364 C CA . TRP A 1 314 ? -8.420 0.044 -3.122 1.00 98.81 314 TRP A CA 1
ATOM 2365 C C . TRP A 1 314 ? -8.292 1.522 -3.503 1.00 98.81 314 TRP A C 1
ATOM 2367 O O . TRP A 1 314 ? -7.450 1.873 -4.330 1.00 98.81 314 TRP A O 1
ATOM 2377 N N . TRP A 1 315 ? -9.051 2.406 -2.847 1.00 98.75 315 TRP A N 1
ATOM 2378 C CA . TRP A 1 315 ? -8.975 3.848 -3.102 1.00 98.75 315 TRP A CA 1
ATOM 2379 C C . TRP A 1 315 ? -7.604 4.433 -2.769 1.00 98.75 315 TRP A C 1
ATOM 2381 O O . TRP A 1 315 ? -7.093 5.252 -3.529 1.00 98.75 315 TRP A O 1
ATOM 2391 N N . LEU A 1 316 ? -6.971 4.003 -1.675 1.00 98.56 316 LEU A N 1
ATOM 2392 C CA . LEU A 1 316 ? -5.620 4.443 -1.325 1.00 98.56 316 LEU A CA 1
ATOM 2393 C C . LEU A 1 316 ? -4.574 3.998 -2.355 1.00 98.56 316 LEU A C 1
ATOM 2395 O O . LEU A 1 316 ? -3.696 4.789 -2.718 1.00 98.56 316 LEU A O 1
ATOM 2399 N N . ALA A 1 317 ? -4.675 2.758 -2.838 1.00 97.94 317 ALA A N 1
ATOM 2400 C CA . ALA A 1 317 ? -3.801 2.223 -3.874 1.00 97.94 317 ALA A CA 1
ATOM 2401 C C . ALA A 1 317 ? -3.980 2.983 -5.191 1.00 97.94 317 ALA A C 1
ATOM 2403 O O . ALA A 1 317 ? -2.993 3.409 -5.782 1.00 97.94 317 ALA A O 1
ATOM 2404 N N . GLN A 1 318 ? -5.224 3.231 -5.603 1.00 98.19 318 GLN A N 1
ATOM 2405 C CA . GLN A 1 318 ? -5.538 3.976 -6.820 1.00 98.19 318 GLN A CA 1
ATOM 2406 C C . GLN A 1 318 ? -5.133 5.451 -6.740 1.00 98.19 318 GLN A C 1
ATOM 2408 O O . GLN A 1 318 ? -4.575 5.999 -7.691 1.00 98.19 318 GLN A O 1
ATOM 2413 N N . ALA A 1 319 ? -5.385 6.114 -5.611 1.00 97.44 319 ALA A N 1
ATOM 2414 C CA . ALA A 1 319 ? -5.050 7.521 -5.429 1.00 97.44 319 ALA A CA 1
ATOM 2415 C C . ALA A 1 319 ? -3.532 7.739 -5.337 1.00 97.44 319 ALA A C 1
ATOM 2417 O O . ALA A 1 319 ? -3.005 8.705 -5.891 1.00 97.44 319 ALA A O 1
ATOM 2418 N N . MET A 1 320 ? -2.821 6.843 -4.642 1.00 96.94 320 MET A N 1
ATOM 2419 C CA . MET A 1 320 ? -1.416 7.009 -4.264 1.00 96.94 320 MET A CA 1
ATOM 2420 C C . MET A 1 320 ? -1.142 8.403 -3.662 1.00 96.94 320 MET A C 1
ATOM 2422 O O . MET A 1 320 ? -0.430 9.208 -4.270 1.00 96.94 320 MET A O 1
ATOM 2426 N N . PRO A 1 321 ? -1.685 8.717 -2.470 1.00 96.00 321 PRO A N 1
ATOM 2427 C CA . PRO A 1 321 ? -1.660 10.076 -1.923 1.00 96.00 321 PRO A CA 1
ATOM 2428 C C . PRO A 1 321 ? -0.265 10.586 -1.538 1.00 96.00 321 PRO A C 1
ATOM 2430 O O . PRO A 1 321 ? -0.110 11.786 -1.299 1.00 96.00 321 PRO A O 1
ATOM 2433 N N . LEU A 1 322 ? 0.740 9.708 -1.480 1.00 94.56 322 LEU A N 1
ATOM 2434 C CA . LEU A 1 322 ? 2.124 10.017 -1.122 1.00 94.56 322 LEU A CA 1
ATOM 2435 C C . LEU A 1 322 ? 3.046 9.861 -2.337 1.00 94.56 322 LEU A C 1
ATOM 2437 O O . LEU A 1 322 ? 2.854 8.961 -3.155 1.00 94.56 322 LEU A O 1
ATOM 2441 N N . GLU A 1 323 ? 4.086 10.695 -2.420 1.00 91.62 323 GLU A N 1
ATOM 2442 C CA . GLU A 1 323 ? 5.120 10.612 -3.466 1.00 91.62 323 GLU A CA 1
ATOM 2443 C C . GLU A 1 323 ? 5.787 9.232 -3.483 1.00 91.62 323 GLU A C 1
ATOM 2445 O O . GLU A 1 323 ? 6.083 8.673 -4.541 1.00 91.62 323 GLU A O 1
ATOM 2450 N N . ARG A 1 324 ? 5.995 8.652 -2.295 1.00 91.50 324 ARG A N 1
ATOM 2451 C CA . ARG A 1 324 ? 6.508 7.295 -2.142 1.00 91.50 324 ARG A CA 1
ATOM 2452 C C . ARG A 1 324 ? 5.997 6.643 -0.863 1.00 91.50 324 ARG A C 1
ATOM 2454 O O . ARG A 1 324 ? 5.920 7.281 0.183 1.00 91.50 324 ARG A O 1
ATOM 2461 N N . GLY A 1 325 ? 5.712 5.343 -0.943 1.00 92.62 325 GLY A N 1
ATOM 2462 C CA . GLY A 1 325 ? 5.317 4.531 0.212 1.00 92.62 325 GLY A CA 1
ATOM 2463 C C . GLY A 1 325 ? 3.809 4.442 0.472 1.00 92.62 325 GLY A C 1
ATOM 2464 O O . GLY A 1 325 ? 3.422 3.912 1.509 1.00 92.62 325 GLY A O 1
ATOM 2465 N N . SER A 1 326 ? 2.967 4.903 -0.463 1.00 96.00 326 SER A N 1
ATOM 2466 C CA . SER A 1 326 ? 1.501 4.776 -0.379 1.00 96.00 326 SER A CA 1
ATOM 2467 C C . SER A 1 326 ? 1.061 3.332 -0.124 1.00 96.00 326 SER A C 1
ATOM 2469 O O . SER A 1 326 ? 0.315 3.089 0.818 1.00 96.00 326 SER A O 1
ATOM 2471 N N . ALA A 1 327 ? 1.588 2.366 -0.884 1.00 95.06 327 ALA A N 1
ATOM 2472 C CA . ALA A 1 327 ? 1.251 0.949 -0.733 1.00 95.06 327 ALA A CA 1
ATOM 2473 C C . ALA A 1 327 ? 1.537 0.417 0.683 1.00 95.06 327 ALA A C 1
ATOM 2475 O O . ALA A 1 327 ? 0.660 -0.147 1.328 1.00 95.06 327 ALA A O 1
ATOM 2476 N N . SER A 1 328 ? 2.743 0.664 1.209 1.00 94.25 328 SER A N 1
ATOM 2477 C CA . SER A 1 328 ? 3.127 0.169 2.534 1.00 94.25 328 SER A CA 1
ATOM 2478 C C . SER A 1 328 ? 2.304 0.789 3.659 1.00 94.25 328 SER A C 1
ATOM 2480 O O . SER A 1 328 ? 1.898 0.070 4.564 1.00 94.25 328 SER A O 1
ATOM 2482 N N . LEU A 1 329 ? 2.028 2.099 3.616 1.00 97.19 329 LEU A N 1
ATOM 2483 C CA . LEU A 1 329 ? 1.215 2.718 4.667 1.00 97.19 329 LEU A CA 1
ATOM 2484 C C . LEU A 1 329 ? -0.265 2.342 4.564 1.00 97.19 329 LEU A C 1
ATOM 2486 O O . LEU A 1 329 ? -0.931 2.284 5.590 1.00 97.19 329 LEU A O 1
ATOM 2490 N N . SER A 1 330 ? -0.767 2.045 3.364 1.00 98.12 330 SER A N 1
ATOM 2491 C CA . SER A 1 330 ? -2.144 1.566 3.179 1.00 98.12 330 SER A CA 1
ATOM 2492 C C . SER A 1 330 ? -2.333 0.168 3.768 1.00 98.12 330 SER A C 1
ATOM 2494 O O . SER A 1 330 ? -3.300 -0.060 4.491 1.00 98.12 330 SER A O 1
ATOM 2496 N N . ASP A 1 331 ? -1.370 -0.735 3.547 1.00 97.31 331 ASP A N 1
ATOM 2497 C CA . ASP A 1 331 ? -1.342 -2.058 4.185 1.00 97.31 331 ASP A CA 1
ATOM 2498 C C . ASP A 1 331 ? -1.268 -1.943 5.715 1.00 97.31 331 ASP A C 1
ATOM 2500 O O . ASP A 1 331 ? -2.058 -2.553 6.435 1.00 97.31 331 ASP A O 1
ATOM 2504 N N . MET A 1 332 ? -0.367 -1.098 6.222 1.00 97.88 332 MET A N 1
ATOM 2505 C CA . MET A 1 332 ? -0.240 -0.854 7.660 1.00 97.88 332 MET A CA 1
ATOM 2506 C C . MET A 1 332 ? -1.529 -0.277 8.258 1.00 97.88 332 MET A C 1
ATOM 2508 O O . MET A 1 332 ? -1.976 -0.755 9.296 1.00 97.88 332 MET A O 1
ATOM 2512 N N . LEU A 1 333 ? -2.171 0.685 7.591 1.00 98.69 333 LEU A N 1
ATOM 2513 C CA . LEU A 1 333 ? -3.438 1.257 8.044 1.00 98.69 333 LEU A CA 1
ATOM 2514 C C . LEU A 1 333 ? -4.558 0.210 8.073 1.00 98.69 333 LEU A C 1
ATOM 2516 O O . LEU A 1 333 ? -5.292 0.135 9.057 1.00 98.69 333 LEU A O 1
ATOM 2520 N N . ALA A 1 334 ? -4.670 -0.622 7.033 1.00 98.38 334 ALA A N 1
ATOM 2521 C CA . ALA A 1 334 ? -5.643 -1.710 6.997 1.00 98.38 334 ALA A CA 1
ATOM 2522 C C . ALA A 1 334 ? -5.444 -2.682 8.173 1.00 98.38 334 ALA A C 1
ATOM 2524 O O . ALA A 1 334 ? -6.410 -3.028 8.853 1.00 98.38 334 ALA A O 1
ATOM 2525 N N . ARG A 1 335 ? -4.192 -3.068 8.460 1.00 97.75 335 ARG A N 1
ATOM 2526 C CA . ARG A 1 335 ? -3.840 -3.924 9.605 1.00 97.75 335 ARG A CA 1
ATOM 2527 C C . ARG A 1 335 ? -4.154 -3.264 10.946 1.00 97.75 335 ARG A C 1
ATOM 2529 O O . ARG A 1 335 ? -4.759 -3.906 11.795 1.00 97.75 335 ARG A O 1
ATOM 2536 N N . SER A 1 336 ? -3.821 -1.983 11.121 1.00 98.44 336 SER A N 1
ATOM 2537 C CA . SER A 1 336 ? -4.153 -1.240 12.344 1.00 98.44 336 SER A CA 1
ATOM 2538 C C . SER A 1 336 ? -5.656 -1.204 12.598 1.00 98.44 336 SER A C 1
ATOM 2540 O O . SER A 1 336 ? -6.072 -1.378 13.740 1.00 98.44 336 SER A O 1
ATOM 2542 N N . ILE A 1 337 ? -6.471 -1.026 11.552 1.00 98.69 337 ILE A N 1
ATOM 2543 C CA . ILE A 1 337 ? -7.932 -1.069 11.677 1.00 98.69 337 ILE A CA 1
ATOM 2544 C C . ILE A 1 337 ? -8.387 -2.473 12.075 1.00 98.69 337 ILE A C 1
ATOM 2546 O O . ILE A 1 337 ? -9.129 -2.595 13.043 1.00 98.69 337 ILE A O 1
ATOM 2550 N N . PHE A 1 338 ? -7.938 -3.535 11.399 1.00 98.25 338 PHE A N 1
ATOM 2551 C CA . PHE A 1 338 ? -8.317 -4.902 11.777 1.00 98.25 338 PHE A CA 1
ATOM 2552 C C . PHE A 1 338 ? -7.957 -5.223 13.233 1.00 98.25 338 PHE A C 1
ATOM 2554 O O . PHE A 1 338 ? -8.834 -5.629 13.997 1.00 98.25 338 PHE A O 1
ATOM 2561 N N . ASP A 1 339 ? -6.732 -4.925 13.661 1.00 97.25 339 ASP A N 1
ATOM 2562 C CA . ASP A 1 339 ? -6.300 -5.148 15.042 1.00 97.25 339 ASP A CA 1
ATOM 2563 C C . ASP A 1 339 ? -7.111 -4.305 16.042 1.00 97.25 339 ASP A C 1
ATOM 2565 O O . ASP A 1 339 ? -7.467 -4.791 17.122 1.00 97.25 339 ASP A O 1
ATOM 2569 N N . ALA A 1 340 ? -7.437 -3.052 15.693 1.00 98.06 340 ALA A N 1
ATOM 2570 C CA . ALA A 1 340 ? -8.263 -2.162 16.512 1.00 98.06 340 ALA A CA 1
ATOM 2571 C C . ALA A 1 340 ? -9.686 -2.709 16.690 1.00 98.06 340 ALA A C 1
ATOM 2573 O O . ALA A 1 340 ? -10.264 -2.605 17.772 1.00 98.06 340 ALA A O 1
ATOM 2574 N N . ARG A 1 341 ? -10.218 -3.340 15.640 1.00 97.94 341 ARG A N 1
ATOM 2575 C CA . ARG A 1 341 ? -11.519 -4.012 15.617 1.00 97.94 341 ARG A CA 1
ATOM 2576 C C . ARG A 1 341 ? -11.514 -5.361 16.339 1.00 97.94 341 ARG A C 1
ATOM 2578 O O . ARG A 1 341 ? -12.587 -5.891 16.589 1.00 97.94 341 ARG A O 1
ATOM 2585 N N . GLY A 1 342 ? -10.350 -5.917 16.675 1.00 97.62 342 GLY A N 1
ATOM 2586 C CA . GLY A 1 342 ? -10.247 -7.289 17.181 1.00 97.62 342 GLY A CA 1
ATOM 2587 C C . GLY A 1 342 ? -10.472 -8.331 16.084 1.00 97.62 342 GLY A C 1
ATOM 2588 O O . GLY A 1 342 ? -11.009 -9.401 16.350 1.00 97.62 342 GLY A O 1
ATOM 2589 N N . ILE A 1 343 ? -10.112 -8.008 14.841 1.00 97.81 343 ILE A N 1
ATOM 2590 C CA . ILE A 1 343 ? -10.139 -8.924 13.702 1.00 97.81 343 ILE A CA 1
ATOM 2591 C C . ILE A 1 343 ? -8.716 -9.421 13.473 1.00 97.81 343 ILE A C 1
ATOM 2593 O O . ILE A 1 343 ? -7.822 -8.650 13.141 1.00 97.81 343 ILE A O 1
ATOM 2597 N N . GLU A 1 344 ? -8.507 -10.722 13.620 1.00 94.06 344 GLU A N 1
ATOM 2598 C CA . GLU A 1 344 ? -7.262 -11.373 13.241 1.00 94.06 344 GLU A CA 1
ATOM 2599 C C . GLU A 1 344 ? -7.228 -11.582 11.723 1.00 94.06 344 GLU A C 1
ATOM 2601 O O . GLU A 1 344 ? -8.154 -12.152 11.138 1.00 94.06 344 GLU A O 1
ATOM 2606 N N . THR A 1 345 ? -6.133 -11.165 11.088 1.00 91.62 345 THR A N 1
ATOM 2607 C CA . THR A 1 345 ? -5.842 -11.457 9.678 1.00 91.62 345 THR A CA 1
ATOM 2608 C C . THR A 1 345 ? -4.531 -12.217 9.546 1.00 91.62 345 THR A C 1
ATOM 2610 O O . THR A 1 345 ? -3.548 -11.878 10.208 1.00 91.62 345 THR A O 1
ATOM 2613 N N . GLY A 1 346 ? -4.485 -13.201 8.645 1.00 89.19 346 GLY A N 1
ATOM 2614 C CA . GLY A 1 346 ? -3.229 -13.844 8.261 1.00 89.19 346 GLY A CA 1
ATOM 2615 C C . GLY A 1 346 ? -2.288 -12.906 7.484 1.00 89.19 346 GLY A C 1
ATOM 2616 O O . GLY A 1 346 ? -2.623 -11.754 7.192 1.00 89.19 346 GLY A O 1
ATOM 2617 N N . PRO A 1 347 ? -1.091 -13.375 7.100 1.00 89.25 347 PRO A N 1
ATOM 2618 C CA . PRO A 1 347 ? -0.302 -12.689 6.083 1.00 89.25 347 PRO A CA 1
ATOM 2619 C C . PRO A 1 347 ? -1.055 -12.667 4.742 1.00 89.25 347 PRO A C 1
ATOM 2621 O O . PRO A 1 347 ? -1.989 -13.439 4.511 1.00 89.25 347 PRO A O 1
ATOM 2624 N N . TRP A 1 348 ? -0.633 -11.784 3.840 1.00 92.44 348 TRP A N 1
ATOM 2625 C CA . TRP A 1 348 ? -1.058 -11.847 2.442 1.00 92.44 348 TRP A CA 1
ATOM 2626 C C . TRP A 1 348 ? -0.635 -13.181 1.831 1.00 92.44 348 TRP A C 1
ATOM 2628 O O . TRP A 1 348 ? 0.453 -13.675 2.134 1.00 92.44 348 TRP A O 1
ATOM 2638 N N . LYS A 1 349 ? -1.460 -13.744 0.943 1.00 91.81 349 LYS A N 1
ATOM 2639 C CA . LYS A 1 349 ? -1.076 -14.926 0.166 1.00 91.81 349 LYS A CA 1
ATOM 2640 C C . LYS A 1 349 ? 0.238 -14.671 -0.556 1.00 91.81 349 LYS A C 1
ATOM 2642 O O . LYS A 1 349 ? 0.483 -13.582 -1.076 1.00 91.81 349 LYS A O 1
ATOM 2647 N N . ARG A 1 350 ? 1.078 -15.701 -0.649 1.00 88.81 350 ARG A N 1
ATOM 2648 C CA . ARG A 1 350 ? 2.310 -15.632 -1.441 1.00 88.81 350 ARG A CA 1
ATOM 2649 C C . ARG A 1 350 ? 2.033 -15.045 -2.831 1.00 88.81 350 ARG A C 1
ATOM 2651 O O . ARG A 1 350 ? 1.150 -15.517 -3.535 1.00 88.81 350 ARG A O 1
ATOM 2658 N N . GLY A 1 351 ? 2.823 -14.045 -3.221 1.00 88.06 351 GLY A N 1
ATOM 2659 C CA . GLY A 1 351 ? 2.723 -13.394 -4.531 1.00 88.06 351 GLY A CA 1
ATOM 2660 C C . GLY A 1 351 ? 1.634 -12.323 -4.644 1.00 88.06 351 GLY A C 1
ATOM 2661 O O . GLY A 1 351 ? 1.642 -11.590 -5.628 1.00 88.06 351 GLY A O 1
ATOM 2662 N N . VAL A 1 352 ? 0.759 -12.177 -3.644 1.00 91.25 352 VAL A N 1
ATOM 2663 C CA . VAL A 1 352 ? -0.236 -11.100 -3.584 1.00 91.25 352 VAL A CA 1
ATOM 2664 C C . VAL A 1 352 ? 0.400 -9.821 -3.055 1.00 91.25 352 VAL A C 1
ATOM 2666 O O . VAL A 1 352 ? 1.016 -9.809 -1.990 1.00 91.25 352 VAL A O 1
ATOM 2669 N N . LEU A 1 353 ? 0.214 -8.737 -3.805 1.00 94.31 353 LEU A N 1
ATOM 2670 C CA . LEU A 1 353 ? 0.555 -7.372 -3.415 1.00 94.31 353 LEU A CA 1
ATOM 2671 C C . LEU A 1 353 ? -0.724 -6.532 -3.548 1.00 94.31 353 LEU A C 1
ATOM 2673 O O . LEU A 1 353 ? -1.120 -6.257 -4.680 1.00 94.31 353 LEU A O 1
ATOM 2677 N N . PRO A 1 354 ? -1.414 -6.182 -2.444 1.00 94.81 354 PRO A N 1
ATOM 2678 C CA . PRO A 1 354 ? -2.763 -5.607 -2.492 1.00 94.81 354 PRO A CA 1
ATOM 2679 C C . PRO A 1 354 ? -2.899 -4.347 -3.352 1.00 94.81 354 PRO A C 1
ATOM 2681 O O . PRO A 1 354 ? -3.922 -4.153 -4.000 1.00 94.81 354 PRO A O 1
ATOM 2684 N N . ASP A 1 355 ? -1.864 -3.511 -3.398 1.00 96.69 355 ASP A N 1
ATOM 2685 C CA . ASP A 1 355 ? -1.812 -2.326 -4.251 1.00 96.69 355 ASP A CA 1
ATOM 2686 C C . ASP A 1 355 ? -1.795 -2.690 -5.741 1.00 96.69 355 ASP A C 1
ATOM 2688 O O . ASP A 1 355 ? -2.515 -2.092 -6.538 1.00 96.69 355 ASP A O 1
ATOM 2692 N N . LEU A 1 356 ? -1.034 -3.721 -6.120 1.00 97.19 356 LEU A N 1
ATOM 2693 C CA . LEU A 1 356 ? -1.016 -4.214 -7.498 1.00 97.19 356 LEU A CA 1
ATOM 2694 C C . LEU A 1 356 ? -2.316 -4.928 -7.863 1.00 97.19 356 LEU A C 1
ATOM 2696 O O . LEU A 1 356 ? -2.800 -4.771 -8.980 1.00 97.19 356 LEU A O 1
ATOM 2700 N N . GLU A 1 357 ? -2.888 -5.686 -6.926 1.00 97.50 357 GLU A N 1
ATOM 2701 C CA . GLU A 1 357 ? -4.209 -6.297 -7.083 1.00 97.50 357 GLU A CA 1
ATOM 2702 C C . GLU A 1 357 ? -5.280 -5.227 -7.341 1.00 97.50 357 GLU A C 1
ATOM 2704 O O . GLU A 1 357 ? -6.124 -5.410 -8.219 1.00 97.50 357 GLU A O 1
ATOM 2709 N N . ALA A 1 358 ? -5.211 -4.086 -6.645 1.00 98.06 358 ALA A N 1
ATOM 2710 C CA . ALA A 1 358 ? -6.120 -2.963 -6.848 1.00 98.06 358 ALA A CA 1
ATOM 2711 C C . ALA A 1 358 ? -5.956 -2.315 -8.231 1.00 98.06 358 ALA A C 1
ATOM 2713 O O . ALA A 1 358 ? -6.953 -1.910 -8.824 1.00 98.06 358 ALA A O 1
ATOM 2714 N N . PHE A 1 359 ? -4.740 -2.254 -8.790 1.00 97.69 359 PHE A N 1
ATOM 2715 C CA . PHE A 1 359 ? -4.517 -1.737 -10.149 1.00 97.69 359 PHE A CA 1
ATOM 2716 C C . PHE A 1 359 ? -5.092 -2.617 -11.257 1.00 97.69 359 PHE A C 1
ATOM 2718 O O . PHE A 1 359 ? -5.281 -2.125 -12.370 1.00 97.69 359 PHE A O 1
ATOM 2725 N N . VAL A 1 360 ? -5.367 -3.894 -10.975 1.00 97.19 360 VAL A N 1
ATOM 2726 C CA . VAL A 1 360 ? -5.874 -4.848 -11.973 1.00 97.19 360 VAL A CA 1
ATOM 2727 C C . VAL A 1 360 ? -7.264 -5.412 -11.661 1.00 97.19 360 VAL A C 1
ATOM 2729 O O . VAL A 1 360 ? -7.700 -6.351 -12.328 1.00 97.19 360 VAL A O 1
ATOM 2732 N N . THR A 1 361 ? -7.955 -4.855 -10.665 1.00 97.12 361 THR A N 1
ATOM 2733 C CA . THR A 1 361 ? -9.273 -5.318 -10.209 1.00 97.12 361 THR A CA 1
ATOM 2734 C C . THR A 1 361 ? -10.192 -4.125 -9.969 1.00 97.12 361 THR A C 1
ATOM 2736 O O . THR A 1 361 ? -9.799 -3.168 -9.303 1.00 97.12 361 THR A O 1
ATOM 2739 N N . GLU A 1 362 ? -11.421 -4.194 -10.478 1.00 96.81 362 GLU A N 1
ATOM 2740 C CA . GLU A 1 362 ? -12.449 -3.166 -10.272 1.00 96.81 362 GLU A CA 1
ATOM 2741 C C . GLU A 1 362 ? -12.800 -3.001 -8.780 1.00 96.81 362 GLU A C 1
ATOM 2743 O O . GLU A 1 362 ? -12.763 -3.972 -8.018 1.00 96.81 362 GLU A O 1
ATOM 2748 N N . GLN A 1 363 ? -13.187 -1.787 -8.364 1.00 97.31 363 GLN A N 1
ATOM 2749 C CA . GLN A 1 363 ? -13.434 -1.419 -6.955 1.00 97.31 363 GLN A CA 1
ATOM 2750 C C . GLN A 1 363 ? -14.326 -2.425 -6.211 1.00 97.31 363 GLN A C 1
ATOM 2752 O O . GLN A 1 363 ? -13.967 -2.910 -5.136 1.00 97.31 363 GLN A O 1
ATOM 2757 N N . GLY A 1 364 ? -15.493 -2.746 -6.782 1.00 96.19 364 GLY A N 1
ATOM 2758 C CA . GLY A 1 364 ? -16.481 -3.619 -6.142 1.00 96.19 364 GLY A CA 1
ATOM 2759 C C . GLY A 1 364 ? -15.998 -5.062 -5.985 1.00 96.19 364 GLY A C 1
ATOM 2760 O O . GLY A 1 364 ? -16.188 -5.669 -4.928 1.00 96.19 364 GLY A O 1
ATOM 2761 N N . ASP A 1 365 ? -15.323 -5.591 -7.007 1.00 97.44 365 ASP A N 1
ATOM 2762 C CA . ASP A 1 365 ? -14.769 -6.946 -6.986 1.00 97.44 365 ASP A CA 1
ATOM 2763 C C . ASP A 1 365 ? -13.603 -7.050 -6.002 1.00 97.44 365 ASP A C 1
ATOM 2765 O O . ASP A 1 365 ? -13.518 -8.021 -5.246 1.00 97.44 365 ASP A O 1
ATOM 2769 N N . PHE A 1 366 ? -12.751 -6.023 -5.944 1.00 98.12 366 PHE A N 1
ATOM 2770 C CA . PHE A 1 366 ? -11.656 -5.957 -4.984 1.00 98.12 366 PHE A CA 1
ATOM 2771 C C . PHE A 1 366 ? -12.177 -5.936 -3.545 1.00 98.12 366 PHE A C 1
ATOM 2773 O O . PHE A 1 366 ? -11.755 -6.756 -2.732 1.00 98.12 366 PHE A O 1
ATOM 2780 N N . ALA A 1 367 ? -13.127 -5.048 -3.228 1.00 97.69 367 ALA A N 1
ATOM 2781 C CA . ALA A 1 367 ? -13.690 -4.933 -1.883 1.00 97.69 367 ALA A CA 1
ATOM 2782 C C . ALA A 1 367 ? -14.379 -6.234 -1.433 1.00 97.69 367 ALA A C 1
ATOM 2784 O O . ALA A 1 367 ? -14.167 -6.698 -0.312 1.00 97.69 367 ALA A O 1
ATOM 2785 N N . LYS A 1 368 ? -15.150 -6.872 -2.325 1.00 96.50 368 LYS A N 1
ATOM 2786 C CA . LYS A 1 368 ? -15.819 -8.155 -2.057 1.00 96.50 368 LYS A CA 1
ATOM 2787 C C . LYS A 1 368 ? -14.830 -9.315 -1.896 1.00 96.50 368 LYS A C 1
ATOM 2789 O O . LYS A 1 368 ? -15.046 -10.198 -1.067 1.00 96.50 368 LYS A O 1
ATOM 2794 N N . GLY A 1 369 ? -13.763 -9.329 -2.692 1.00 96.88 369 GLY A N 1
ATOM 2795 C CA . GLY A 1 369 ? -12.723 -10.359 -2.677 1.00 96.88 369 GLY A CA 1
ATOM 2796 C C . GLY A 1 369 ? -11.629 -10.143 -1.630 1.00 96.88 369 GLY A C 1
ATOM 2797 O O . GLY A 1 369 ? -10.789 -11.022 -1.449 1.00 96.88 369 GLY A O 1
ATOM 2798 N N . TYR A 1 370 ? -11.629 -9.013 -0.920 1.00 98.25 370 TYR A N 1
ATOM 2799 C CA . TYR A 1 370 ? -10.494 -8.566 -0.112 1.00 98.25 370 TYR A CA 1
ATOM 2800 C C . TYR A 1 370 ? -10.063 -9.572 0.964 1.00 98.25 370 TYR A C 1
ATOM 2802 O O . TYR A 1 370 ? -8.880 -9.878 1.100 1.00 98.25 370 TYR A O 1
ATOM 2810 N N . GLY A 1 371 ? -11.020 -10.181 1.674 1.00 97.19 371 GLY A N 1
ATOM 2811 C CA . GLY A 1 371 ? -10.735 -11.220 2.672 1.00 97.19 371 GLY A CA 1
ATOM 2812 C C . GLY A 1 371 ? -10.048 -12.469 2.097 1.00 97.19 371 GLY A C 1
ATOM 2813 O O . GLY A 1 371 ? -9.369 -13.190 2.822 1.00 97.19 371 GLY A O 1
ATOM 2814 N N . GLN A 1 372 ? -10.170 -12.715 0.788 1.00 96.75 372 GLN A N 1
ATOM 2815 C CA . GLN A 1 372 ? -9.551 -13.851 0.100 1.00 96.75 372 GLN A CA 1
ATOM 2816 C C . GLN A 1 372 ? -8.099 -13.581 -0.311 1.00 96.75 372 GLN A C 1
ATOM 2818 O O . GLN A 1 372 ? -7.431 -14.496 -0.797 1.00 96.75 372 GLN A O 1
ATOM 2823 N N . LEU A 1 373 ? -7.598 -12.358 -0.137 1.00 95.62 373 LEU A N 1
ATOM 2824 C CA . LEU A 1 373 ? -6.202 -12.013 -0.409 1.00 95.62 373 LEU A CA 1
ATOM 2825 C C . LEU A 1 373 ? -5.253 -12.497 0.703 1.00 95.62 373 LEU A C 1
ATOM 2827 O O . LEU A 1 373 ? -4.047 -12.599 0.478 1.00 95.62 373 LEU A O 1
ATOM 2831 N N . PHE A 1 374 ? -5.784 -12.831 1.881 1.00 94.19 374 PHE A N 1
ATOM 2832 C CA . PHE A 1 374 ? -5.034 -13.355 3.024 1.00 94.19 374 PHE A CA 1
ATOM 2833 C C . PHE A 1 374 ? -4.878 -14.881 2.966 1.00 94.19 374 PHE A C 1
ATOM 2835 O O . PHE A 1 374 ? -5.721 -15.581 2.403 1.00 94.19 374 PHE A O 1
ATOM 2842 N N . GLU A 1 375 ? -3.806 -15.417 3.557 1.00 90.12 375 GLU A N 1
ATOM 2843 C CA . GLU A 1 375 ? -3.596 -16.871 3.679 1.00 90.12 375 GLU A CA 1
ATOM 2844 C C . GLU A 1 375 ? -4.670 -17.543 4.543 1.00 90.12 375 GLU A C 1
ATOM 2846 O O . GLU A 1 375 ? -5.111 -18.648 4.230 1.00 90.12 375 GLU A O 1
ATOM 2851 N N . SER A 1 376 ? -5.130 -16.837 5.576 1.00 91.44 376 SER A N 1
ATOM 2852 C CA . SER A 1 376 ? -6.231 -17.241 6.449 1.00 91.44 376 SER A CA 1
ATOM 2853 C C . SER A 1 376 ? -7.343 -16.207 6.369 1.00 91.44 376 SER A C 1
ATOM 2855 O O . SER A 1 376 ? -7.068 -15.006 6.418 1.00 91.44 376 SER A O 1
ATOM 2857 N N . ALA A 1 377 ? -8.590 -16.672 6.278 1.00 93.75 377 ALA A N 1
ATOM 2858 C CA . ALA A 1 377 ? -9.749 -15.787 6.277 1.00 93.75 377 ALA A CA 1
ATOM 2859 C C . ALA A 1 377 ? -9.774 -14.926 7.558 1.00 93.75 377 ALA A C 1
ATOM 2861 O O . ALA A 1 377 ? -9.499 -15.462 8.638 1.00 93.75 377 ALA A O 1
ATOM 2862 N N . PRO A 1 378 ? -10.109 -13.624 7.457 1.00 97.12 378 PRO A N 1
ATOM 2863 C CA . PRO A 1 378 ? -10.289 -12.776 8.628 1.00 97.12 378 PRO A CA 1
ATOM 2864 C C . PRO A 1 378 ? -11.309 -13.370 9.604 1.00 97.12 378 PRO A C 1
ATOM 2866 O O . PRO A 1 378 ? -12.323 -13.924 9.178 1.00 97.12 378 PRO A O 1
ATOM 2869 N N . ARG A 1 379 ? -11.058 -13.240 10.908 1.00 97.19 379 ARG A N 1
ATOM 2870 C CA . ARG A 1 379 ? -11.954 -13.725 11.972 1.00 97.19 379 ARG A CA 1
ATOM 2871 C C . ARG A 1 379 ? -11.887 -12.826 13.201 1.00 97.19 379 ARG A C 1
ATOM 2873 O O . ARG A 1 379 ? -10.875 -12.169 13.414 1.00 97.19 379 ARG A O 1
ATOM 2880 N N . TRP A 1 380 ? -12.938 -12.808 14.015 1.00 96.81 380 TRP A N 1
ATOM 2881 C CA . TRP A 1 380 ? -12.875 -12.166 15.332 1.00 96.81 380 TRP A CA 1
ATOM 2882 C C . TRP A 1 380 ? -11.890 -12.904 16.248 1.00 96.81 380 TRP A C 1
ATOM 2884 O O . TRP A 1 380 ? -11.797 -14.133 16.172 1.00 96.81 380 TRP A O 1
ATOM 2894 N N . GLN A 1 381 ? -11.162 -12.142 17.065 1.00 86.75 381 GLN A N 1
ATOM 2895 C CA . GLN A 1 381 ? -10.291 -12.643 18.134 1.00 86.75 381 GLN A CA 1
ATOM 2896 C C . GLN A 1 381 ? -11.076 -13.153 19.340 1.00 86.75 381 GLN A C 1
ATOM 2898 O O . GLN A 1 381 ? -12.162 -12.594 19.626 1.00 86.75 381 GLN A O 1
#

Radius of gyration: 26.24 Å; Cα contacts (8 Å, |Δi|>4): 521; chains: 1; bounding box: 79×48×52 Å